Protein AF-A0A8U0HQK9-F1 (afdb_monomer)

InterPro domains:
  IPR028974 TSP type-3 repeat [G3DSA:4.10.1080.10] (62-176)
  IPR028974 TSP type-3 repeat [SSF103647] (106-241)
  IPR053180 Calcium-binding acidic-repeat protein [PTHR37467] (154-244)
  IPR059100 Bacterial TSP3 repeat [PF18884] (47-67)
  IPR059100 Bacterial TSP3 repeat [PF18884] (75-88)
  IPR059100 Bacterial TSP3 repeat [PF18884] (91-109)
  IPR059100 Bacterial TSP3 repeat [PF18884] (136-157)
  IPR059100 Bacterial TSP3 repeat [PF18884] (159-180)
  IPR059100 Bacterial TSP3 repeat [PF18884] (182-203)

Secondary structure (DSSP, 8-state):
---------SS-------TTSSSS---SSS--HHHHHHSSS-TT-SSSS-SSS-HHHHHHHT--TT-SSSS-SSS-HHHHHHHT--TT-SSSS-SSS-HHHHHHHT--TTSS-SSSSSS-HHHIIIII---TT-SSSS-SSS-HHHIIIII---TT-SSSS-SSS-HHHHHHHSSS-TT-SSSS-SSS-HHHIIIII---TT-SSSSSSSS-HHHIIIII---TT-SSTTSSSS-HHHHHT--SSSTT--TTS-EEEEEEEEBTT----HHHHHHHHHHHHT-S-B-TTS-BS-EEEEEE-SSPBPPPSS--HHHIIIIIHHHT-TTTTTT-EEEEEES--S---SS--SEEE-TTSSEEEEE--TTS--HHHHHHHHHHHHTT--TTT-TTTTBSSS-TTT---TTBTTTSSSSS------BS-SSTT--BHHHHHHHHHHH----TT-------

Organism: NCBI:txid2938695

pLDDT: mean 85.22, std 17.15, range [30.66, 98.31]

Sequence (456 aa):
MKYAVAVVAAVCVVAGVSTGALAYLGDGDDLSTVDELLGPTDITAADTDGDGLTDGTELDRATDPTVADADADDLNDGREVSAGTDPAVADTDTDGLDDGVELSSETNPVGADTDADGLDDGPEVNEYGT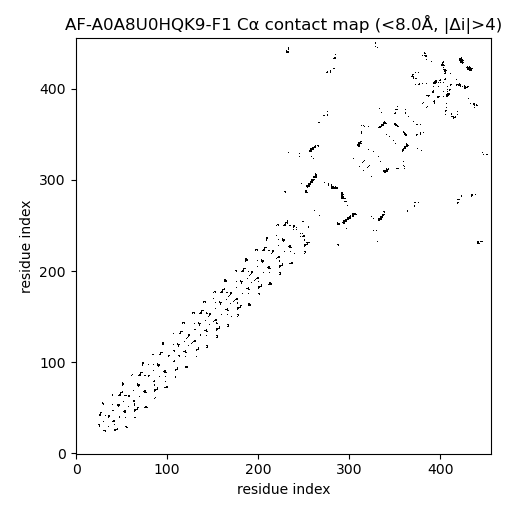APDDSDTDGDGLPDREEVTARSTDPAQADTDADGLGDAAEANQRPTNPTRSDTDGDGLADGAEVNDRATDPTVADTDGDNLDDGPEVSEYGTAPDDSDTDGDRFRDGIEARAGSVLSAADPLRKDVFLELDYMRGTTVPEEKLEKVERAFANAPVENPDGSRGISLHVDVSDSPVAPAKNTSLSEYARTYYQSEYDTRGYGYYHALLVREVPDRGAGNRVGLTSTGVDGMIVEHRPSRVRVAKTVMHELGHNLGLHPGEHRGIDSYAVKPERYPSVMNYHRLGRCDCHYDYSDGSNASGDFDDWAHIASALDERAPNASAAPSLVG

Mean predicted aligned error: 11.41 Å

Radius of gyration: 47.38 Å; Cα contacts (8 Å, |Δi|>4): 819; chains: 1; bounding box: 114×45×139 Å

Nearest PDB structures (foldseek):
  8wem-assembly2_A  TM=6.006E-01  e=5.421E-06  Bacteroides fragilis
  8wen-assembly2_A  TM=5.995E-01  e=7.764E-06  Bacteroides fragilis
  7poq-assembly1_B  TM=5.995E-01  e=8.243E-06  Bacteroides fragilis
  8weo-assembly2_A  TM=5.921E-01  e=9.865E-06  Bacteroides fragilis
  8h3y-assembly3_C  TM=5.481E-01  e=1.795E-05  Bacteroides fragilis

Solvent-accessible surface area (backbone atoms only — not comparable to full-atom values): 25483 Å² total; per-residue (Å²): 140,86,81,85,89,76,96,79,80,88,83,85,89,73,90,86,74,68,103,79,70,89,72,89,68,52,61,76,31,83,52,50,54,71,57,26,74,74,49,93,49,47,62,79,40,37,34,53,54,69,46,74,47,28,38,36,54,26,54,75,72,70,39,54,44,76,44,43,39,59,52,69,38,86,42,32,38,34,51,27,59,71,76,67,37,49,45,74,39,38,40,55,52,70,38,77,46,34,35,36,52,23,65,74,70,76,47,48,44,74,42,40,39,60,52,66,66,77,50,40,36,23,50,24,62,74,72,64,64,36,48,49,79,40,49,35,53,49,66,55,78,51,40,34,44,51,23,61,76,75,66,66,37,49,42,61,38,43,35,53,48,70,39,77,49,35,36,42,50,21,71,72,75,44,93,47,48,44,73,40,41,35,54,54,68,44,74,47,33,34,27,48,24,61,75,76,56,73,39,50,46,73,40,42,36,55,52,69,43,76,41,37,38,20,48,24,60,75,73,69,68,42,49,46,66,40,46,34,52,35,30,44,55,57,31,34,27,51,31,78,64,33,71,82,79,50,62,84,49,48,44,43,40,27,51,42,45,32,40,39,43,31,24,65,93,46,82,74,64,63,82,45,46,56,43,48,33,51,30,34,45,62,32,96,41,78,29,74,76,72,50,62,22,30,49,53,47,75,47,67,58,96,59,62,43,83,74,64,86,53,51,40,73,70,50,37,66,72,43,44,59,72,73,64,48,81,57,67,61,72,77,42,32,38,34,40,32,33,67,32,62,77,80,52,69,102,52,94,66,58,50,53,66,56,98,88,57,63,45,36,41,33,39,44,45,88,94,55,59,42,55,47,55,41,48,50,34,46,47,40,44,74,40,63,58,46,61,85,81,37,74,36,33,82,22,77,77,46,58,49,80,44,43,60,14,34,46,15,52,65,42,68,39,82,60,102,56,67,62,36,66,20,76,32,77,74,32,95,87,21,61,42,44,48,62,47,33,53,54,43,29,55,72,45,73,62,81,84,83,54,62,71,82,86,81,126

Foldseek 3Di:
DDDDDDVPPPPDPDPDDDPPPLPPQACPLPDHLVCCVVDPADSNDQQRCPLQHGCNRCVVLVAHSNAQQRCPLQRGCNVCVVLVARSNDQQRCPLQHGLNVCVVLVARSNHQQRCPLPRGVNCCVPPQVARSNDQQRCPLPDGCVCCVPPQVARSNDQQRCPLQDGSCCCVPPAVARSNDQQRCPLQRGCNCCVPPQVARSNAQQRCPLQRGCNCCVPPQVARSNDQQRFLQQRGSNCQVVPDDPNPVDRSFAHEAAEEEAEAPPFDDPPVLLVLLQVQQLQQQAATNVRHDGHGYHYHYDPDHDYADQEAEPVNCVVPVCVPVVPCPPVRHAYEYEHQYYDPQPPDPQQKDDDDDDSYIYGHRDPVQPDRSLSVSLNNLVSLPDDCVVDVQACECPDPCQQWVASSHVVVSDRDSDRNYGDCNPRDDVHDHSSVSSSVSSNPDNRPPPDDDPPPD

Structure (mmCIF, N/CA/C/O backbone):
data_AF-A0A8U0HQK9-F1
#
_entry.id   AF-A0A8U0HQK9-F1
#
loop_
_atom_site.group_PDB
_atom_site.id
_atom_site.type_symbol
_atom_site.label_atom_id
_atom_site.label_alt_id
_atom_site.label_comp_id
_atom_site.label_asym_id
_atom_site.label_entity_id
_atom_site.label_seq_id
_atom_site.pdbx_PDB_ins_code
_atom_site.Cartn_x
_atom_site.Cartn_y
_atom_site.Cartn_z
_atom_site.occupancy
_atom_site.B_iso_or_equiv
_atom_site.auth_seq_id
_atom_site.auth_comp_id
_atom_site.auth_asym_id
_atom_site.auth_atom_id
_atom_site.pdbx_PDB_model_num
ATOM 1 N N . MET A 1 1 ? 73.019 16.241 -53.278 1.00 39.09 1 MET A N 1
ATOM 2 C CA . MET A 1 1 ? 73.990 16.476 -54.379 1.00 39.09 1 MET A CA 1
ATOM 3 C C . MET A 1 1 ? 74.317 15.118 -54.983 1.00 39.09 1 MET A C 1
ATOM 5 O O . MET A 1 1 ? 74.810 14.296 -54.238 1.00 39.09 1 MET A O 1
ATOM 9 N N . LYS A 1 2 ? 74.081 14.778 -56.246 1.00 34.31 2 LYS A N 1
ATOM 10 C CA . LYS A 1 2 ? 73.684 15.501 -57.458 1.00 34.31 2 LYS A CA 1
ATOM 11 C C . LYS A 1 2 ? 73.158 14.445 -58.456 1.00 34.31 2 LYS A C 1
ATOM 13 O O . LYS A 1 2 ? 73.612 13.308 -58.401 1.00 34.31 2 LYS A O 1
ATOM 18 N N . TYR A 1 3 ? 72.356 14.928 -59.404 1.00 30.66 3 TYR A N 1
ATOM 19 C CA . TYR A 1 3 ? 72.032 14.364 -60.723 1.00 30.66 3 TYR A CA 1
ATOM 20 C C . TYR A 1 3 ? 70.716 13.591 -60.856 1.00 30.66 3 TYR A C 1
ATOM 22 O O . TYR A 1 3 ? 70.626 12.387 -60.663 1.00 30.66 3 TYR A O 1
ATOM 30 N N . ALA A 1 4 ? 69.719 14.373 -61.273 1.00 38.78 4 ALA A N 1
ATOM 31 C CA . ALA A 1 4 ? 68.631 13.982 -62.150 1.00 38.78 4 ALA A CA 1
ATOM 32 C C . ALA A 1 4 ? 69.118 13.228 -63.406 1.00 38.78 4 ALA A C 1
ATOM 34 O O . ALA A 1 4 ? 70.269 13.388 -63.821 1.00 38.78 4 ALA A O 1
ATOM 35 N N . VAL A 1 5 ? 68.154 12.554 -64.049 1.00 37.97 5 VAL A N 1
ATOM 36 C CA . VAL A 1 5 ? 68.178 11.849 -65.348 1.00 37.97 5 VAL A CA 1
ATOM 37 C C . VAL A 1 5 ? 68.432 10.340 -65.253 1.00 37.97 5 VAL A C 1
ATOM 39 O O . VAL A 1 5 ? 69.560 9.886 -65.399 1.00 37.97 5 VAL A O 1
ATOM 42 N N . ALA A 1 6 ? 67.343 9.579 -65.084 1.00 32.50 6 ALA A N 1
ATOM 43 C CA . ALA A 1 6 ? 67.066 8.342 -65.833 1.00 32.50 6 ALA A CA 1
ATOM 44 C C . ALA A 1 6 ? 65.617 7.844 -65.600 1.00 32.50 6 ALA A C 1
ATOM 46 O O . ALA A 1 6 ? 65.384 6.663 -65.379 1.00 32.50 6 ALA A O 1
ATOM 47 N N . VAL A 1 7 ? 64.626 8.741 -65.670 1.00 37.94 7 VAL A N 1
ATOM 48 C CA . VAL A 1 7 ? 63.232 8.351 -65.951 1.00 37.94 7 VAL A CA 1
ATOM 49 C C . VAL A 1 7 ? 63.119 8.258 -67.470 1.00 37.94 7 VAL A C 1
ATOM 51 O O . VAL A 1 7 ? 62.756 9.239 -68.094 1.00 37.94 7 VAL A O 1
ATOM 54 N N . VAL A 1 8 ? 63.608 7.158 -68.050 1.00 36.22 8 VAL A N 1
ATOM 55 C CA . VAL A 1 8 ? 63.215 6.538 -69.338 1.00 36.22 8 VAL A CA 1
ATOM 56 C C . VAL A 1 8 ? 63.949 5.189 -69.371 1.00 36.22 8 VAL A C 1
ATOM 58 O O . VAL A 1 8 ? 64.999 5.045 -69.996 1.00 36.22 8 VAL A O 1
ATOM 61 N N . ALA A 1 9 ? 63.449 4.204 -68.631 1.00 33.00 9 ALA A N 1
ATOM 62 C CA . ALA A 1 9 ? 63.937 2.827 -68.712 1.00 33.00 9 ALA A CA 1
ATOM 63 C C . ALA A 1 9 ? 62.803 1.822 -68.463 1.00 33.00 9 ALA A C 1
ATOM 65 O O . ALA A 1 9 ? 62.948 0.893 -67.684 1.00 33.00 9 ALA A O 1
ATOM 66 N N . ALA A 1 10 ? 61.686 2.023 -69.165 1.00 36.03 10 ALA A N 1
ATOM 67 C CA . ALA A 1 10 ? 60.720 0.976 -69.501 1.00 36.03 10 ALA A CA 1
ATOM 68 C C . ALA A 1 10 ? 60.061 1.261 -70.868 1.00 36.03 10 ALA A C 1
ATOM 70 O O . ALA A 1 10 ? 58.890 1.006 -71.085 1.00 36.03 10 ALA A O 1
ATOM 71 N N . VAL A 1 11 ? 60.825 1.798 -71.826 1.00 43.25 11 VAL A N 1
ATOM 72 C CA . VAL A 1 11 ? 60.491 1.722 -73.257 1.00 43.25 11 VAL A CA 1
ATOM 73 C C . VAL A 1 11 ? 61.787 1.409 -73.988 1.00 43.25 11 VAL A C 1
ATOM 75 O O . VAL A 1 11 ? 62.545 2.320 -74.304 1.00 43.25 11 VAL A O 1
ATOM 78 N N . CYS A 1 12 ? 62.085 0.116 -74.154 1.00 37.66 12 CYS A N 1
ATOM 79 C CA . CYS A 1 12 ? 62.888 -0.480 -75.240 1.00 37.66 12 CYS A CA 1
ATOM 80 C C . CYS A 1 12 ? 63.438 -1.864 -74.848 1.00 37.66 12 CYS A C 1
ATOM 82 O O . CYS A 1 12 ? 64.648 -2.050 -74.776 1.00 37.66 12 CYS A O 1
ATOM 84 N N . VAL A 1 13 ? 62.562 -2.861 -74.692 1.00 34.41 13 VAL A N 1
ATOM 85 C CA . VAL A 1 13 ? 62.847 -4.233 -75.152 1.00 34.41 13 VAL A CA 1
ATOM 86 C C . VAL A 1 13 ? 61.556 -4.837 -75.709 1.00 34.41 13 VAL A C 1
ATOM 88 O O . VAL A 1 13 ? 60.931 -5.640 -75.044 1.00 34.41 13 VAL A O 1
ATOM 91 N N . VAL A 1 14 ? 61.169 -4.456 -76.931 1.00 34.34 14 VAL A N 1
ATOM 92 C CA . VAL A 1 14 ? 60.824 -5.413 -78.001 1.00 34.34 14 VAL A CA 1
ATOM 93 C C . VAL A 1 14 ? 61.147 -4.729 -79.329 1.00 34.34 14 VAL A C 1
ATOM 95 O O . VAL A 1 14 ? 60.506 -3.766 -79.743 1.00 34.34 14 VAL A O 1
ATOM 98 N N . ALA A 1 15 ? 62.180 -5.219 -80.006 1.00 38.19 15 ALA A N 1
ATOM 99 C CA . ALA A 1 15 ? 62.406 -4.904 -81.403 1.00 38.19 15 ALA A CA 1
ATOM 100 C C . ALA A 1 15 ? 61.303 -5.573 -82.243 1.00 38.19 15 ALA A C 1
ATOM 102 O O . ALA A 1 15 ? 61.195 -6.796 -82.243 1.00 38.19 15 ALA A O 1
ATOM 103 N N . GLY A 1 16 ? 60.529 -4.783 -82.992 1.00 37.06 16 GLY A N 1
ATOM 104 C CA . GLY A 1 16 ? 59.787 -5.278 -84.156 1.00 37.06 16 GLY A CA 1
ATOM 105 C C . GLY A 1 16 ? 58.326 -5.687 -83.955 1.00 37.06 16 GLY A C 1
ATOM 106 O O . GLY A 1 16 ? 57.924 -6.706 -84.510 1.00 37.06 16 GLY A O 1
ATOM 107 N N . VAL A 1 17 ? 57.508 -4.877 -83.278 1.00 36.78 17 VAL A N 1
ATOM 108 C CA . VAL A 1 17 ? 56.043 -4.953 -83.429 1.00 36.78 17 VAL A CA 1
ATOM 109 C C . VAL A 1 17 ? 55.530 -3.615 -83.957 1.00 36.78 17 VAL A C 1
ATOM 111 O O . VAL A 1 17 ? 55.944 -2.547 -83.513 1.00 36.78 17 VAL A O 1
ATOM 114 N N . SER A 1 18 ? 54.704 -3.690 -84.999 1.00 36.28 18 SER A N 1
ATOM 115 C CA . SER A 1 18 ? 54.115 -2.558 -85.710 1.00 36.28 18 SER A CA 1
ATOM 116 C C . SER A 1 18 ? 53.389 -1.600 -84.770 1.00 36.28 18 SER A C 1
ATOM 118 O O . SER A 1 18 ? 52.744 -2.038 -83.821 1.00 36.28 18 SER A O 1
ATOM 120 N N . THR A 1 19 ? 53.389 -0.315 -85.123 1.00 43.38 19 THR A N 1
ATOM 121 C CA . THR A 1 19 ? 52.599 0.792 -84.550 1.00 43.38 19 THR A CA 1
ATOM 122 C C . THR A 1 19 ? 51.075 0.623 -84.729 1.00 43.38 19 THR A C 1
ATOM 124 O O . THR A 1 19 ? 50.370 1.570 -85.054 1.00 43.38 19 THR A O 1
ATOM 127 N N . GLY A 1 20 ? 50.569 -0.598 -84.562 1.00 40.50 20 GLY A N 1
ATOM 128 C CA . GLY A 1 20 ? 49.164 -0.991 -84.638 1.00 40.50 20 GLY A CA 1
ATOM 129 C C . GLY A 1 20 ? 48.791 -2.094 -83.636 1.00 40.50 20 GLY A C 1
ATOM 130 O O . GLY A 1 20 ? 47.801 -2.772 -83.866 1.00 40.50 20 GLY A O 1
ATOM 131 N N . ALA A 1 21 ? 49.583 -2.302 -82.573 1.00 43.25 21 ALA A N 1
ATOM 132 C CA . ALA A 1 21 ? 49.344 -3.323 -81.536 1.00 43.25 21 ALA A CA 1
ATOM 133 C C . ALA A 1 21 ? 49.465 -2.792 -80.086 1.00 43.25 21 ALA A C 1
ATOM 135 O O . ALA A 1 21 ? 49.607 -3.576 -79.160 1.00 43.25 21 ALA A O 1
ATOM 136 N N . LEU A 1 22 ? 49.441 -1.468 -79.895 1.00 43.62 22 LEU A N 1
ATOM 137 C CA . LEU A 1 22 ? 49.400 -0.804 -78.576 1.00 43.62 22 LEU A CA 1
ATOM 138 C C . LEU A 1 22 ? 48.028 -0.162 -78.296 1.00 43.62 22 LEU A C 1
ATOM 140 O O . LEU A 1 22 ? 47.900 0.703 -77.443 1.00 43.62 22 LEU A O 1
ATOM 144 N N . ALA A 1 23 ? 47.011 -0.558 -79.056 1.00 43.78 23 ALA A N 1
ATOM 145 C CA . ALA A 1 23 ? 45.619 -0.218 -78.809 1.00 43.78 23 ALA A CA 1
ATOM 146 C C . ALA A 1 23 ? 44.888 -1.551 -78.608 1.00 43.78 23 ALA A C 1
ATOM 148 O O . ALA A 1 23 ? 44.999 -2.401 -79.492 1.00 43.78 23 ALA A O 1
ATOM 149 N N . TYR A 1 24 ? 44.188 -1.715 -77.480 1.00 46.31 24 TYR A N 1
ATOM 150 C CA . TYR A 1 24 ? 43.503 -2.935 -77.004 1.00 46.31 24 TYR A CA 1
ATOM 151 C C . TYR A 1 24 ? 44.371 -4.015 -76.325 1.00 46.31 24 TYR A C 1
ATOM 153 O O . TYR A 1 24 ? 44.361 -5.173 -76.737 1.00 46.31 24 TYR A O 1
ATOM 161 N N . LEU A 1 25 ? 45.087 -3.651 -75.259 1.00 54.09 25 LEU A N 1
ATOM 162 C CA . LEU A 1 25 ? 45.496 -4.587 -74.196 1.00 54.09 25 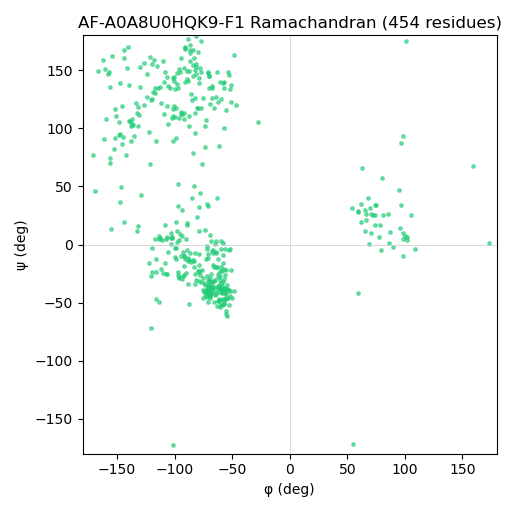LEU A CA 1
ATOM 163 C C . LEU A 1 25 ? 45.109 -4.004 -72.823 1.00 54.09 25 LEU A C 1
ATOM 165 O O . LEU A 1 25 ? 45.929 -4.004 -71.921 1.00 54.09 25 LEU A O 1
ATOM 169 N N . GLY A 1 26 ? 43.911 -3.426 -72.711 1.00 62.03 26 GLY A N 1
ATOM 170 C CA . GLY A 1 26 ? 43.290 -3.250 -71.396 1.00 62.03 26 GLY A CA 1
ATOM 171 C C . GLY A 1 26 ? 42.639 -4.574 -71.007 1.00 62.03 26 GLY A C 1
ATOM 172 O O . GLY A 1 26 ? 42.198 -5.321 -71.895 1.00 62.03 26 GLY A O 1
ATOM 173 N N . ASP A 1 27 ? 42.623 -4.887 -69.724 1.00 76.31 27 ASP A N 1
ATOM 174 C CA . ASP A 1 27 ? 41.927 -6.047 -69.153 1.00 76.31 27 ASP A CA 1
ATOM 175 C C . ASP A 1 27 ? 40.393 -5.907 -69.167 1.00 76.31 27 ASP A C 1
ATOM 177 O O . ASP A 1 27 ? 39.691 -6.917 -69.075 1.00 76.31 27 ASP A O 1
ATOM 181 N N . GLY A 1 28 ? 39.881 -4.707 -69.449 1.00 79.75 28 GLY A N 1
ATOM 182 C CA . GLY A 1 28 ? 38.470 -4.455 -69.743 1.00 79.75 28 GLY A CA 1
ATOM 183 C C . GLY A 1 28 ? 37.699 -3.789 -68.607 1.00 79.75 28 GLY A C 1
ATOM 184 O O . GLY A 1 28 ? 36.481 -3.952 -68.561 1.00 79.75 28 GLY A O 1
ATOM 185 N N . ASP A 1 29 ? 38.399 -3.055 -67.750 1.00 80.19 29 ASP A N 1
ATOM 186 C CA . ASP A 1 29 ? 37.937 -2.287 -66.586 1.00 80.19 29 ASP A CA 1
ATOM 187 C C . ASP A 1 29 ? 37.559 -0.817 -66.876 1.00 80.19 29 ASP A C 1
ATOM 189 O O . ASP A 1 29 ? 37.256 -0.061 -65.957 1.00 80.19 29 ASP A O 1
ATOM 193 N N . ASP A 1 30 ? 37.588 -0.412 -68.151 1.00 81.50 30 ASP A N 1
ATOM 194 C CA . ASP A 1 30 ? 37.402 0.965 -68.633 1.00 81.50 30 ASP A CA 1
ATOM 195 C C . ASP A 1 30 ? 38.497 1.979 -68.208 1.00 81.50 30 ASP A C 1
ATOM 197 O O . ASP A 1 30 ? 38.382 3.173 -68.517 1.00 81.50 30 ASP A O 1
ATOM 201 N N . LEU A 1 31 ? 39.622 1.515 -67.651 1.00 84.19 31 LEU A N 1
ATOM 202 C CA . LEU A 1 31 ? 40.852 2.287 -67.462 1.00 84.19 31 LEU A CA 1
ATOM 203 C C . LEU A 1 31 ? 41.786 2.100 -68.675 1.00 84.19 31 LEU A C 1
ATOM 205 O O . LEU A 1 31 ? 41.721 1.129 -69.435 1.00 84.19 31 LEU A O 1
ATOM 209 N N . SER A 1 32 ? 42.629 3.096 -68.970 1.00 84.06 32 SER A N 1
ATOM 210 C CA . SER A 1 32 ? 43.537 2.994 -70.117 1.00 84.06 32 SER A CA 1
ATOM 211 C C . SER A 1 32 ? 44.879 2.389 -69.711 1.00 84.06 32 SER A C 1
ATOM 213 O O . SER A 1 32 ? 45.487 2.823 -68.741 1.00 84.06 32 SER A O 1
ATOM 215 N N . THR A 1 33 ? 45.442 1.514 -70.551 1.00 79.38 33 THR A N 1
ATOM 216 C CA . THR A 1 33 ? 46.761 0.888 -70.308 1.00 79.38 33 THR A CA 1
ATOM 217 C C . THR A 1 33 ? 47.899 1.887 -70.084 1.00 79.38 33 THR A C 1
ATOM 219 O O . THR A 1 33 ? 48.941 1.533 -69.541 1.00 79.38 33 THR A O 1
ATOM 222 N N . VAL A 1 34 ? 47.763 3.138 -70.544 1.00 80.94 34 VAL A N 1
ATOM 223 C CA . VAL A 1 34 ? 48.751 4.188 -70.241 1.00 80.94 34 VAL A CA 1
ATOM 224 C C . VAL A 1 34 ? 48.543 4.810 -68.863 1.00 80.94 34 VAL A C 1
ATOM 226 O O . VAL A 1 34 ? 49.538 5.220 -68.270 1.00 80.94 34 VAL A O 1
ATOM 229 N N . ASP A 1 35 ? 47.305 4.877 -68.376 1.00 82.94 35 ASP A N 1
ATOM 230 C CA . ASP A 1 35 ? 46.973 5.343 -67.029 1.00 82.94 35 ASP A CA 1
ATOM 231 C C . ASP A 1 35 ? 47.358 4.278 -65.998 1.00 82.94 35 ASP A C 1
ATOM 233 O O . ASP A 1 35 ? 48.065 4.609 -65.052 1.00 82.94 35 ASP A O 1
ATOM 237 N N . GLU A 1 36 ? 47.059 3.003 -66.257 1.00 82.75 36 GLU A N 1
ATOM 238 C CA . GLU A 1 36 ? 47.476 1.866 -65.420 1.00 82.75 36 GLU A CA 1
ATOM 239 C C . GLU A 1 36 ? 49.007 1.731 -65.345 1.00 82.75 36 GLU A C 1
ATOM 241 O O . GLU A 1 36 ? 49.599 1.683 -64.272 1.00 82.75 36 GLU A O 1
ATOM 246 N N . LEU A 1 37 ? 49.710 1.787 -66.489 1.00 83.31 37 LEU A N 1
ATOM 247 C CA . LEU A 1 37 ? 51.179 1.684 -66.531 1.00 83.31 37 LEU A CA 1
ATOM 248 C C . LEU A 1 37 ? 51.897 2.822 -65.778 1.00 83.31 37 LEU A C 1
ATOM 250 O O . LEU A 1 37 ? 53.070 2.685 -65.409 1.00 83.31 37 LEU A O 1
ATOM 254 N N . LEU A 1 38 ? 51.244 3.977 -65.636 1.00 82.75 38 LEU A N 1
ATOM 255 C CA . LEU A 1 38 ? 51.758 5.130 -64.894 1.00 82.75 38 LEU A CA 1
ATOM 256 C C . LEU A 1 38 ? 51.187 5.221 -63.469 1.00 82.75 38 LEU A C 1
ATOM 258 O O . LEU A 1 38 ? 51.712 6.013 -62.678 1.00 82.75 38 LEU A O 1
ATOM 262 N N . GLY A 1 39 ? 50.149 4.442 -63.173 1.00 82.06 39 GLY A N 1
ATOM 263 C CA . GLY A 1 39 ? 49.411 4.377 -61.921 1.00 82.06 39 GLY A CA 1
ATOM 264 C C . GLY A 1 39 ? 49.808 3.175 -61.057 1.00 82.06 39 GLY A C 1
ATOM 265 O O . GLY A 1 39 ? 50.819 2.519 -61.325 1.00 82.06 39 GLY A O 1
ATOM 266 N N . PRO A 1 40 ? 49.076 2.947 -59.954 1.00 86.19 40 PRO A N 1
ATOM 267 C CA . PRO A 1 40 ? 49.346 1.862 -59.015 1.00 86.19 40 PRO A CA 1
ATOM 268 C C . PRO A 1 40 ? 48.675 0.524 -59.384 1.00 86.19 40 PRO A C 1
ATOM 270 O O . PRO A 1 40 ? 48.990 -0.474 -58.741 1.00 86.19 40 PRO A O 1
ATOM 273 N N . THR A 1 41 ? 47.813 0.502 -60.405 1.00 88.75 41 THR A N 1
ATOM 274 C CA . THR A 1 41 ? 46.990 -0.643 -60.824 1.00 88.75 41 THR A CA 1
ATOM 275 C C . THR A 1 41 ? 47.729 -1.671 -61.694 1.00 88.75 41 THR A C 1
ATOM 277 O O . THR A 1 41 ? 48.748 -1.361 -62.330 1.00 88.75 41 THR A O 1
ATOM 280 N N . ASP A 1 42 ? 47.266 -2.926 -61.703 1.00 85.12 42 ASP A N 1
ATOM 281 C CA . ASP A 1 42 ? 47.849 -4.014 -62.499 1.00 85.12 42 ASP A CA 1
ATOM 282 C C . ASP A 1 42 ? 47.246 -4.056 -63.907 1.00 85.12 42 ASP A C 1
ATOM 284 O O . ASP A 1 42 ? 46.151 -4.549 -64.102 1.00 85.12 42 ASP A O 1
ATOM 288 N N . ILE A 1 43 ? 48.058 -3.703 -64.912 1.00 83.69 43 ILE A N 1
ATOM 289 C CA . ILE A 1 43 ? 47.719 -3.723 -66.354 1.00 83.69 43 ILE A CA 1
ATOM 290 C C . ILE A 1 43 ? 47.154 -5.054 -66.915 1.00 83.69 43 ILE A C 1
ATOM 292 O O . ILE A 1 43 ? 46.957 -5.182 -68.131 1.00 83.69 43 ILE A O 1
ATOM 296 N N . THR A 1 44 ? 47.098 -6.121 -66.113 1.00 85.94 44 THR A N 1
ATOM 297 C CA . THR A 1 44 ? 46.576 -7.439 -66.493 1.00 85.94 44 THR A CA 1
ATOM 298 C C . THR A 1 44 ? 45.390 -7.919 -65.659 1.00 85.94 44 THR A C 1
ATOM 300 O O . THR A 1 44 ? 44.875 -9.006 -65.965 1.00 85.94 44 THR A O 1
ATOM 303 N N . ALA A 1 45 ? 44.973 -7.170 -64.641 1.00 89.31 45 ALA A N 1
ATOM 304 C CA . ALA A 1 45 ? 43.894 -7.528 -63.736 1.00 89.31 45 ALA A CA 1
ATOM 305 C C . ALA A 1 45 ? 42.920 -6.357 -63.605 1.00 89.31 45 ALA A C 1
ATOM 307 O O . ALA A 1 45 ? 43.233 -5.370 -62.966 1.00 89.31 45 ALA A O 1
ATOM 308 N N . ALA A 1 46 ? 41.710 -6.548 -64.139 1.00 91.94 46 ALA A N 1
ATOM 309 C CA . ALA A 1 46 ? 40.665 -5.524 -64.180 1.00 91.94 46 ALA A CA 1
ATOM 310 C C . ALA A 1 46 ? 40.152 -5.070 -62.801 1.00 91.94 46 ALA A C 1
ATOM 312 O O . ALA A 1 46 ? 39.278 -4.218 -62.748 1.00 91.94 46 ALA A O 1
ATOM 313 N N . ASP A 1 47 ? 40.608 -5.727 -61.741 1.00 93.25 47 ASP A N 1
ATOM 314 C CA . ASP A 1 47 ? 40.239 -5.598 -60.332 1.00 93.25 47 ASP A CA 1
ATOM 315 C C . ASP A 1 47 ? 41.538 -5.915 -59.570 1.00 93.25 47 ASP A C 1
ATOM 317 O O . ASP A 1 47 ? 41.956 -7.083 -59.475 1.00 93.25 47 ASP A O 1
ATOM 321 N N . THR A 1 48 ? 42.279 -4.865 -59.215 1.00 94.19 48 THR A N 1
ATOM 322 C CA . THR A 1 48 ? 43.668 -4.956 -58.754 1.00 94.19 48 THR A CA 1
ATOM 323 C C . THR A 1 48 ? 43.770 -5.522 -57.332 1.00 94.19 48 THR A C 1
ATOM 325 O O . THR A 1 48 ? 44.720 -6.268 -57.045 1.00 94.19 48 THR A O 1
ATOM 328 N N . ASP A 1 49 ? 42.825 -5.226 -56.442 1.00 93.19 49 ASP A N 1
ATOM 329 C CA . ASP A 1 49 ? 42.811 -5.725 -55.059 1.00 93.19 49 ASP A CA 1
ATOM 330 C C . ASP A 1 49 ? 41.869 -6.921 -54.824 1.00 93.19 49 ASP A C 1
ATOM 332 O O . ASP A 1 49 ? 42.027 -7.644 -53.830 1.00 93.19 49 ASP A O 1
ATOM 336 N N . GLY A 1 50 ? 41.022 -7.242 -55.801 1.00 94.69 50 GLY A N 1
ATOM 337 C CA . GLY A 1 50 ? 40.202 -8.446 -55.842 1.00 94.69 50 GLY A CA 1
ATOM 338 C C . GLY A 1 50 ? 38.933 -8.354 -55.002 1.00 94.69 50 GLY A C 1
ATOM 339 O O . GLY A 1 50 ? 38.464 -9.397 -54.520 1.00 94.69 50 GLY A O 1
ATOM 340 N N . ASP A 1 51 ? 38.421 -7.153 -54.769 1.00 92.69 51 ASP A N 1
ATOM 341 C CA . ASP A 1 51 ? 37.281 -6.893 -53.896 1.00 92.69 51 ASP A CA 1
ATOM 342 C C . ASP A 1 51 ? 35.915 -7.043 -54.613 1.00 92.69 51 ASP A C 1
ATOM 344 O O . ASP A 1 51 ? 34.878 -7.255 -53.966 1.00 92.69 51 ASP A O 1
ATOM 348 N N . GLY A 1 52 ? 35.934 -7.074 -55.951 1.00 93.25 52 GLY A N 1
ATOM 349 C CA . GLY A 1 52 ? 34.773 -7.230 -56.820 1.00 93.25 52 GLY A CA 1
ATOM 350 C C . GLY A 1 52 ? 34.360 -5.977 -57.600 1.00 93.25 52 GLY A C 1
ATOM 351 O O . GLY A 1 52 ? 33.431 -6.090 -58.416 1.00 93.25 52 GLY A O 1
ATOM 352 N N . LEU A 1 53 ? 35.010 -4.829 -57.399 1.00 93.75 53 LEU A N 1
ATOM 353 C CA . LEU A 1 53 ? 34.930 -3.662 -58.279 1.00 93.75 53 LEU A CA 1
ATOM 354 C C . LEU A 1 53 ? 36.074 -3.675 -59.296 1.00 93.75 53 LEU A C 1
ATOM 356 O O . LEU A 1 53 ? 37.033 -4.418 -59.178 1.00 93.75 53 LEU A O 1
ATOM 360 N N . THR A 1 54 ? 35.909 -2.932 -60.391 1.00 94.44 54 THR A N 1
ATOM 361 C CA . THR A 1 54 ? 36.995 -2.777 -61.363 1.00 94.44 54 THR A CA 1
ATOM 362 C C . THR A 1 54 ? 37.758 -1.494 -61.090 1.00 94.44 54 THR A C 1
ATOM 364 O O . THR A 1 54 ? 37.122 -0.507 -60.719 1.00 94.44 54 THR A O 1
ATOM 367 N N . ASP A 1 55 ? 39.046 -1.436 -61.427 1.00 91.69 55 ASP A N 1
ATOM 368 C CA . ASP A 1 55 ? 39.885 -0.267 -61.124 1.00 91.69 55 ASP A CA 1
ATOM 369 C C . ASP A 1 55 ? 39.302 1.046 -61.687 1.00 91.69 55 ASP A C 1
ATOM 371 O O . ASP A 1 55 ? 39.339 2.111 -61.061 1.00 91.69 55 ASP A O 1
ATOM 375 N N . GLY A 1 56 ? 38.711 0.991 -62.888 1.00 89.69 56 GLY A N 1
ATOM 376 C CA . GLY A 1 56 ? 37.993 2.129 -63.471 1.00 89.69 56 GLY A CA 1
ATOM 377 C C . GLY A 1 56 ? 36.702 2.510 -62.728 1.00 89.69 56 GLY A C 1
ATOM 378 O O . GLY A 1 56 ? 36.355 3.690 -62.672 1.00 89.69 56 GLY A O 1
ATOM 379 N N . THR A 1 57 ? 36.004 1.541 -62.131 1.00 91.94 57 THR A N 1
ATOM 380 C CA . THR A 1 57 ? 34.778 1.749 -61.340 1.00 91.94 57 THR A CA 1
ATOM 381 C C . THR A 1 57 ? 35.078 2.408 -59.997 1.00 91.94 57 THR A C 1
ATOM 383 O O . THR A 1 57 ? 34.334 3.298 -59.577 1.00 91.94 57 THR A O 1
ATOM 386 N N . GLU A 1 58 ? 36.155 1.991 -59.343 1.00 93.00 58 GLU A N 1
ATOM 387 C CA . GLU A 1 58 ? 36.639 2.563 -58.082 1.00 93.00 58 GLU A CA 1
ATOM 388 C C . GLU A 1 58 ? 37.094 4.008 -58.282 1.00 93.00 58 GLU A C 1
ATOM 390 O O . GLU A 1 58 ? 36.671 4.909 -57.558 1.00 93.00 58 GLU A O 1
ATOM 395 N N . LEU A 1 59 ? 37.824 4.290 -59.370 1.00 89.88 59 LEU A N 1
ATOM 396 C CA . LEU A 1 59 ? 38.208 5.661 -59.713 1.00 89.88 59 LEU A CA 1
ATOM 397 C C . LEU A 1 59 ? 36.992 6.577 -59.951 1.00 89.88 59 LEU A C 1
ATOM 399 O O . LEU A 1 59 ? 37.019 7.749 -59.562 1.00 89.88 59 LEU A O 1
ATOM 403 N N . ASP A 1 60 ? 35.930 6.059 -60.576 1.00 89.00 60 ASP A N 1
ATOM 404 C CA . ASP A 1 60 ? 34.669 6.786 -60.782 1.00 89.00 60 ASP A CA 1
ATOM 405 C C . ASP A 1 60 ? 33.900 7.022 -59.465 1.00 89.00 60 ASP A C 1
ATOM 407 O O . ASP A 1 60 ? 33.188 8.027 -59.350 1.00 89.00 60 ASP A O 1
ATOM 411 N N . ARG A 1 61 ? 34.058 6.133 -58.473 1.00 88.00 61 ARG A N 1
ATOM 412 C CA . ARG A 1 61 ? 33.513 6.256 -57.106 1.00 88.00 61 ARG A CA 1
ATOM 413 C C . ARG A 1 61 ? 34.437 6.979 -56.124 1.00 88.00 61 ARG A C 1
ATOM 415 O O . ARG A 1 61 ? 34.005 7.308 -55.030 1.00 88.00 61 ARG A O 1
ATOM 422 N N . ALA A 1 62 ? 35.642 7.331 -56.564 1.00 91.12 62 ALA A N 1
ATOM 423 C CA . ALA A 1 62 ? 36.682 7.983 -55.777 1.00 91.12 62 ALA A CA 1
ATOM 424 C C . ALA A 1 62 ? 37.279 7.134 -54.634 1.00 91.12 62 ALA A C 1
ATOM 426 O O . ALA A 1 62 ? 37.837 7.718 -53.701 1.00 91.12 62 ALA A O 1
ATOM 427 N N . THR A 1 63 ? 37.246 5.804 -54.753 1.00 93.19 63 THR A N 1
ATOM 428 C CA . THR A 1 63 ? 38.021 4.879 -53.907 1.00 93.19 63 THR A CA 1
ATOM 429 C C . THR A 1 63 ? 39.393 4.557 -54.524 1.00 93.19 63 THR A C 1
ATOM 431 O O . THR A 1 63 ? 39.705 5.015 -55.633 1.00 93.19 63 THR A O 1
ATOM 434 N N . ASP A 1 64 ? 40.289 3.910 -53.764 1.00 93.56 64 ASP A N 1
ATOM 435 C CA . ASP A 1 64 ? 41.651 3.554 -54.204 1.00 93.56 64 ASP A CA 1
ATOM 436 C C . ASP A 1 64 ? 41.657 2.118 -54.752 1.00 93.56 64 ASP A C 1
ATOM 438 O O . ASP A 1 64 ? 41.572 1.215 -53.930 1.00 93.56 64 ASP A O 1
ATOM 442 N N . PRO A 1 65 ? 41.903 1.897 -56.065 1.00 93.69 65 PRO A N 1
ATOM 443 C CA . PRO A 1 65 ? 41.899 0.571 -56.708 1.00 93.69 65 PRO A CA 1
ATOM 444 C C . PRO A 1 65 ? 42.859 -0.493 -56.160 1.00 93.69 65 PRO A C 1
ATOM 446 O O . PRO A 1 65 ? 43.081 -1.542 -56.759 1.00 93.69 65 PRO A O 1
ATOM 449 N N . THR A 1 66 ? 43.617 -0.161 -55.121 1.00 94.62 66 THR A N 1
ATOM 450 C CA . THR A 1 66 ? 44.591 -1.055 -54.491 1.00 94.62 66 THR A CA 1
ATOM 451 C C . THR A 1 66 ? 44.247 -1.380 -53.041 1.00 94.62 66 THR A C 1
ATOM 453 O O . THR A 1 66 ? 45.055 -2.021 -52.350 1.00 94.62 66 THR A O 1
ATOM 456 N N . VAL A 1 67 ? 43.093 -0.912 -52.571 1.00 96.06 67 VAL A N 1
ATOM 457 C CA . VAL A 1 67 ? 42.611 -1.013 -51.200 1.00 96.06 67 VAL A CA 1
ATOM 458 C C . VAL A 1 67 ? 41.171 -1.513 -51.228 1.00 96.06 67 VAL A C 1
ATOM 460 O O . VAL A 1 67 ? 40.256 -0.728 -51.392 1.00 96.06 67 VAL A O 1
ATOM 463 N N . ALA A 1 68 ? 41.005 -2.802 -50.936 1.00 96.50 68 ALA A N 1
ATOM 464 C CA . ALA A 1 68 ? 39.714 -3.482 -51.031 1.00 96.50 68 ALA A CA 1
ATOM 465 C C . ALA A 1 68 ? 38.610 -2.948 -50.095 1.00 96.50 68 ALA A C 1
ATOM 467 O O . ALA A 1 68 ? 37.489 -3.416 -50.188 1.00 96.50 68 ALA A O 1
ATOM 468 N N . ASP A 1 69 ? 38.955 -2.111 -49.123 1.00 96.31 69 ASP A N 1
ATOM 469 C CA . ASP A 1 69 ? 38.072 -1.565 -48.085 1.00 96.31 69 ASP A CA 1
ATOM 470 C C . ASP A 1 69 ? 38.569 -0.138 -47.818 1.00 96.31 69 ASP A C 1
ATOM 472 O O . ASP A 1 69 ? 39.587 0.077 -47.133 1.00 96.31 69 ASP A O 1
ATOM 476 N N . ALA A 1 70 ? 37.975 0.819 -48.528 1.00 95.56 70 ALA A N 1
ATOM 477 C CA . ALA A 1 70 ? 38.526 2.158 -48.667 1.00 95.56 70 ALA A CA 1
ATOM 478 C C . ALA A 1 70 ? 38.302 3.057 -47.438 1.00 95.56 70 ALA A C 1
ATOM 480 O O . ALA A 1 70 ? 39.128 3.956 -47.197 1.00 95.56 70 ALA A O 1
ATOM 481 N N . ASP A 1 71 ? 37.265 2.820 -46.636 1.00 94.44 71 ASP A N 1
ATOM 482 C CA . ASP A 1 71 ? 36.977 3.560 -45.399 1.00 94.44 71 ASP A CA 1
ATOM 483 C C . ASP A 1 71 ? 37.282 2.790 -44.101 1.00 94.44 71 ASP A C 1
ATOM 485 O O . ASP A 1 71 ? 37.376 3.421 -43.038 1.00 94.44 71 ASP A O 1
ATOM 489 N N . ALA A 1 72 ? 37.644 1.511 -44.215 1.00 95.69 72 ALA A N 1
ATOM 490 C CA . ALA A 1 72 ? 38.095 0.626 -43.146 1.00 95.69 72 ALA A CA 1
ATOM 491 C C . ALA A 1 72 ? 37.009 0.270 -42.119 1.00 95.69 72 ALA A C 1
ATOM 493 O O . ALA A 1 72 ? 37.314 0.202 -40.918 1.00 95.69 72 ALA A O 1
ATOM 494 N N . ASP A 1 73 ? 35.787 0.034 -42.590 1.00 94.06 73 ASP A N 1
ATOM 495 C CA . ASP A 1 73 ? 34.607 -0.339 -41.800 1.00 94.06 73 ASP A CA 1
ATOM 496 C C . ASP A 1 73 ? 34.385 -1.874 -41.694 1.00 94.06 73 ASP A C 1
ATOM 498 O O . ASP A 1 73 ? 33.397 -2.351 -41.130 1.00 94.06 73 ASP A O 1
ATOM 502 N N . ASP A 1 74 ? 35.352 -2.665 -42.185 1.00 94.38 74 ASP A N 1
ATOM 503 C CA . ASP A 1 74 ? 35.325 -4.131 -42.309 1.00 94.38 74 ASP A CA 1
ATOM 504 C C . ASP A 1 74 ? 34.352 -4.676 -43.393 1.00 94.38 74 ASP A C 1
ATOM 506 O O . ASP A 1 74 ? 34.166 -5.904 -43.509 1.00 94.38 74 ASP A O 1
ATOM 510 N N . LEU A 1 75 ? 33.794 -3.810 -44.242 1.00 94.88 75 LEU A N 1
ATOM 511 C CA . LEU A 1 75 ? 33.087 -4.124 -45.482 1.00 94.88 75 LEU A CA 1
ATOM 512 C C . LEU A 1 75 ? 33.971 -3.739 -46.680 1.00 94.88 75 LEU A C 1
ATOM 514 O O . LEU A 1 75 ? 34.786 -2.840 -46.623 1.00 94.88 75 LEU A O 1
ATOM 518 N N . ASN A 1 76 ? 33.918 -4.519 -47.760 1.00 95.69 76 ASN A N 1
ATOM 519 C CA . ASN A 1 76 ? 34.768 -4.257 -48.925 1.00 95.69 76 ASN A CA 1
ATOM 520 C C . ASN A 1 76 ? 33.976 -3.485 -49.992 1.00 95.69 76 ASN A C 1
ATOM 522 O O . ASN A 1 76 ? 32.780 -3.771 -50.140 1.00 95.69 76 ASN A O 1
ATOM 526 N N . ASP A 1 77 ? 34.615 -2.612 -50.779 1.00 95.94 77 ASP A N 1
ATOM 527 C CA . ASP A 1 77 ? 33.926 -1.665 -51.676 1.00 95.94 77 ASP A CA 1
ATOM 528 C C . ASP A 1 77 ? 32.917 -2.377 -52.607 1.00 95.94 77 ASP A C 1
ATOM 530 O O . ASP A 1 77 ? 31.789 -1.927 -52.861 1.00 95.94 77 ASP A O 1
ATOM 534 N N . GLY A 1 78 ? 33.273 -3.564 -53.104 1.00 95.25 78 GLY A N 1
ATOM 535 C CA . GLY A 1 78 ? 32.398 -4.408 -53.921 1.00 95.25 78 GLY A CA 1
ATOM 536 C C . GLY A 1 78 ? 31.130 -4.903 -53.212 1.00 95.25 78 GLY A C 1
ATOM 537 O O . GLY A 1 78 ? 30.064 -5.016 -53.845 1.00 95.25 78 GLY A O 1
ATOM 538 N N . ARG A 1 79 ? 31.201 -5.215 -51.912 1.00 95.38 79 ARG A N 1
ATOM 539 C CA . ARG A 1 79 ? 30.019 -5.558 -51.101 1.00 95.38 79 ARG A CA 1
ATOM 540 C C . ARG A 1 79 ? 29.204 -4.334 -50.760 1.00 95.38 79 ARG A C 1
ATOM 542 O O . ARG A 1 79 ? 27.985 -4.447 -50.844 1.00 95.38 79 ARG A O 1
ATOM 549 N N . GLU A 1 80 ? 29.838 -3.217 -50.456 1.00 96.12 80 GLU A N 1
ATOM 550 C CA . GLU A 1 80 ? 29.161 -1.954 -50.169 1.00 96.12 80 GLU A CA 1
ATOM 551 C C . GLU A 1 80 ? 28.270 -1.527 -51.335 1.00 96.12 80 GLU A C 1
ATOM 553 O O . GLU A 1 80 ? 27.048 -1.409 -51.212 1.00 96.12 80 GLU A O 1
ATOM 558 N N . VAL A 1 81 ? 28.827 -1.511 -52.551 1.00 94.69 81 VAL A N 1
ATOM 559 C CA . VAL A 1 81 ? 28.053 -1.238 -53.775 1.00 94.69 81 VAL A CA 1
ATOM 560 C C . VAL A 1 81 ? 26.902 -2.233 -53.973 1.00 94.69 81 VAL A C 1
ATOM 562 O O . VAL A 1 81 ? 25.862 -1.882 -54.542 1.00 94.69 81 VAL A O 1
ATOM 565 N N . SER A 1 82 ? 27.073 -3.483 -53.537 1.00 93.94 82 SER A N 1
ATOM 566 C CA . SER A 1 82 ? 26.030 -4.512 -53.617 1.00 93.94 82 SER A CA 1
ATOM 567 C C . SER A 1 82 ? 24.947 -4.353 -52.541 1.00 93.94 82 SER A C 1
ATOM 569 O O . SER A 1 82 ? 23.794 -4.706 -52.808 1.00 93.94 82 SER A O 1
ATOM 571 N N . ALA A 1 83 ? 25.308 -3.845 -51.361 1.00 93.00 83 ALA A N 1
ATOM 572 C CA . ALA A 1 83 ? 24.419 -3.519 -50.247 1.00 93.00 83 ALA A CA 1
ATOM 573 C C . ALA A 1 83 ? 23.690 -2.181 -50.462 1.00 93.00 83 ALA A C 1
ATOM 575 O O . ALA A 1 83 ? 22.578 -2.003 -49.972 1.00 93.00 83 ALA A O 1
ATOM 576 N N . GLY A 1 84 ? 24.248 -1.305 -51.302 1.00 94.81 84 GLY A N 1
ATOM 577 C CA . GLY A 1 84 ? 23.701 0.014 -51.612 1.00 94.81 84 GLY A CA 1
ATOM 578 C C . GLY A 1 84 ? 24.336 1.153 -50.817 1.00 94.81 84 GLY A C 1
ATOM 579 O O . GLY A 1 84 ? 23.813 2.264 -50.904 1.00 94.81 84 GLY A O 1
ATOM 580 N N . THR A 1 85 ? 25.428 0.877 -50.105 1.00 96.19 85 THR A N 1
ATOM 581 C CA . THR A 1 85 ? 26.187 1.827 -49.290 1.00 96.19 85 THR A CA 1
ATOM 582 C C . THR A 1 85 ? 27.248 2.576 -50.109 1.00 96.19 85 THR A C 1
ATOM 584 O O . THR A 1 85 ? 27.404 2.308 -51.314 1.00 96.19 85 THR A O 1
ATOM 587 N N . ASP A 1 86 ? 27.894 3.588 -49.521 1.00 95.19 86 ASP A N 1
ATOM 588 C CA . ASP A 1 86 ? 28.938 4.400 -50.163 1.00 95.19 86 ASP A CA 1
ATOM 589 C C . ASP A 1 86 ? 30.346 3.943 -49.734 1.00 95.19 86 ASP A C 1
ATOM 591 O O . ASP A 1 86 ? 30.741 4.294 -48.631 1.00 95.19 86 ASP A O 1
ATOM 595 N N . PRO A 1 87 ? 31.149 3.322 -50.630 1.00 95.56 87 PRO A N 1
ATOM 596 C CA . PRO A 1 87 ? 32.477 2.772 -50.317 1.00 95.56 87 PRO A CA 1
ATOM 597 C C . PRO A 1 87 ? 33.542 3.695 -49.722 1.00 95.56 87 PRO A C 1
ATOM 599 O O . PRO A 1 87 ? 34.688 3.312 -49.526 1.00 95.56 87 PRO A O 1
ATOM 602 N N . ALA A 1 88 ? 33.242 4.980 -49.582 1.00 95.06 88 ALA A N 1
ATOM 603 C CA . ALA A 1 88 ? 34.150 5.963 -49.007 1.00 95.06 88 ALA A CA 1
ATOM 604 C C . ALA A 1 88 ? 33.648 6.510 -47.660 1.00 95.06 88 ALA A C 1
ATOM 606 O O . ALA A 1 88 ? 34.218 7.494 -47.158 1.00 95.06 88 ALA A O 1
ATOM 607 N N . VAL A 1 89 ? 32.556 5.961 -47.128 1.00 96.19 89 VAL A N 1
ATOM 608 C CA . VAL A 1 89 ? 31.846 6.437 -45.946 1.00 96.19 89 VAL A CA 1
ATOM 609 C C . VAL A 1 89 ? 31.439 5.250 -45.077 1.00 96.19 89 VAL A C 1
ATOM 611 O O . VAL A 1 89 ? 30.393 4.666 -45.301 1.00 96.19 89 VAL A O 1
ATOM 614 N N . ALA A 1 90 ? 32.198 5.040 -43.998 1.00 96.81 90 ALA A N 1
ATOM 615 C CA . ALA A 1 90 ? 32.012 3.901 -43.100 1.00 96.81 90 ALA A CA 1
ATOM 616 C C . ALA A 1 90 ? 30.608 3.774 -42.481 1.00 96.81 90 ALA A C 1
ATOM 618 O O . ALA A 1 90 ? 30.271 2.706 -42.012 1.00 96.81 90 ALA A O 1
ATOM 619 N N . ASP A 1 91 ? 29.830 4.859 -42.434 1.00 97.06 91 ASP A N 1
ATOM 620 C CA . ASP A 1 91 ? 28.472 4.943 -41.876 1.00 97.06 91 ASP A CA 1
ATOM 621 C C . ASP A 1 91 ? 27.616 5.732 -42.885 1.00 97.06 91 ASP A C 1
ATOM 623 O O . ASP A 1 91 ? 27.657 6.977 -42.939 1.00 97.06 91 ASP A O 1
ATOM 627 N N . THR A 1 92 ? 26.938 5.010 -43.780 1.00 96.62 92 THR A N 1
ATOM 628 C CA . THR A 1 92 ? 26.281 5.594 -44.956 1.00 96.62 92 THR A CA 1
ATOM 629 C C . THR A 1 92 ? 25.051 6.423 -44.586 1.00 96.62 92 THR A C 1
ATOM 631 O O . THR A 1 92 ? 24.785 7.458 -45.224 1.00 96.62 92 THR A O 1
ATOM 634 N N . ASP A 1 93 ? 24.269 5.997 -43.596 1.00 95.81 93 ASP A N 1
ATOM 635 C CA . ASP A 1 93 ? 23.018 6.657 -43.208 1.00 95.81 93 ASP A CA 1
ATOM 636 C C . ASP A 1 93 ? 23.134 7.579 -41.986 1.00 95.81 93 ASP A C 1
ATOM 638 O O . ASP A 1 93 ? 22.225 8.383 -41.731 1.00 95.81 93 ASP A O 1
ATOM 642 N N . THR A 1 94 ? 24.319 7.621 -41.383 1.00 97.00 94 THR A N 1
ATOM 643 C CA . THR A 1 94 ? 24.767 8.552 -40.346 1.00 97.00 94 THR A CA 1
ATOM 644 C C . THR A 1 94 ? 24.098 8.368 -38.990 1.00 97.00 94 THR A C 1
ATOM 646 O O . THR A 1 94 ? 23.907 9.354 -38.261 1.00 97.00 94 THR A O 1
ATOM 649 N N . ASP A 1 95 ? 23.740 7.134 -38.660 1.00 95.3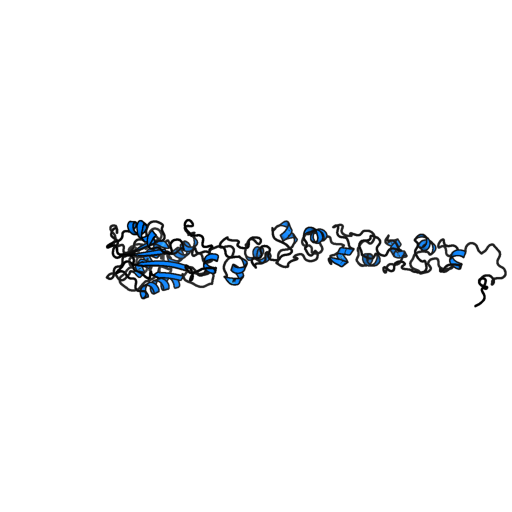8 95 ASP A N 1
ATOM 650 C CA . ASP A 1 95 ? 23.086 6.759 -37.408 1.00 95.38 95 ASP A CA 1
ATOM 651 C C . ASP A 1 95 ? 24.085 6.432 -36.274 1.00 95.38 95 ASP A C 1
ATOM 653 O O . ASP A 1 95 ? 23.745 6.484 -35.086 1.00 95.38 95 ASP A O 1
ATOM 657 N N . GLY A 1 96 ? 25.361 6.233 -36.624 1.00 95.31 96 GLY A N 1
ATOM 658 C CA . GLY A 1 96 ? 26.450 5.917 -35.707 1.00 95.31 96 GLY A CA 1
ATOM 659 C C . GLY A 1 96 ? 26.848 4.439 -35.640 1.00 95.31 96 GLY A C 1
ATOM 660 O O . GLY A 1 96 ? 27.669 4.104 -34.771 1.00 95.31 96 GLY A O 1
ATOM 661 N N . LEU A 1 97 ? 26.307 3.577 -36.502 1.00 95.62 97 LEU A N 1
ATOM 662 C CA . LEU A 1 97 ? 26.833 2.250 -36.815 1.00 95.62 97 LEU A CA 1
ATOM 663 C C . LEU A 1 97 ? 27.581 2.282 -38.143 1.00 95.62 97 LEU A C 1
ATOM 665 O O . LEU A 1 97 ? 27.223 2.988 -39.071 1.00 95.62 97 LEU A O 1
ATOM 669 N N . ASP A 1 98 ? 28.662 1.511 -38.201 1.00 96.88 98 ASP A N 1
ATOM 670 C CA . ASP A 1 98 ? 29.390 1.337 -39.447 1.00 96.88 98 ASP A CA 1
ATOM 671 C C . ASP A 1 98 ? 28.637 0.318 -40.341 1.00 96.88 98 ASP A C 1
ATOM 673 O O . ASP A 1 98 ? 28.141 -0.692 -39.823 1.00 96.88 98 ASP A O 1
ATOM 677 N N . ASP A 1 99 ? 28.609 0.503 -41.664 1.00 96.50 99 ASP A N 1
ATOM 678 C CA . ASP A 1 99 ? 27.835 -0.312 -42.618 1.00 96.50 99 ASP A CA 1
ATOM 679 C C . ASP A 1 99 ? 28.180 -1.815 -42.498 1.00 96.50 99 ASP A C 1
ATOM 681 O O . ASP A 1 99 ? 27.321 -2.714 -42.564 1.00 96.50 99 ASP A O 1
ATOM 685 N N . GLY A 1 100 ? 29.463 -2.120 -42.272 1.00 94.19 100 GLY A N 1
ATOM 686 C CA . GLY A 1 100 ? 29.957 -3.463 -41.975 1.00 94.19 100 GLY A CA 1
ATOM 687 C C . GLY A 1 100 ? 29.386 -4.068 -40.683 1.00 94.19 100 GLY A C 1
ATOM 688 O O . GLY A 1 100 ? 29.081 -5.272 -40.643 1.00 94.19 100 GLY A O 1
ATOM 689 N N . VAL A 1 101 ? 29.202 -3.259 -39.634 1.00 94.38 101 VAL A N 1
ATOM 690 C CA . VAL A 1 101 ? 28.583 -3.671 -38.360 1.00 94.38 101 VAL A CA 1
ATOM 691 C C . VAL A 1 101 ? 27.100 -3.941 -38.556 1.00 94.38 101 VAL A C 1
ATOM 693 O O . VAL A 1 101 ? 26.613 -4.974 -38.082 1.00 94.38 101 VAL A O 1
ATOM 696 N N . GLU A 1 102 ? 26.408 -3.085 -39.291 1.00 95.19 102 GLU A N 1
ATOM 697 C CA . GLU A 1 102 ? 24.975 -3.194 -39.550 1.00 95.19 102 GLU A CA 1
ATOM 698 C C . GLU A 1 102 ? 24.609 -4.466 -40.315 1.00 95.19 102 GLU A C 1
ATOM 700 O O . GLU A 1 102 ? 23.800 -5.281 -39.858 1.00 95.19 102 GLU A O 1
ATOM 705 N N . LEU A 1 103 ? 25.324 -4.756 -41.409 1.00 91.94 103 LEU A N 1
ATOM 706 C CA . LEU A 1 103 ? 25.138 -6.010 -42.149 1.00 91.94 103 LEU A CA 1
ATOM 707 C C . LEU A 1 103 ? 25.425 -7.256 -41.302 1.00 91.94 103 LEU A C 1
ATOM 709 O O . LEU A 1 103 ? 24.902 -8.338 -41.593 1.00 91.94 103 LEU A O 1
ATOM 713 N N . SER A 1 104 ? 26.284 -7.137 -40.286 1.00 88.69 104 SER A N 1
ATOM 714 C CA . SER A 1 104 ? 26.584 -8.229 -39.357 1.00 88.69 104 SER A CA 1
ATOM 715 C C . SER A 1 104 ? 25.551 -8.373 -38.233 1.00 88.69 104 SER A C 1
ATOM 717 O O . SER A 1 104 ? 25.392 -9.482 -37.710 1.00 88.69 104 SER A O 1
ATOM 719 N N . SER A 1 105 ? 24.854 -7.283 -37.906 1.00 85.31 105 SER A N 1
ATOM 720 C CA . SER A 1 105 ? 23.835 -7.182 -36.852 1.00 85.31 105 SER A CA 1
ATOM 721 C C . SER A 1 105 ? 22.404 -7.306 -37.391 1.00 85.31 105 SER A C 1
ATOM 723 O O . SER A 1 105 ? 21.466 -7.281 -36.609 1.00 85.31 105 SER A O 1
ATOM 725 N N . GLU A 1 106 ? 22.254 -7.531 -38.702 1.00 86.38 106 GLU A N 1
ATOM 726 C CA . GLU A 1 106 ? 20.974 -7.651 -39.420 1.00 86.38 106 GLU A CA 1
ATOM 727 C C . GLU A 1 106 ? 20.137 -6.352 -39.457 1.00 86.38 106 GLU A C 1
ATOM 729 O O . GLU A 1 106 ? 18.944 -6.416 -39.755 1.00 86.38 106 GLU A O 1
ATOM 734 N N . THR A 1 107 ? 20.773 -5.189 -39.261 1.00 93.38 107 THR A N 1
ATOM 735 C CA . THR A 1 107 ? 20.172 -3.856 -39.449 1.00 93.38 107 THR A CA 1
ATOM 736 C C . THR A 1 107 ? 20.338 -3.357 -40.893 1.00 93.38 107 THR A C 1
ATOM 738 O O . THR A 1 107 ? 20.879 -4.066 -41.759 1.00 93.38 107 THR A O 1
ATOM 741 N N . ASN A 1 108 ? 19.782 -2.187 -41.208 1.00 93.62 108 ASN A N 1
ATOM 742 C CA . ASN A 1 108 ? 19.710 -1.654 -42.564 1.00 93.62 108 ASN A CA 1
ATOM 743 C C . ASN A 1 108 ? 20.707 -0.499 -42.807 1.00 93.62 108 ASN A C 1
ATOM 745 O O . ASN A 1 108 ? 20.322 0.643 -42.586 1.00 93.62 108 ASN A O 1
ATOM 749 N N . PRO A 1 109 ? 21.838 -0.733 -43.509 1.00 95.31 109 PRO A N 1
ATOM 750 C CA . PRO A 1 109 ? 22.934 0.242 -43.632 1.00 95.31 109 PRO A CA 1
ATOM 751 C C . PRO A 1 109 ? 22.682 1.442 -44.550 1.00 95.31 109 PRO A C 1
ATOM 753 O O . PRO A 1 109 ? 23.574 2.132 -45.028 1.00 95.31 109 PRO A O 1
ATOM 756 N N . VAL A 1 110 ? 21.432 1.647 -44.943 1.00 95.81 110 VAL A N 1
ATOM 757 C CA . VAL A 1 110 ? 21.014 2.788 -45.767 1.00 95.81 110 VAL A CA 1
ATOM 758 C C . VAL A 1 110 ? 19.771 3.463 -45.194 1.00 95.81 110 VAL A C 1
ATOM 760 O O . VAL A 1 110 ? 19.107 4.249 -45.887 1.00 95.81 110 VAL A O 1
ATOM 763 N N . GLY A 1 111 ? 19.388 3.114 -43.971 1.00 96.00 111 GLY A N 1
ATOM 764 C CA . GLY A 1 111 ? 18.284 3.721 -43.259 1.00 96.00 111 GLY A CA 1
ATOM 765 C C . GLY A 1 111 ? 18.405 3.486 -41.762 1.00 96.00 111 GLY A C 1
ATOM 766 O O . GLY A 1 111 ? 18.032 2.413 -41.312 1.00 96.00 111 GLY A O 1
ATOM 767 N N . ALA A 1 112 ? 18.741 4.578 -41.081 1.00 96.94 112 ALA A N 1
ATOM 768 C CA . ALA A 1 112 ? 19.091 4.732 -39.672 1.00 96.94 112 ALA A CA 1
ATOM 769 C C . ALA A 1 112 ? 18.145 4.153 -38.605 1.00 96.94 112 ALA A C 1
ATOM 771 O O . ALA A 1 112 ? 18.421 4.336 -37.434 1.00 96.94 112 ALA A O 1
ATOM 772 N N . ASP A 1 113 ? 16.992 3.597 -38.972 1.00 96.75 113 ASP A N 1
ATOM 773 C CA . ASP A 1 113 ? 15.925 3.174 -38.051 1.00 96.75 113 ASP A CA 1
ATOM 774 C C . ASP A 1 113 ? 15.227 1.962 -38.689 1.00 96.75 113 ASP A C 1
ATOM 776 O O . ASP A 1 113 ? 14.393 2.095 -39.607 1.00 96.75 113 ASP A O 1
ATOM 780 N N . THR A 1 114 ? 15.678 0.771 -38.298 1.00 95.62 114 THR A N 1
ATOM 781 C CA . THR A 1 114 ? 15.348 -0.506 -38.936 1.00 95.62 114 THR A CA 1
ATOM 782 C C . THR A 1 114 ? 13.911 -0.939 -38.637 1.00 95.62 114 THR A C 1
ATOM 784 O O . THR A 1 114 ? 13.218 -1.436 -39.543 1.00 95.62 114 THR A O 1
ATOM 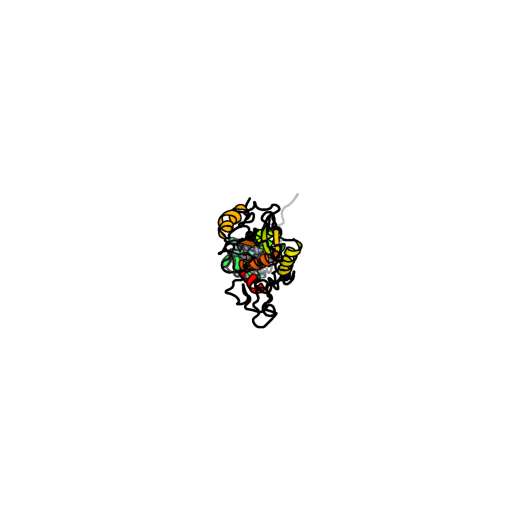787 N N . ASP A 1 115 ? 13.421 -0.728 -37.418 1.00 94.94 115 ASP A N 1
ATOM 788 C CA . ASP A 1 115 ? 12.074 -1.124 -36.992 1.00 94.94 115 ASP A CA 1
ATOM 789 C C . ASP A 1 115 ? 11.008 -0.014 -37.121 1.00 94.94 115 ASP A C 1
ATOM 791 O O . ASP A 1 115 ? 9.797 -0.295 -37.098 1.00 94.94 115 ASP A O 1
ATOM 795 N N . ALA A 1 116 ? 11.441 1.216 -37.403 1.00 95.75 116 ALA A N 1
ATOM 796 C CA . ALA A 1 116 ? 10.629 2.411 -37.575 1.00 95.75 116 ALA A CA 1
ATOM 797 C C . ALA A 1 116 ? 9.882 2.880 -36.311 1.00 95.75 116 ALA A C 1
ATOM 799 O O . ALA A 1 116 ? 8.793 3.478 -36.433 1.00 95.75 116 ALA A O 1
ATOM 800 N N . ASP A 1 117 ? 10.423 2.636 -35.116 1.00 94.19 117 ASP A N 1
ATOM 801 C CA . ASP A 1 117 ? 9.910 3.181 -33.855 1.00 94.19 117 ASP A CA 1
ATOM 802 C C . ASP A 1 117 ? 10.288 4.674 -33.667 1.00 94.19 117 ASP A C 1
ATOM 804 O O . ASP A 1 117 ? 9.554 5.449 -33.020 1.00 94.19 117 ASP A O 1
ATOM 808 N N . GLY A 1 118 ? 11.339 5.124 -34.370 1.00 94.88 118 GLY A N 1
ATOM 809 C CA . GLY A 1 118 ? 11.888 6.480 -34.391 1.00 94.88 118 GLY A CA 1
ATOM 810 C C . GLY A 1 118 ? 13.078 6.729 -33.452 1.00 94.88 118 GLY A C 1
ATOM 811 O O . GLY A 1 118 ? 13.322 7.909 -33.130 1.00 94.88 118 GLY A O 1
ATOM 812 N N . LEU A 1 119 ? 13.693 5.673 -32.928 1.00 96.25 119 LEU A N 1
ATOM 813 C CA . LEU A 1 119 ? 15.024 5.608 -32.340 1.00 96.25 119 LEU A CA 1
ATOM 814 C C . LEU A 1 119 ? 15.973 5.071 -33.420 1.00 96.25 119 LEU A C 1
ATOM 816 O O . LEU A 1 119 ? 15.590 4.222 -34.207 1.00 96.25 119 LEU A O 1
ATOM 820 N N . ASP A 1 120 ? 17.163 5.659 -33.524 1.00 97.25 120 ASP A N 1
ATOM 821 C CA . ASP A 1 120 ? 18.102 5.261 -34.572 1.00 97.25 120 ASP A CA 1
ATOM 822 C C . ASP A 1 120 ? 18.902 4.013 -34.107 1.00 97.25 120 ASP A C 1
ATOM 824 O O . ASP A 1 120 ? 19.259 3.953 -32.920 1.00 97.25 120 ASP A O 1
ATOM 828 N N . ASP A 1 121 ? 19.249 3.079 -35.007 1.00 96.88 121 ASP A N 1
ATOM 829 C CA . ASP A 1 121 ? 19.861 1.773 -34.669 1.00 96.88 121 ASP A CA 1
ATOM 830 C C . ASP A 1 121 ? 21.190 1.951 -33.897 1.00 96.88 121 ASP A C 1
ATOM 832 O O . ASP A 1 121 ? 21.519 1.218 -32.954 1.00 96.88 121 ASP A O 1
ATOM 836 N N . GLY A 1 122 ? 21.966 2.982 -34.241 1.00 95.94 122 GLY A N 1
ATOM 837 C CA . GLY A 1 122 ? 23.180 3.370 -33.518 1.00 95.94 122 GLY A CA 1
ATOM 838 C C . GLY A 1 122 ? 22.989 3.616 -32.020 1.00 95.94 122 GLY A C 1
ATOM 839 O O . GLY A 1 122 ? 23.659 2.949 -31.217 1.00 95.94 122 GLY A O 1
ATOM 840 N N . PRO A 1 123 ? 22.159 4.581 -31.590 1.00 96.25 123 PRO A N 1
ATOM 841 C CA . PRO A 1 123 ? 21.770 4.760 -30.192 1.00 96.25 123 PRO A CA 1
ATOM 842 C C . PRO A 1 123 ? 21.238 3.497 -29.507 1.00 96.25 123 PRO A C 1
ATOM 844 O O . PRO A 1 123 ? 21.591 3.251 -28.349 1.00 96.25 123 PRO A O 1
ATOM 847 N N . GLU A 1 124 ? 20.443 2.687 -30.197 1.00 96.31 124 GLU A N 1
ATOM 848 C CA . GLU A 1 124 ? 19.910 1.433 -29.654 1.00 96.31 124 GLU A CA 1
ATOM 849 C C . GLU A 1 124 ? 21.019 0.475 -29.236 1.00 96.31 124 GLU A C 1
ATOM 851 O O . GLU A 1 124 ? 21.105 0.074 -28.072 1.00 96.31 124 GLU A O 1
ATOM 856 N N . VAL A 1 125 ? 21.961 0.201 -30.139 1.00 94.19 125 VAL A N 1
ATOM 857 C CA . VAL A 1 125 ? 23.078 -0.714 -29.871 1.00 94.19 125 VAL A CA 1
ATOM 858 C C . VAL A 1 125 ? 24.084 -0.117 -28.881 1.00 94.19 125 VAL A C 1
ATOM 860 O O . VAL A 1 125 ? 24.609 -0.824 -28.012 1.00 94.19 125 VAL A O 1
ATOM 863 N N . ASN A 1 126 ? 24.406 1.173 -29.015 1.00 93.88 126 ASN A N 1
ATOM 864 C CA . ASN A 1 126 ? 25.543 1.779 -28.314 1.00 93.88 126 ASN A CA 1
ATOM 865 C C . ASN A 1 126 ? 25.195 2.429 -26.966 1.00 93.88 126 ASN A C 1
ATOM 867 O O . ASN A 1 126 ? 26.085 2.544 -26.113 1.00 93.88 126 ASN A O 1
ATOM 871 N N . GLU A 1 127 ? 23.957 2.892 -26.772 1.00 95.62 127 GLU A N 1
ATOM 872 C CA . GLU A 1 127 ? 23.533 3.638 -25.578 1.00 95.62 127 GLU A CA 1
ATOM 873 C C . GLU A 1 127 ? 22.512 2.871 -24.738 1.00 95.62 127 GLU A C 1
ATOM 875 O O . GLU A 1 127 ? 22.716 2.749 -23.526 1.00 95.62 127 GLU A O 1
ATOM 880 N N . TYR A 1 128 ? 21.453 2.353 -25.364 1.00 95.25 128 TYR A N 1
ATOM 881 C CA . TYR A 1 128 ? 20.299 1.793 -24.653 1.00 95.25 128 TYR A CA 1
ATOM 882 C C . TYR A 1 128 ? 20.357 0.270 -24.497 1.00 95.25 128 TYR A C 1
ATOM 884 O O . TYR A 1 128 ? 19.824 -0.268 -23.532 1.00 95.25 128 TYR A O 1
ATOM 892 N N . GLY A 1 129 ? 21.097 -0.425 -25.363 1.00 94.50 129 GLY A N 1
ATOM 893 C CA . GLY A 1 129 ? 21.172 -1.885 -25.355 1.00 94.50 129 GLY A CA 1
ATOM 894 C C . GLY A 1 129 ? 19.880 -2.555 -25.826 1.00 94.50 129 GLY A C 1
ATOM 895 O O . GLY A 1 129 ? 19.625 -3.690 -25.415 1.00 94.50 129 GLY A O 1
ATOM 896 N N . THR A 1 130 ? 19.098 -1.855 -26.649 1.00 96.31 130 THR A N 1
ATOM 897 C CA . THR A 1 130 ? 17.869 -2.348 -27.275 1.00 96.31 130 THR A CA 1
ATOM 898 C C . THR A 1 130 ? 18.164 -3.128 -28.555 1.00 96.31 130 THR A C 1
ATOM 900 O O . THR A 1 130 ? 19.312 -3.185 -29.014 1.00 96.31 130 THR A O 1
ATOM 903 N N . ALA A 1 131 ? 17.161 -3.834 -29.073 1.00 95.50 131 ALA A N 1
ATOM 904 C CA . ALA A 1 131 ? 17.242 -4.596 -30.309 1.00 95.50 131 ALA A CA 1
ATOM 905 C C . ALA A 1 131 ? 16.723 -3.740 -31.482 1.00 95.50 131 ALA A C 1
ATOM 907 O O . ALA A 1 131 ? 15.517 -3.553 -31.557 1.00 95.50 131 ALA A O 1
ATOM 908 N N . PRO A 1 132 ? 17.573 -3.321 -32.445 1.00 95.50 132 PRO A N 1
ATOM 909 C CA . PRO A 1 132 ? 17.148 -2.390 -33.504 1.00 95.50 132 PRO A CA 1
ATOM 910 C C . PRO A 1 132 ? 16.105 -2.921 -34.498 1.00 95.50 132 PRO A C 1
ATOM 912 O O . PRO A 1 132 ? 15.646 -2.228 -35.403 1.00 95.50 132 PRO A O 1
ATOM 915 N N . ASP A 1 133 ? 15.778 -4.211 -34.410 1.00 94.00 133 ASP A N 1
ATOM 916 C CA . ASP A 1 133 ? 14.736 -4.851 -35.205 1.00 94.00 133 ASP A CA 1
ATOM 917 C C . ASP A 1 133 ? 13.427 -5.082 -34.425 1.00 94.00 133 ASP A C 1
ATOM 919 O O . ASP A 1 133 ? 12.505 -5.715 -34.965 1.00 94.00 133 ASP A O 1
ATOM 923 N N . ASP A 1 134 ? 13.328 -4.581 -33.189 1.00 96.62 134 ASP A N 1
ATOM 924 C CA . ASP A 1 134 ? 12.181 -4.748 -32.297 1.00 96.62 134 ASP A CA 1
ATOM 925 C C . ASP A 1 134 ? 11.819 -3.463 -31.538 1.00 96.62 134 ASP A C 1
ATOM 927 O O . ASP A 1 134 ? 12.415 -3.132 -30.523 1.00 96.62 134 ASP A O 1
ATOM 931 N N . SER A 1 135 ? 10.720 -2.831 -31.958 1.00 97.25 135 SER A N 1
ATOM 932 C CA . SER A 1 135 ? 10.270 -1.517 -31.466 1.00 97.25 135 SER A CA 1
ATOM 933 C C . SER A 1 135 ? 9.862 -1.446 -29.987 1.00 97.25 135 SER A C 1
ATOM 935 O O . SER A 1 135 ? 9.323 -0.427 -29.571 1.00 97.25 135 SER A O 1
ATOM 937 N N . ASP A 1 136 ? 9.948 -2.560 -29.263 1.00 97.62 136 ASP A N 1
ATOM 938 C CA . ASP A 1 136 ? 9.533 -2.790 -27.870 1.00 97.62 136 ASP A CA 1
ATOM 939 C C . ASP A 1 136 ? 10.375 -3.970 -27.347 1.00 97.62 136 ASP A C 1
ATOM 941 O O . ASP A 1 136 ? 9.919 -5.121 -27.299 1.00 97.62 136 ASP A O 1
ATOM 945 N N . THR A 1 137 ? 11.652 -3.696 -27.068 1.00 97.56 137 THR A N 1
ATOM 946 C CA . THR A 1 137 ? 12.700 -4.701 -26.832 1.00 97.56 137 THR A CA 1
ATOM 947 C C . THR A 1 137 ? 12.369 -5.631 -25.665 1.00 97.56 137 THR A C 1
ATOM 949 O O . THR A 1 137 ? 12.661 -6.838 -25.706 1.00 97.56 137 THR A O 1
ATOM 952 N N . ASP A 1 138 ? 11.801 -5.097 -24.587 1.00 97.19 138 ASP A N 1
ATOM 953 C CA . ASP A 1 138 ? 11.464 -5.874 -23.395 1.00 97.19 138 ASP A CA 1
ATOM 954 C C . ASP A 1 138 ? 10.038 -6.458 -23.417 1.00 97.19 138 ASP A C 1
ATOM 956 O O . ASP A 1 138 ? 9.729 -7.391 -22.653 1.00 97.19 138 ASP A O 1
ATOM 960 N N . GLY A 1 139 ? 9.206 -6.003 -24.356 1.00 97.06 139 GLY A N 1
ATOM 961 C CA . GLY A 1 139 ? 7.864 -6.498 -24.608 1.00 97.06 139 GLY A CA 1
ATOM 962 C C . GLY A 1 139 ? 6.848 -6.110 -23.535 1.00 97.06 139 GLY A C 1
ATOM 963 O O . GLY A 1 139 ? 5.874 -6.860 -23.334 1.00 97.06 139 GLY A O 1
ATOM 964 N N . ASP A 1 140 ? 7.062 -5.013 -22.808 1.00 95.56 140 ASP A N 1
ATOM 965 C CA . ASP A 1 140 ? 6.146 -4.521 -21.776 1.00 95.56 140 ASP A CA 1
ATOM 966 C C . ASP A 1 140 ? 4.937 -3.756 -22.359 1.00 95.56 140 ASP A C 1
ATOM 968 O O . ASP A 1 140 ? 3.873 -3.658 -21.720 1.00 95.56 140 ASP A O 1
ATOM 972 N N . GLY A 1 141 ? 5.043 -3.329 -23.622 1.00 94.94 141 GLY A N 1
ATOM 973 C CA . GLY A 1 141 ? 4.025 -2.589 -24.361 1.00 94.94 141 GLY A CA 1
ATOM 974 C C . GLY A 1 141 ? 4.274 -1.083 -24.487 1.00 94.94 141 GLY A C 1
ATOM 975 O O . GLY A 1 141 ? 3.369 -0.382 -24.975 1.00 94.94 141 GLY A O 1
ATOM 976 N N . LEU A 1 142 ? 5.426 -0.573 -24.051 1.00 95.56 142 LEU A N 1
ATOM 977 C CA . LEU A 1 142 ? 5.963 0.744 -24.382 1.00 95.56 142 LEU A CA 1
ATOM 978 C C . LEU A 1 142 ? 7.022 0.608 -25.485 1.00 95.56 142 LEU A C 1
ATOM 980 O O . LEU A 1 142 ? 7.874 -0.255 -25.400 1.00 95.56 142 LEU A O 1
ATOM 984 N N . PRO A 1 143 ? 6.982 1.450 -26.532 1.00 96.88 143 PRO A N 1
ATOM 985 C CA . PRO A 1 143 ? 8.060 1.446 -27.509 1.00 96.88 143 PRO A CA 1
ATOM 986 C C . PRO A 1 143 ? 9.360 2.020 -26.944 1.00 96.88 143 PRO A C 1
ATOM 988 O O . PRO A 1 143 ? 9.298 3.044 -26.248 1.00 96.88 143 PRO A O 1
ATOM 991 N N . ASP A 1 144 ? 10.505 1.480 -27.354 1.00 97.81 144 ASP A N 1
ATOM 992 C CA . ASP A 1 144 ? 11.838 1.836 -26.841 1.00 97.81 144 ASP A CA 1
ATOM 993 C C . ASP A 1 144 ? 12.087 3.351 -26.894 1.00 97.81 144 ASP A C 1
ATOM 995 O O . ASP A 1 144 ? 12.482 4.010 -25.920 1.00 97.81 144 ASP A O 1
ATOM 999 N N . ARG A 1 145 ? 11.730 3.979 -28.017 1.00 96.81 145 ARG A N 1
ATOM 1000 C CA . ARG A 1 145 ? 11.786 5.437 -28.160 1.00 96.81 145 ARG A CA 1
ATOM 1001 C C . ARG A 1 145 ? 10.934 6.194 -27.138 1.00 96.81 145 ARG A C 1
ATOM 1003 O O . ARG A 1 145 ? 11.302 7.295 -26.698 1.00 96.81 145 ARG A O 1
ATOM 1010 N N . GLU A 1 146 ? 9.728 5.714 -26.846 1.00 96.12 146 GLU A N 1
ATOM 1011 C CA . GLU A 1 146 ? 8.819 6.366 -25.895 1.00 96.12 146 GLU A CA 1
ATOM 1012 C C . GLU A 1 146 ? 9.405 6.339 -24.483 1.00 96.12 146 GLU A C 1
ATOM 1014 O O . GLU A 1 146 ? 9.350 7.351 -23.770 1.00 96.12 146 GLU A O 1
ATOM 1019 N N . GLU A 1 147 ? 10.020 5.226 -24.117 1.00 97.38 147 GLU A N 1
ATOM 1020 C CA . GLU A 1 147 ? 10.670 5.028 -22.832 1.00 97.38 147 GLU A CA 1
ATOM 1021 C C . GLU A 1 147 ? 11.807 6.018 -22.614 1.00 97.38 147 GLU A C 1
ATOM 1023 O O . GLU A 1 147 ? 11.752 6.836 -21.684 1.00 97.38 147 GLU A O 1
ATOM 1028 N N . VAL A 1 148 ? 12.753 6.086 -23.552 1.00 96.62 148 VAL A N 1
ATOM 1029 C CA . VAL A 1 148 ? 13.921 6.971 -23.424 1.00 96.62 148 VAL A CA 1
ATOM 1030 C C . VAL A 1 148 ? 13.549 8.457 -23.512 1.00 96.62 148 VAL A C 1
ATOM 1032 O O . VAL A 1 148 ? 14.121 9.294 -22.807 1.00 96.62 148 VAL A O 1
ATOM 1035 N N . THR A 1 149 ? 12.569 8.831 -24.348 1.00 94.56 149 THR A N 1
ATOM 1036 C CA . THR A 1 149 ? 12.270 10.255 -24.613 1.00 94.56 149 THR A CA 1
ATOM 1037 C C . THR A 1 149 ? 11.184 10.863 -23.730 1.00 94.56 149 THR A C 1
ATOM 1039 O O . THR A 1 149 ? 11.204 12.079 -23.497 1.00 94.56 149 THR A O 1
ATOM 1042 N N . ALA A 1 150 ? 10.219 10.069 -23.262 1.00 93.12 150 ALA A N 1
ATOM 1043 C CA . ALA A 1 150 ? 9.036 10.577 -22.569 1.00 93.12 150 ALA A CA 1
ATOM 1044 C C . ALA A 1 150 ? 8.881 10.048 -21.142 1.00 93.12 150 ALA A C 1
ATOM 1046 O O . ALA A 1 150 ? 8.278 10.750 -20.323 1.00 93.12 150 ALA A O 1
ATOM 1047 N N . ARG A 1 151 ? 9.402 8.853 -20.840 1.00 92.12 151 ARG A N 1
ATOM 1048 C CA . ARG A 1 151 ? 9.183 8.179 -19.549 1.00 92.12 151 ARG A CA 1
ATOM 1049 C C . ARG A 1 151 ? 10.425 8.119 -18.674 1.00 92.12 151 ARG A C 1
ATOM 1051 O O . ARG A 1 151 ? 10.283 8.145 -17.458 1.00 92.12 151 ARG A O 1
ATOM 1058 N N . SER A 1 152 ? 11.612 8.191 -19.279 1.00 95.50 152 SER A N 1
ATOM 1059 C CA . SER A 1 152 ? 12.893 7.986 -18.592 1.00 95.50 152 SER A CA 1
ATOM 1060 C C . SER A 1 152 ? 13.006 6.600 -17.942 1.00 95.50 152 SER A C 1
ATOM 1062 O O . SER A 1 152 ? 13.693 6.475 -16.929 1.00 95.50 152 SER A O 1
ATOM 1064 N N . THR A 1 153 ? 12.326 5.609 -18.523 1.00 97.31 153 THR A N 1
ATOM 1065 C CA . THR A 1 153 ? 12.454 4.185 -18.199 1.00 97.31 153 THR A CA 1
ATOM 1066 C C . THR A 1 153 ? 13.587 3.553 -19.009 1.00 97.31 153 THR A C 1
ATOM 1068 O O . THR A 1 153 ? 14.138 4.196 -19.911 1.00 97.31 153 THR A O 1
ATOM 1071 N N . ASP A 1 154 ? 14.019 2.363 -18.606 1.00 97.19 154 ASP A N 1
ATOM 1072 C CA . ASP A 1 154 ? 15.039 1.571 -19.285 1.00 97.19 154 ASP A CA 1
ATOM 1073 C C . ASP A 1 154 ? 14.360 0.626 -20.290 1.00 97.19 154 ASP A C 1
ATOM 1075 O O . ASP A 1 154 ? 13.783 -0.363 -19.851 1.00 97.19 154 ASP A O 1
ATOM 1079 N N . PRO A 1 155 ? 14.482 0.871 -21.609 1.00 97.56 155 PRO A N 1
ATOM 1080 C CA . PRO A 1 155 ? 13.762 0.105 -22.634 1.00 97.56 155 PRO A CA 1
ATOM 1081 C C . PRO A 1 155 ? 14.184 -1.365 -22.769 1.00 97.56 155 PRO A C 1
ATOM 1083 O O . PRO A 1 155 ? 13.624 -2.137 -23.542 1.00 97.56 155 PRO A O 1
ATOM 1086 N N . ALA A 1 156 ? 15.220 -1.784 -22.039 1.00 96.75 156 ALA A N 1
ATOM 1087 C CA . ALA A 1 156 ? 15.609 -3.186 -21.948 1.00 96.75 156 ALA A CA 1
ATOM 1088 C C . ALA A 1 156 ? 15.034 -3.886 -20.696 1.00 96.75 156 ALA A C 1
ATOM 1090 O O . ALA A 1 156 ? 15.393 -5.043 -20.422 1.00 96.75 156 ALA A O 1
ATOM 1091 N N . GLN A 1 157 ? 14.205 -3.205 -19.895 1.00 97.75 157 GLN A N 1
ATOM 1092 C CA . GLN A 1 157 ? 13.679 -3.689 -18.621 1.00 97.75 157 GLN A CA 1
ATOM 1093 C C . GLN A 1 157 ? 12.203 -3.328 -18.415 1.00 97.75 157 GLN A C 1
ATOM 1095 O O . GLN A 1 157 ? 11.892 -2.251 -17.930 1.00 97.75 157 GLN A O 1
ATOM 1100 N N . ALA A 1 158 ? 11.334 -4.337 -18.547 1.00 97.62 158 ALA A N 1
ATOM 1101 C CA . ALA A 1 158 ? 9.876 -4.185 -18.437 1.00 97.62 158 ALA A CA 1
ATOM 1102 C C . ALA A 1 158 ? 9.335 -3.650 -17.088 1.00 97.62 158 ALA A C 1
ATOM 1104 O O . ALA A 1 158 ? 8.123 -3.542 -16.910 1.00 97.62 158 ALA A O 1
ATOM 1105 N N . ASP A 1 159 ? 10.209 -3.450 -16.102 1.00 97.75 159 ASP A N 1
ATOM 1106 C CA . ASP A 1 159 ? 9.968 -2.919 -14.756 1.00 97.75 159 ASP A CA 1
ATOM 1107 C C . ASP A 1 159 ? 11.280 -2.236 -14.326 1.00 97.75 159 ASP A C 1
ATOM 1109 O O . ASP A 1 159 ? 12.220 -2.893 -13.848 1.00 97.75 159 ASP A O 1
ATOM 1113 N N . THR A 1 160 ? 11.386 -0.934 -14.601 1.00 97.81 160 THR A N 1
ATOM 1114 C CA . THR A 1 160 ? 12.633 -0.164 -14.492 1.00 97.81 160 THR A CA 1
ATOM 1115 C C . THR A 1 160 ? 13.119 -0.029 -13.048 1.00 97.81 160 THR A C 1
ATOM 1117 O O . THR A 1 160 ? 14.332 -0.041 -12.788 1.00 97.81 160 THR A O 1
ATOM 1120 N N . ASP A 1 161 ? 12.208 0.130 -12.088 1.00 97.31 161 ASP A N 1
ATOM 1121 C CA . ASP A 1 161 ? 12.551 0.320 -10.675 1.00 97.31 161 ASP A CA 1
ATOM 1122 C C . ASP A 1 161 ? 12.453 -0.955 -9.819 1.00 97.31 161 ASP A C 1
ATOM 1124 O O . ASP A 1 161 ? 12.916 -0.965 -8.668 1.00 97.31 161 ASP A O 1
ATOM 1128 N N . ALA A 1 162 ? 12.009 -2.052 -10.434 1.00 97.69 162 ALA A N 1
ATOM 1129 C CA . ALA A 1 162 ? 11.951 -3.404 -9.900 1.00 97.69 162 ALA A CA 1
ATOM 1130 C C . ALA A 1 162 ? 11.048 -3.549 -8.665 1.00 97.69 162 ALA A C 1
ATOM 1132 O O . ALA A 1 162 ? 11.361 -4.335 -7.752 1.00 97.69 162 ALA A O 1
ATOM 1133 N N . ASP A 1 163 ? 9.947 -2.804 -8.617 1.00 96.75 163 ASP A N 1
ATOM 1134 C CA . ASP A 1 163 ? 8.983 -2.850 -7.518 1.00 96.75 163 ASP A CA 1
ATOM 1135 C C . ASP A 1 163 ? 7.882 -3.915 -7.698 1.00 96.75 163 ASP A C 1
ATOM 1137 O O . ASP A 1 163 ? 7.198 -4.290 -6.733 1.00 96.75 163 ASP A O 1
ATOM 1141 N N . GLY A 1 164 ? 7.781 -4.490 -8.901 1.00 95.69 164 GLY A N 1
ATOM 1142 C CA . GLY A 1 164 ? 6.800 -5.502 -9.277 1.00 95.69 164 GLY A CA 1
ATOM 1143 C C . GLY A 1 164 ? 5.615 -4.983 -10.099 1.00 95.69 164 GLY A C 1
ATOM 1144 O O . GLY A 1 164 ? 4.704 -5.779 -10.382 1.00 95.69 164 GLY A O 1
ATOM 1145 N N . LEU A 1 165 ? 5.593 -3.706 -10.480 1.00 95.94 165 LEU A N 1
ATOM 1146 C CA . LEU A 1 165 ? 4.731 -3.133 -11.513 1.00 95.94 165 LEU A CA 1
ATOM 1147 C C . LEU A 1 165 ? 5.564 -2.859 -12.767 1.00 95.94 165 LEU A C 1
ATOM 1149 O O . LEU A 1 165 ? 6.678 -2.386 -12.689 1.00 95.94 165 LEU A O 1
ATOM 1153 N N . GLY A 1 166 ? 5.026 -3.202 -13.939 1.00 96.81 166 GLY A N 1
ATOM 1154 C CA . GLY A 1 166 ? 5.727 -2.908 -15.190 1.00 96.81 166 GLY A CA 1
ATOM 1155 C C . GLY A 1 166 ? 5.515 -1.468 -15.647 1.00 96.81 166 GLY A C 1
ATOM 1156 O O . GLY A 1 166 ? 4.434 -0.905 -15.414 1.00 96.81 166 GLY A O 1
ATOM 1157 N N . ASP A 1 167 ? 6.473 -0.922 -16.386 1.00 97.25 167 ASP A N 1
ATOM 1158 C CA . ASP A 1 167 ? 6.523 0.495 -16.759 1.00 97.25 167 ASP A CA 1
ATOM 1159 C C . ASP A 1 167 ? 5.278 0.921 -17.554 1.00 97.25 167 ASP A C 1
ATOM 1161 O O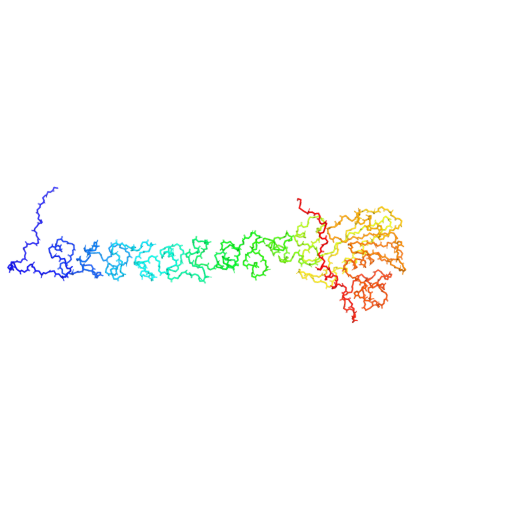 . ASP A 1 167 ? 4.643 1.952 -17.278 1.00 97.25 167 ASP A O 1
ATOM 1165 N N . ALA A 1 168 ? 4.824 0.080 -18.487 1.00 95.19 168 ALA A N 1
ATOM 1166 C CA . ALA A 1 168 ? 3.579 0.273 -19.224 1.00 95.19 168 ALA A CA 1
ATOM 1167 C C . ALA A 1 168 ? 2.341 0.319 -18.315 1.00 95.19 168 ALA A C 1
ATOM 1169 O O . ALA A 1 168 ? 1.378 1.050 -18.598 1.00 95.19 168 ALA A O 1
ATOM 1170 N N . ALA A 1 169 ? 2.311 -0.496 -17.257 1.00 94.38 169 ALA A N 1
ATOM 1171 C CA . ALA A 1 169 ? 1.191 -0.563 -16.323 1.00 94.38 169 ALA A CA 1
ATOM 1172 C C . ALA A 1 169 ? 1.140 0.695 -15.456 1.00 94.38 169 ALA A C 1
ATOM 1174 O O . ALA A 1 169 ? 0.063 1.281 -15.286 1.00 94.38 169 ALA A O 1
ATOM 1175 N N . GLU A 1 170 ? 2.292 1.138 -14.978 1.00 95.62 170 GLU A N 1
ATOM 1176 C CA . GLU A 1 170 ? 2.426 2.362 -14.206 1.00 95.62 170 GLU A CA 1
ATOM 1177 C C . GLU A 1 170 ? 2.095 3.587 -15.037 1.00 95.62 170 GLU A C 1
ATOM 1179 O O . GLU A 1 170 ? 1.219 4.359 -14.669 1.00 95.62 170 GLU A O 1
ATOM 1184 N N . ALA A 1 171 ? 2.668 3.719 -16.230 1.00 91.75 171 ALA A N 1
ATOM 1185 C CA . ALA A 1 171 ? 2.472 4.914 -17.035 1.00 91.75 171 ALA A CA 1
ATOM 1186 C C . ALA A 1 171 ? 1.053 5.052 -17.622 1.00 91.75 171 ALA A C 1
ATOM 1188 O O . ALA A 1 171 ? 0.575 6.172 -17.838 1.00 91.75 171 ALA A O 1
ATOM 1189 N N . ASN A 1 172 ? 0.369 3.938 -17.916 1.00 88.50 172 ASN A N 1
ATOM 1190 C CA . ASN A 1 172 ? -0.923 3.971 -18.617 1.00 88.50 172 ASN A CA 1
ATOM 1191 C C . ASN A 1 172 ? -2.135 3.651 -17.735 1.00 88.50 172 ASN A C 1
ATOM 1193 O O . ASN A 1 172 ? -3.258 4.037 -18.082 1.00 88.50 172 ASN A O 1
ATOM 1197 N N . GLN A 1 173 ? -1.954 2.898 -16.649 1.00 86.69 173 GLN A N 1
ATOM 1198 C CA . GLN A 1 173 ? -3.069 2.351 -15.865 1.00 86.69 173 GLN A CA 1
ATOM 1199 C C . GLN A 1 173 ? -3.073 2.833 -14.420 1.00 86.69 173 GLN A C 1
ATOM 1201 O O . GLN A 1 173 ? -4.140 2.830 -13.796 1.00 86.69 173 GLN A O 1
ATOM 1206 N N . ARG A 1 174 ? -1.921 3.249 -13.894 1.00 83.38 174 ARG A N 1
ATOM 1207 C CA . ARG A 1 174 ? -1.772 3.728 -12.523 1.00 83.38 174 ARG A CA 1
ATOM 1208 C C . ARG A 1 174 ? -1.239 5.167 -12.516 1.00 83.38 174 ARG A C 1
ATOM 1210 O O . ARG A 1 174 ? -0.813 5.682 -13.538 1.00 83.38 174 ARG A O 1
ATOM 1217 N N . PRO A 1 175 ? -1.399 5.899 -11.412 1.00 86.38 175 PRO A N 1
ATOM 1218 C CA . PRO A 1 175 ? -0.766 7.199 -11.232 1.00 86.38 175 PRO A CA 1
ATOM 1219 C C . PRO A 1 175 ? 0.585 7.103 -10.491 1.00 86.38 175 PRO A C 1
ATOM 1221 O O . PRO A 1 175 ? 0.937 8.051 -9.793 1.00 86.38 175 PRO A O 1
ATOM 1224 N N . THR A 1 176 ? 1.314 5.990 -10.627 1.00 95.12 176 THR A N 1
ATOM 1225 C CA . THR A 1 176 ? 2.642 5.760 -10.027 1.00 95.12 176 THR A CA 1
ATOM 1226 C C . THR A 1 176 ? 3.768 6.196 -10.969 1.00 95.12 176 THR A C 1
ATOM 1228 O O . THR A 1 176 ? 3.511 6.595 -12.113 1.00 95.12 176 THR A O 1
ATOM 1231 N N . ASN A 1 177 ? 5.004 6.240 -10.473 1.00 94.75 177 ASN A N 1
ATOM 1232 C CA . ASN A 1 177 ? 6.171 6.662 -11.238 1.00 94.75 177 ASN A CA 1
ATOM 1233 C C . ASN A 1 177 ? 7.086 5.463 -11.541 1.00 94.75 177 ASN A C 1
ATOM 1235 O O . ASN A 1 177 ? 7.814 5.083 -10.632 1.00 94.75 177 ASN A O 1
ATOM 1239 N N . PRO A 1 178 ? 7.226 5.042 -12.815 1.00 96.56 178 PRO A N 1
ATOM 1240 C CA . PRO A 1 178 ? 7.974 3.835 -13.199 1.00 96.56 178 PRO A CA 1
ATOM 1241 C C . PRO A 1 178 ? 9.492 3.899 -12.989 1.00 96.56 178 PRO A C 1
ATOM 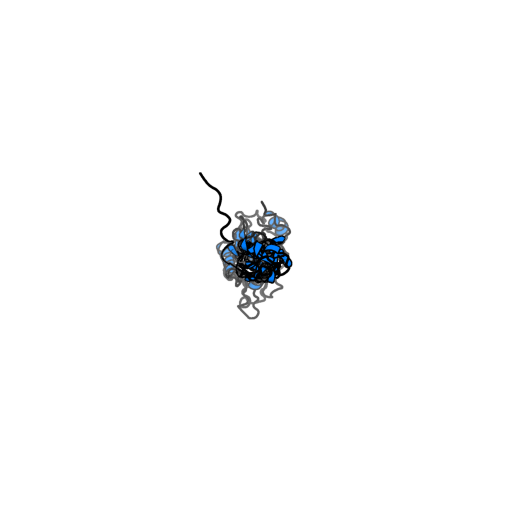1243 O O . PRO A 1 178 ? 10.252 3.028 -13.381 1.00 96.56 178 PRO A O 1
ATOM 1246 N N . THR A 1 179 ? 9.988 4.997 -12.424 1.00 96.44 179 THR A N 1
ATOM 1247 C CA . THR A 1 179 ? 11.414 5.180 -12.113 1.00 96.44 179 THR A CA 1
ATOM 1248 C C . THR A 1 179 ? 11.664 5.256 -10.609 1.00 96.44 179 THR A C 1
ATOM 1250 O O . THR A 1 179 ? 12.761 5.627 -10.166 1.00 96.44 179 THR A O 1
ATOM 1253 N N . ARG A 1 180 ? 10.632 5.009 -9.802 1.00 97.19 180 ARG A N 1
ATOM 1254 C CA . ARG A 1 180 ? 10.654 5.154 -8.356 1.00 97.19 180 ARG A CA 1
ATOM 1255 C C . ARG A 1 180 ? 9.711 4.132 -7.723 1.00 97.19 180 ARG A C 1
ATOM 1257 O O . ARG A 1 180 ? 8.533 4.414 -7.566 1.00 97.19 180 ARG A O 1
ATOM 1264 N N . SER A 1 181 ? 10.330 3.110 -7.140 1.00 97.88 181 SER A N 1
ATOM 1265 C CA . SER A 1 181 ? 9.687 1.953 -6.509 1.00 97.88 181 SER A CA 1
ATOM 1266 C C . SER A 1 181 ? 8.740 2.225 -5.327 1.00 97.88 181 SER A C 1
ATOM 1268 O O . SER A 1 181 ? 8.411 1.293 -4.612 1.00 97.88 181 SER A O 1
ATOM 1270 N N . ASP A 1 182 ? 8.494 3.482 -4.972 1.00 97.81 182 ASP A N 1
ATOM 1271 C CA . ASP A 1 182 ? 7.716 3.955 -3.815 1.00 97.81 182 ASP A CA 1
ATOM 1272 C C . ASP A 1 182 ? 7.357 5.413 -4.133 1.00 97.81 182 ASP A C 1
ATOM 1274 O O . ASP A 1 182 ? 8.169 6.326 -3.911 1.00 97.81 182 ASP A O 1
ATOM 1278 N N . THR A 1 183 ? 6.209 5.637 -4.764 1.00 97.12 183 THR A N 1
ATOM 1279 C CA . THR A 1 183 ? 5.812 6.905 -5.382 1.00 97.12 183 THR A CA 1
ATOM 1280 C C . THR A 1 183 ? 5.528 7.995 -4.351 1.00 97.12 183 THR A C 1
ATOM 1282 O O . THR A 1 183 ? 5.932 9.155 -4.557 1.00 97.12 183 THR A O 1
ATOM 1285 N N . ASP A 1 184 ? 4.893 7.684 -3.227 1.00 97.06 184 ASP A N 1
ATOM 1286 C CA . ASP A 1 184 ? 4.540 8.677 -2.205 1.00 97.06 184 ASP A CA 1
ATOM 1287 C C . ASP A 1 184 ? 5.606 8.853 -1.108 1.00 97.06 184 ASP A C 1
ATOM 1289 O O . ASP A 1 184 ? 5.738 9.953 -0.556 1.00 97.06 184 ASP A O 1
ATOM 1293 N N . GLY A 1 185 ? 6.511 7.890 -0.952 1.00 97.75 185 GLY A N 1
ATOM 1294 C CA . GLY A 1 185 ? 7.680 7.954 -0.079 1.00 97.75 185 GLY 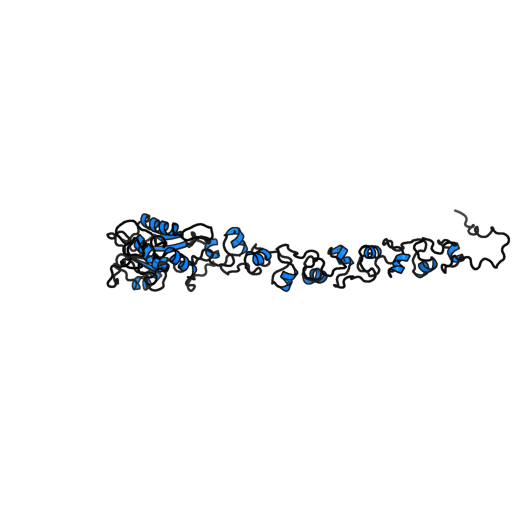A CA 1
ATOM 1295 C C . GLY A 1 185 ? 7.418 7.548 1.358 1.00 97.75 185 GLY A C 1
ATOM 1296 O O . GLY A 1 185 ? 8.128 8.051 2.241 1.00 97.75 185 GLY A O 1
ATOM 1297 N N . ASP A 1 186 ? 6.414 6.717 1.599 1.00 97.25 186 ASP A N 1
ATOM 1298 C CA . ASP A 1 186 ? 6.047 6.243 2.929 1.00 97.25 186 ASP A CA 1
ATOM 1299 C C . ASP A 1 186 ? 6.887 5.029 3.395 1.00 97.25 186 ASP A C 1
ATOM 1301 O O . ASP A 1 186 ? 6.969 4.731 4.593 1.00 97.25 186 ASP A O 1
ATOM 1305 N N . GLY A 1 187 ? 7.626 4.402 2.472 1.00 96.88 187 GLY A N 1
ATOM 1306 C CA . GLY A 1 187 ? 8.481 3.243 2.715 1.00 96.88 187 GLY A CA 1
ATOM 1307 C C . GLY A 1 187 ? 7.860 1.887 2.358 1.00 96.88 187 GLY A C 1
ATOM 1308 O O . GLY A 1 187 ? 8.504 0.861 2.627 1.00 96.88 187 GLY A O 1
ATOM 1309 N N . LEU A 1 188 ? 6.664 1.858 1.773 1.00 97.12 188 LEU A N 1
ATOM 1310 C CA . LEU A 1 188 ? 6.051 0.718 1.101 1.00 97.12 188 LEU A CA 1
ATOM 1311 C C . LEU A 1 188 ? 6.227 0.880 -0.419 1.00 97.12 188 LEU A C 1
ATOM 1313 O O . LEU A 1 188 ? 6.284 1.984 -0.932 1.00 97.12 188 LEU A O 1
ATOM 1317 N N . ALA A 1 189 ? 6.440 -0.226 -1.133 1.00 97.88 189 ALA A N 1
ATOM 1318 C CA . ALA A 1 189 ? 6.678 -0.169 -2.575 1.00 97.88 189 ALA A CA 1
ATOM 1319 C C . ALA A 1 189 ? 5.362 -0.240 -3.355 1.00 97.88 189 ALA A C 1
ATOM 1321 O O . ALA A 1 189 ? 4.520 -1.063 -2.976 1.00 97.88 189 ALA A O 1
ATOM 1322 N N . ASP A 1 190 ? 5.218 0.490 -4.467 1.00 97.56 190 ASP A N 1
ATOM 1323 C CA . ASP A 1 190 ? 3.933 0.604 -5.180 1.00 97.56 190 ASP A CA 1
ATOM 1324 C C . ASP A 1 190 ? 3.418 -0.779 -5.615 1.00 97.56 190 ASP A C 1
ATOM 1326 O O . ASP A 1 190 ? 2.239 -1.127 -5.460 1.00 97.56 190 ASP A O 1
ATOM 1330 N N . GLY A 1 191 ? 4.318 -1.643 -6.085 1.00 96.38 191 GLY A N 1
ATOM 1331 C CA . GLY A 1 191 ? 3.995 -3.035 -6.388 1.00 96.38 191 GLY A CA 1
ATOM 1332 C C . GLY A 1 191 ? 3.515 -3.856 -5.189 1.00 96.38 191 GLY A C 1
ATOM 1333 O O . GLY A 1 191 ? 2.612 -4.685 -5.348 1.00 96.38 191 GLY A O 1
ATOM 1334 N N . ALA A 1 192 ? 4.041 -3.633 -3.982 1.00 96.50 192 ALA A N 1
ATOM 1335 C CA . ALA A 1 192 ? 3.574 -4.315 -2.770 1.00 96.50 192 ALA A CA 1
ATOM 1336 C C . ALA A 1 192 ? 2.182 -3.824 -2.344 1.00 96.50 192 ALA A C 1
ATOM 1338 O O . ALA A 1 192 ? 1.323 -4.627 -1.965 1.00 96.50 192 ALA A O 1
ATOM 1339 N N . GLU A 1 193 ? 1.940 -2.525 -2.454 1.00 96.69 193 GLU A N 1
ATOM 1340 C CA . GLU A 1 193 ? 0.652 -1.895 -2.173 1.00 96.69 193 GLU A CA 1
ATOM 1341 C C . GLU A 1 193 ? -0.453 -2.448 -3.066 1.00 96.69 193 GLU A C 1
ATOM 1343 O O . GLU A 1 193 ? -1.475 -2.970 -2.603 1.00 96.69 193 GLU A O 1
ATOM 1348 N N . VAL A 1 194 ? -0.192 -2.442 -4.372 1.00 94.31 194 VAL A N 1
ATOM 1349 C CA . VAL A 1 194 ? -1.153 -2.866 -5.383 1.00 94.31 194 VAL A CA 1
ATOM 1350 C C . VAL A 1 194 ? -1.421 -4.368 -5.341 1.00 94.31 194 VAL A C 1
ATOM 1352 O O . VAL A 1 194 ? -2.576 -4.784 -5.501 1.00 94.31 194 VAL A O 1
ATOM 1355 N N . ASN A 1 195 ? -0.381 -5.190 -5.185 1.00 93.12 195 ASN A N 1
ATOM 1356 C CA . ASN A 1 195 ? -0.510 -6.641 -5.329 1.00 93.12 195 ASN A CA 1
ATOM 1357 C C . ASN A 1 195 ? -0.888 -7.349 -4.022 1.00 93.12 195 ASN A C 1
ATOM 1359 O O . ASN A 1 195 ? -1.624 -8.340 -4.075 1.00 93.12 195 ASN A O 1
ATOM 1363 N N . ASP A 1 196 ? -0.423 -6.850 -2.871 1.00 92.62 196 ASP A N 1
ATOM 1364 C CA . ASP A 1 196 ? -0.520 -7.574 -1.598 1.00 92.62 196 ASP A CA 1
ATOM 1365 C C . ASP A 1 196 ? -1.392 -6.884 -0.541 1.00 92.62 196 ASP A C 1
ATOM 1367 O O . ASP A 1 196 ? -1.863 -7.578 0.367 1.00 92.62 196 ASP A O 1
ATOM 1371 N N . ARG A 1 197 ? -1.598 -5.560 -0.615 1.00 88.81 197 ARG A N 1
ATOM 1372 C CA . ARG A 1 197 ? -2.198 -4.777 0.489 1.00 88.81 197 ARG A CA 1
ATOM 1373 C C . ARG A 1 197 ? -3.463 -4.016 0.149 1.00 88.81 197 ARG A C 1
ATOM 1375 O O . ARG A 1 197 ? -4.199 -3.686 1.062 1.00 88.81 197 ARG A O 1
ATOM 1382 N N . ALA A 1 198 ? -3.755 -3.833 -1.136 1.00 89.38 198 ALA A N 1
ATOM 1383 C CA . ALA A 1 198 ? -4.911 -3.068 -1.594 1.00 89.38 198 ALA A CA 1
ATOM 1384 C C . ALA A 1 198 ? -4.920 -1.601 -1.112 1.00 89.38 198 ALA A C 1
ATOM 1386 O O . ALA A 1 198 ? -5.996 -1.005 -1.025 1.00 89.38 198 ALA A O 1
ATOM 1387 N N . THR A 1 199 ? -3.736 -1.029 -0.874 1.00 95.06 199 THR A N 1
ATOM 1388 C CA . THR A 1 199 ? -3.524 0.392 -0.569 1.00 95.06 199 THR A CA 1
ATOM 1389 C C . THR A 1 199 ? -3.377 1.233 -1.844 1.00 95.06 199 THR A C 1
ATOM 1391 O O . THR A 1 199 ? -3.320 0.687 -2.959 1.00 95.06 199 THR A O 1
ATOM 1394 N N . ASP A 1 200 ? -3.435 2.563 -1.714 1.00 95.00 200 ASP A N 1
ATOM 1395 C CA . ASP A 1 200 ? -3.242 3.503 -2.826 1.00 95.00 200 ASP A CA 1
ATOM 1396 C C . ASP A 1 200 ? -1.783 3.994 -2.857 1.00 95.00 200 ASP A C 1
ATOM 1398 O O . ASP A 1 200 ? -1.453 4.868 -2.063 1.00 95.00 200 ASP A O 1
ATOM 1402 N N . PRO A 1 201 ? -0.962 3.574 -3.844 1.00 96.44 201 PRO A N 1
ATOM 1403 C CA . PRO A 1 201 ? 0.478 3.875 -3.896 1.00 96.44 201 PRO A CA 1
ATOM 1404 C C . PRO A 1 201 ? 0.840 5.341 -4.161 1.00 96.44 201 PRO A C 1
ATOM 1406 O O . PRO A 1 201 ? 1.970 5.710 -4.475 1.00 96.44 201 PRO A O 1
ATOM 1409 N N . THR A 1 202 ? -0.159 6.219 -4.156 1.00 96.06 202 THR A N 1
ATOM 1410 C CA . THR A 1 202 ? 0.031 7.664 -4.282 1.00 96.06 202 THR A CA 1
ATOM 1411 C C . THR A 1 202 ? -0.351 8.422 -3.018 1.00 96.06 202 THR A C 1
ATOM 1413 O O . THR A 1 202 ? -0.346 9.665 -3.017 1.00 96.06 202 THR A O 1
ATOM 1416 N N . VAL A 1 203 ? -0.709 7.699 -1.959 1.00 97.06 203 VAL A N 1
ATOM 1417 C CA . VAL A 1 203 ? -1.211 8.224 -0.700 1.00 97.06 203 VAL A CA 1
ATOM 1418 C C . VAL A 1 203 ? -0.546 7.487 0.458 1.00 97.06 203 VAL A C 1
ATOM 1420 O O . VAL A 1 203 ? -1.014 6.441 0.870 1.00 97.06 203 VAL A O 1
ATOM 1423 N N . ALA A 1 204 ? 0.426 8.155 1.081 1.00 97.81 204 ALA A N 1
ATOM 1424 C CA . ALA A 1 204 ? 1.225 7.604 2.177 1.00 97.81 204 ALA A CA 1
ATOM 1425 C C . ALA A 1 204 ? 0.444 7.119 3.419 1.00 97.81 204 ALA A C 1
ATOM 1427 O O . ALA A 1 204 ? 1.065 6.615 4.335 1.00 97.81 204 ALA A O 1
ATOM 1428 N N . ASP A 1 205 ? -0.859 7.393 3.511 1.00 97.38 205 ASP A N 1
ATOM 1429 C CA . ASP A 1 205 ? -1.774 7.050 4.615 1.00 97.38 205 ASP A CA 1
ATOM 1430 C C . ASP A 1 205 ? -3.140 6.774 3.963 1.00 97.38 205 ASP A C 1
ATOM 1432 O O . ASP A 1 205 ? -3.944 7.696 3.735 1.00 97.38 205 ASP A O 1
ATOM 1436 N N . THR A 1 206 ? -3.337 5.528 3.528 1.00 96.25 206 THR A N 1
ATOM 1437 C CA . THR A 1 206 ? -4.453 5.108 2.669 1.00 96.25 206 THR A CA 1
ATOM 1438 C C . THR A 1 206 ? -5.802 5.275 3.365 1.00 96.25 206 THR A C 1
ATOM 1440 O O . THR A 1 206 ? -6.781 5.734 2.752 1.00 96.25 206 THR A O 1
ATOM 1443 N N . ASP A 1 207 ? -5.891 4.907 4.641 1.00 94.88 207 ASP A N 1
ATOM 1444 C CA . ASP A 1 207 ? -7.143 4.903 5.399 1.00 94.88 207 ASP A CA 1
ATOM 1445 C C . ASP A 1 207 ? -7.420 6.223 6.158 1.00 94.88 207 ASP A C 1
ATOM 1447 O O . ASP A 1 207 ? -8.556 6.491 6.594 1.00 94.88 207 ASP A O 1
ATOM 1451 N N . GLY A 1 208 ? -6.431 7.118 6.222 1.00 95.44 208 GLY A N 1
ATOM 1452 C CA . GLY A 1 208 ? -6.538 8.455 6.792 1.00 95.44 208 GLY A CA 1
ATOM 1453 C C . GLY A 1 208 ? -6.587 8.460 8.320 1.00 95.44 208 GLY A C 1
ATOM 1454 O O . GLY A 1 208 ? -7.314 9.284 8.926 1.00 95.44 208 GLY A O 1
ATOM 1455 N N . ASP A 1 209 ? -5.885 7.537 8.962 1.00 92.31 209 ASP A N 1
ATOM 1456 C CA . ASP A 1 209 ? -5.817 7.407 10.411 1.00 92.31 209 ASP A CA 1
ATOM 1457 C C . ASP A 1 209 ? -4.624 8.158 11.049 1.00 92.31 209 ASP A C 1
ATOM 1459 O O . ASP A 1 209 ? -4.637 8.442 12.259 1.00 92.31 209 ASP A O 1
ATOM 1463 N N . ASN A 1 210 ? -3.737 8.706 10.207 1.00 92.69 210 ASN A N 1
ATOM 1464 C CA . ASN A 1 210 ? -2.458 9.350 10.518 1.00 92.69 210 ASN A CA 1
ATOM 1465 C C . ASN A 1 210 ? -1.334 8.384 10.917 1.00 92.69 210 ASN A C 1
ATOM 1467 O O . ASN A 1 210 ? -0.423 8.810 11.643 1.00 92.69 210 ASN A O 1
ATOM 1471 N N . LEU A 1 211 ? -1.373 7.136 10.485 1.00 93.69 211 LEU A N 1
ATOM 1472 C CA . LEU A 1 211 ? -0.239 6.232 10.382 1.00 93.69 211 LEU A CA 1
ATOM 1473 C C . LEU A 1 211 ? 0.057 6.038 8.897 1.00 93.69 211 LEU A C 1
ATOM 1475 O O . LEU A 1 211 ? -0.853 6.041 8.088 1.00 93.69 211 LEU A O 1
ATOM 1479 N N . ASP A 1 212 ? 1.338 5.998 8.545 1.00 97.56 212 ASP A N 1
ATOM 1480 C CA . ASP A 1 212 ? 1.714 5.873 7.142 1.00 97.56 212 ASP A CA 1
ATOM 1481 C C . ASP A 1 212 ? 1.794 4.363 6.803 1.00 97.56 212 ASP A C 1
ATOM 1483 O O . ASP A 1 212 ? 2.308 3.608 7.647 1.00 97.56 212 ASP A O 1
ATOM 1487 N N . ASP A 1 213 ? 1.352 3.920 5.618 1.00 97.81 213 ASP A N 1
ATOM 1488 C CA . ASP A 1 213 ? 1.146 2.493 5.282 1.00 97.81 213 ASP A CA 1
ATOM 1489 C C . ASP A 1 213 ? 2.448 1.670 5.434 1.00 97.81 213 ASP A C 1
ATOM 1491 O O . ASP A 1 213 ? 2.473 0.536 5.939 1.00 97.81 213 ASP A O 1
ATOM 1495 N N . GLY A 1 214 ? 3.590 2.248 5.057 1.00 97.44 214 GLY A N 1
ATOM 1496 C CA . GLY A 1 214 ? 4.921 1.668 5.250 1.00 97.44 214 GLY A CA 1
ATOM 1497 C C . GLY A 1 214 ? 5.224 1.301 6.714 1.00 97.44 214 GLY A C 1
ATOM 1498 O O . GLY A 1 214 ? 5.528 0.133 7.016 1.00 97.44 214 GLY A O 1
ATOM 1499 N N . PRO A 1 215 ? 5.195 2.256 7.663 1.00 96.88 215 PRO A N 1
ATOM 1500 C CA . PRO A 1 215 ? 5.276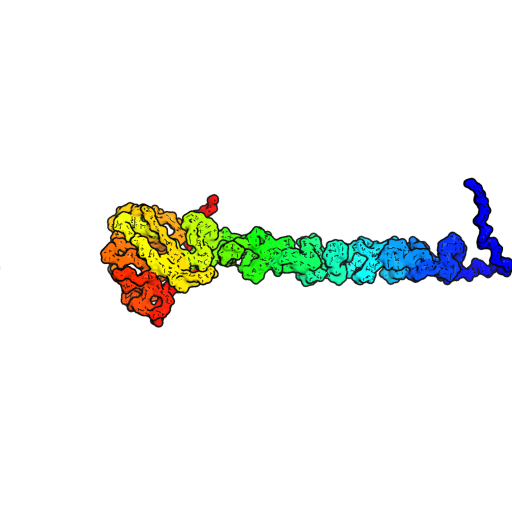 1.989 9.099 1.00 96.88 215 PRO A CA 1
ATOM 1501 C C . PRO A 1 215 ? 4.240 1.000 9.638 1.00 96.88 215 PRO A C 1
ATOM 1503 O O . PRO A 1 215 ? 4.601 0.171 10.481 1.00 96.88 215 PRO A O 1
ATOM 1506 N N . GLU A 1 216 ? 2.996 1.035 9.166 1.00 96.62 216 GLU A N 1
ATOM 1507 C CA . GLU A 1 216 ? 1.968 0.067 9.577 1.00 96.62 216 GLU A CA 1
ATOM 1508 C C . GLU A 1 216 ? 2.419 -1.362 9.338 1.00 96.62 216 GLU A C 1
ATOM 1510 O O . GLU A 1 216 ? 2.417 -2.200 10.237 1.00 96.62 216 GLU A O 1
ATOM 1515 N N . VAL A 1 217 ? 2.952 -1.614 8.151 1.00 96.31 217 VAL A N 1
ATOM 1516 C CA . VAL A 1 217 ? 3.434 -2.933 7.752 1.00 96.31 217 VAL A CA 1
ATOM 1517 C C . VAL A 1 217 ? 4.730 -3.311 8.469 1.00 96.31 217 VAL A C 1
ATOM 1519 O O . VAL A 1 217 ? 4.916 -4.461 8.880 1.00 96.31 217 VAL A O 1
ATOM 1522 N N . SER A 1 218 ? 5.681 -2.381 8.531 1.00 95.50 218 SER A N 1
ATOM 1523 C CA . SER A 1 218 ? 7.071 -2.687 8.888 1.00 95.50 218 SER A CA 1
ATOM 1524 C C . SER A 1 218 ? 7.378 -2.563 10.382 1.00 95.50 218 SER A C 1
ATOM 1526 O O . SER A 1 218 ? 8.292 -3.240 10.870 1.00 95.50 218 SER A O 1
ATOM 1528 N N . GLU A 1 219 ? 6.627 -1.736 11.109 1.00 95.12 219 GLU A N 1
ATOM 1529 C CA . GLU A 1 219 ? 6.852 -1.431 12.524 1.00 95.12 219 GLU A CA 1
ATOM 1530 C C . GLU A 1 219 ? 5.694 -1.892 13.416 1.00 95.12 219 GLU A C 1
ATOM 1532 O O . GLU A 1 219 ? 5.955 -2.535 14.439 1.00 95.12 219 GLU A O 1
ATOM 1537 N N . TYR A 1 220 ? 4.446 -1.601 13.036 1.00 94.00 220 TYR A N 1
ATOM 1538 C CA . TYR A 1 220 ? 3.285 -1.795 13.914 1.00 94.00 220 TYR A CA 1
ATOM 1539 C C . TYR A 1 220 ? 2.550 -3.120 13.694 1.00 94.00 220 TYR A C 1
ATOM 1541 O O . TYR A 1 220 ? 2.023 -3.683 14.649 1.00 94.00 220 TYR A O 1
ATOM 1549 N N . GLY A 1 221 ? 2.596 -3.675 12.485 1.00 95.19 221 GLY A N 1
ATOM 1550 C CA . GLY A 1 221 ? 1.860 -4.875 12.090 1.00 95.19 221 GLY A CA 1
ATOM 1551 C C . GLY A 1 221 ? 0.359 -4.651 11.880 1.00 95.19 221 GLY A C 1
ATOM 1552 O O . GLY A 1 221 ? -0.375 -5.642 11.890 1.00 95.19 221 GLY A O 1
ATOM 1553 N N . THR A 1 222 ? -0.074 -3.395 11.736 1.00 96.00 222 THR A N 1
ATOM 1554 C CA . THR A 1 222 ? -1.466 -3.002 11.479 1.00 96.00 222 THR A CA 1
ATOM 1555 C C . THR A 1 222 ? -1.825 -3.187 10.004 1.00 96.00 222 THR A C 1
ATOM 1557 O O . THR A 1 222 ? -0.956 -3.476 9.170 1.00 96.00 222 THR A O 1
ATOM 1560 N N . ALA A 1 223 ? -3.118 -3.156 9.694 1.00 95.75 223 ALA A N 1
ATOM 1561 C CA . ALA A 1 223 ? -3.639 -3.277 8.343 1.00 95.75 223 ALA A CA 1
ATOM 1562 C C . ALA A 1 223 ? -3.790 -1.875 7.726 1.00 95.75 223 ALA A C 1
ATOM 1564 O O . ALA A 1 223 ? -4.680 -1.152 8.148 1.00 95.75 223 ALA A O 1
ATOM 1565 N N . PRO A 1 224 ? -3.003 -1.520 6.693 1.00 96.50 224 PRO A N 1
ATOM 1566 C CA . PRO A 1 224 ? -2.963 -0.146 6.177 1.00 96.50 224 PRO A CA 1
ATOM 1567 C C . PRO A 1 224 ? -4.210 0.312 5.405 1.00 96.50 224 PRO A C 1
ATOM 1569 O O . PRO A 1 224 ? -4.315 1.443 4.940 1.00 96.50 224 PRO A O 1
ATOM 1572 N N . ASP A 1 225 ? -5.172 -0.589 5.205 1.00 94.69 225 ASP A N 1
ATOM 1573 C CA . ASP A 1 225 ? -6.480 -0.283 4.635 1.00 94.69 225 ASP A CA 1
ATOM 1574 C C . ASP A 1 225 ? -7.601 -0.229 5.693 1.00 94.69 225 ASP A C 1
ATOM 1576 O O . ASP A 1 225 ? -8.779 -0.087 5.331 1.00 94.69 225 ASP A O 1
ATOM 1580 N N . ASP A 1 226 ? -7.262 -0.339 6.983 1.00 94.44 226 ASP A N 1
ATOM 1581 C CA . ASP A 1 226 ? -8.199 -0.384 8.104 1.00 94.44 226 ASP A CA 1
ATOM 1582 C C . ASP A 1 226 ? -7.752 0.479 9.292 1.00 94.44 226 ASP A C 1
ATOM 1584 O O . ASP A 1 226 ? -6.974 0.052 10.134 1.00 94.44 226 ASP A O 1
ATOM 1588 N N . SER A 1 227 ? -8.392 1.644 9.433 1.00 94.38 227 SER A N 1
ATOM 1589 C CA . SER A 1 227 ? -8.022 2.684 10.408 1.00 94.38 227 SER A CA 1
ATOM 1590 C C . SER A 1 227 ? -8.145 2.312 11.893 1.00 94.38 227 SER A C 1
ATOM 1592 O O . SER A 1 227 ? -8.058 3.207 12.730 1.00 94.38 227 SER A O 1
ATOM 1594 N N . ASP A 1 228 ? -8.520 1.076 12.215 1.00 94.00 228 ASP A N 1
ATOM 1595 C CA . ASP A 1 228 ? -8.786 0.515 13.549 1.00 94.00 228 ASP A CA 1
ATOM 1596 C C . ASP A 1 228 ? -8.598 -1.013 13.456 1.00 94.00 228 ASP A C 1
ATOM 1598 O O . ASP A 1 228 ? -9.570 -1.780 13.453 1.00 94.00 228 ASP A O 1
ATOM 1602 N N . THR A 1 229 ? -7.343 -1.457 13.298 1.00 95.50 229 THR A N 1
ATOM 1603 C CA . THR A 1 229 ? -6.994 -2.852 12.971 1.00 95.50 229 THR A CA 1
ATOM 1604 C C . THR A 1 229 ? -7.544 -3.854 13.981 1.00 95.50 229 THR A C 1
ATOM 1606 O O . THR A 1 229 ? -7.935 -4.979 13.632 1.00 95.50 229 THR A O 1
ATOM 1609 N N . ASP A 1 230 ? -7.543 -3.497 15.263 1.00 94.44 230 ASP A N 1
ATOM 1610 C CA . ASP A 1 230 ? -8.024 -4.384 16.307 1.00 94.44 230 ASP A CA 1
ATOM 1611 C C . ASP A 1 230 ? -9.526 -4.270 16.570 1.00 94.44 230 ASP A C 1
ATOM 1613 O O . ASP A 1 230 ? -10.069 -5.193 17.186 1.00 94.44 230 ASP A O 1
ATOM 1617 N N . GLY A 1 231 ? -10.205 -3.233 16.069 1.00 92.88 231 GLY A N 1
ATOM 1618 C CA . GLY A 1 231 ? -11.645 -2.991 16.131 1.00 92.88 231 GLY A CA 1
ATOM 1619 C C . GLY A 1 231 ? -12.145 -2.531 17.502 1.00 92.88 231 GLY A C 1
ATOM 1620 O O . GLY A 1 231 ? -13.217 -2.968 17.954 1.00 92.88 231 GLY A O 1
ATOM 1621 N N . ASP A 1 232 ? -11.364 -1.769 18.250 1.00 91.38 232 ASP A N 1
ATOM 1622 C CA . ASP A 1 232 ? -11.700 -1.334 19.606 1.00 91.38 232 ASP A CA 1
ATOM 1623 C C . ASP A 1 232 ? -12.165 0.129 19.712 1.00 91.38 232 ASP A C 1
ATOM 1625 O O . ASP A 1 232 ? -12.635 0.562 20.784 1.00 91.38 232 ASP A O 1
ATOM 1629 N N . ARG A 1 233 ? -12.212 0.806 18.551 1.00 86.38 233 ARG A N 1
ATOM 1630 C CA . ARG A 1 233 ? -12.618 2.198 18.281 1.00 86.38 233 ARG A CA 1
ATOM 1631 C C . ARG A 1 233 ? -11.517 3.229 18.452 1.00 86.38 233 ARG A C 1
ATOM 1633 O O . ARG A 1 233 ? -11.818 4.434 18.332 1.00 86.38 233 ARG A O 1
ATOM 1640 N N . PHE A 1 234 ? -10.308 2.813 18.786 1.00 87.88 234 PHE A N 1
ATOM 1641 C CA . PHE A 1 234 ? -9.135 3.650 18.633 1.00 87.88 234 PHE A CA 1
ATOM 1642 C C . PHE A 1 234 ? -8.595 3.495 17.214 1.00 87.88 234 PHE A C 1
ATOM 1644 O O . PHE A 1 234 ? -9.027 2.642 16.460 1.00 87.88 234 PHE A O 1
ATOM 1651 N N . ARG A 1 235 ? -7.837 4.499 16.779 1.00 91.31 235 ARG A N 1
ATOM 1652 C CA . ARG A 1 235 ? -7.226 4.455 15.455 1.00 91.31 235 ARG A CA 1
ATOM 1653 C C . ARG A 1 235 ? -5.787 4.045 15.629 1.00 91.31 235 ARG A C 1
ATOM 1655 O O . ARG A 1 235 ? -5.146 4.617 16.524 1.00 91.31 235 ARG A O 1
ATOM 1662 N N . ASP A 1 236 ? -5.275 3.211 14.744 1.00 92.88 236 ASP A N 1
ATOM 1663 C CA . ASP A 1 236 ? -3.924 2.670 14.832 1.00 92.88 236 ASP A CA 1
ATOM 1664 C C . ASP A 1 236 ? -2.887 3.791 14.971 1.00 92.88 236 ASP A C 1
ATOM 1666 O O . ASP A 1 236 ? -2.071 3.792 15.898 1.00 92.88 236 ASP A O 1
ATOM 1670 N N . GLY A 1 237 ? -2.991 4.850 14.166 1.00 91.12 237 GLY A N 1
ATOM 1671 C CA . GLY A 1 237 ? -2.128 6.029 14.234 1.00 91.12 237 GLY A CA 1
ATOM 1672 C C . GLY A 1 237 ? -2.177 6.779 15.568 1.00 91.12 237 GLY A C 1
ATOM 1673 O O . GLY A 1 237 ? -1.169 7.356 16.000 1.00 91.12 237 GLY A O 1
ATOM 1674 N N . ILE A 1 238 ? -3.315 6.767 16.271 1.00 88.06 238 ILE A N 1
ATOM 1675 C CA . ILE A 1 238 ? -3.436 7.350 17.618 1.00 88.06 238 ILE A CA 1
ATOM 1676 C C . ILE A 1 238 ? -2.744 6.463 18.651 1.00 88.06 238 ILE A C 1
ATOM 1678 O O . ILE A 1 238 ? -2.098 6.998 19.556 1.00 88.06 238 ILE A O 1
ATOM 1682 N N . GLU A 1 239 ? -2.869 5.148 18.530 1.00 90.56 239 GLU A N 1
ATOM 1683 C CA . GLU A 1 239 ? -2.332 4.168 19.477 1.00 90.56 239 GLU A CA 1
ATOM 1684 C C . GLU A 1 239 ? -0.819 4.012 19.320 1.00 90.56 239 GLU A C 1
ATOM 1686 O O . GLU A 1 239 ? -0.066 4.152 20.289 1.00 90.56 239 GLU A O 1
ATOM 1691 N N . ALA A 1 240 ? -0.354 3.893 18.077 1.00 88.75 240 ALA A N 1
ATOM 1692 C CA . ALA A 1 240 ? 1.047 3.880 17.674 1.00 88.75 240 ALA A CA 1
ATOM 1693 C C . ALA A 1 240 ? 1.822 5.113 18.167 1.00 88.75 240 ALA A C 1
ATOM 1695 O O . ALA A 1 240 ? 2.989 5.021 18.569 1.00 88.75 240 ALA A O 1
ATOM 1696 N N . ARG A 1 241 ? 1.175 6.287 18.154 1.00 78.62 241 ARG A N 1
ATOM 1697 C CA . ARG A 1 241 ? 1.769 7.578 18.549 1.00 78.62 241 ARG A CA 1
ATOM 1698 C C . ARG A 1 241 ? 1.319 8.040 19.941 1.00 78.62 241 ARG A C 1
ATOM 1700 O O . ARG A 1 241 ? 1.605 9.185 20.312 1.00 78.62 241 ARG A O 1
ATOM 1707 N N . ALA A 1 242 ? 0.638 7.195 20.724 1.00 63.50 242 ALA A N 1
ATOM 1708 C CA . ALA A 1 242 ? -0.102 7.603 21.918 1.00 63.50 242 ALA A CA 1
ATOM 1709 C C . ALA A 1 242 ? 0.763 8.328 22.967 1.00 63.50 242 ALA A C 1
ATOM 1711 O O . ALA A 1 242 ? 1.450 7.747 23.812 1.00 63.50 242 ALA A O 1
ATOM 1712 N N . GLY A 1 243 ? 0.656 9.657 22.972 1.00 56.00 243 GLY A N 1
ATOM 1713 C CA . GLY A 1 243 ? 1.142 10.520 24.038 1.00 56.00 243 GLY A CA 1
ATOM 1714 C C . GLY A 1 243 ? 0.183 10.549 25.237 1.00 56.00 243 GLY A C 1
ATOM 1715 O O . GLY A 1 243 ? -0.919 11.081 25.166 1.00 56.00 243 GLY A O 1
ATOM 1716 N N . SER A 1 244 ? 0.656 10.081 26.393 1.00 62.97 244 SER A N 1
ATOM 1717 C CA . SER A 1 244 ? 0.137 10.259 27.770 1.00 62.97 244 SER A CA 1
ATOM 1718 C C . SER A 1 244 ? -1.281 9.789 28.151 1.00 62.97 244 SER A C 1
ATOM 1720 O O . SER A 1 244 ? -1.394 9.249 29.246 1.00 62.97 244 SER A O 1
ATOM 1722 N N . VAL A 1 245 ? -2.338 9.975 27.346 1.00 70.12 245 VAL A N 1
ATOM 1723 C CA . VAL A 1 245 ? -3.719 9.611 27.755 1.00 70.12 245 VAL A CA 1
ATOM 1724 C C . VAL A 1 245 ? -4.030 8.152 27.416 1.00 70.12 245 VAL A C 1
ATOM 1726 O O . VAL A 1 245 ? -4.360 7.396 28.312 1.00 70.12 245 VAL A O 1
ATOM 1729 N N . LEU A 1 246 ? -3.804 7.717 26.174 1.00 80.75 246 LEU A N 1
ATOM 1730 C CA . LEU A 1 246 ? -3.991 6.323 25.734 1.00 80.75 246 LEU A CA 1
ATOM 1731 C C . LEU A 1 246 ? -2.673 5.531 25.737 1.00 80.75 246 LEU A C 1
ATOM 1733 O O . LEU A 1 246 ? -2.448 4.665 24.912 1.00 80.75 246 LEU A O 1
ATOM 1737 N N . SER A 1 247 ? -1.759 5.831 26.665 1.00 78.12 247 SER A N 1
ATOM 1738 C CA . SER A 1 247 ? -0.391 5.266 26.650 1.00 78.12 247 SER A CA 1
ATOM 1739 C C . SER A 1 247 ? -0.294 3.742 26.825 1.00 78.12 247 SER A C 1
ATOM 1741 O O . SER A 1 247 ? 0.806 3.196 26.773 1.00 78.12 247 SER A O 1
ATOM 1743 N N . ALA A 1 248 ? -1.415 3.086 27.121 1.00 86.62 248 ALA A N 1
ATOM 1744 C CA . ALA A 1 248 ? -1.513 1.642 27.276 1.00 86.62 248 ALA A CA 1
ATOM 1745 C C . ALA A 1 248 ? -2.314 0.978 26.146 1.00 86.62 248 ALA A C 1
ATOM 1747 O O . ALA A 1 248 ? -2.550 -0.222 26.258 1.00 86.62 248 ALA A O 1
ATOM 1748 N N . ALA A 1 249 ? -2.737 1.757 25.143 1.00 90.75 249 ALA A N 1
ATOM 1749 C CA . ALA A 1 249 ? -3.430 1.250 23.972 1.00 90.75 249 ALA A CA 1
ATOM 1750 C C . ALA A 1 249 ? -2.466 0.457 23.077 1.00 90.75 249 ALA A C 1
ATOM 1752 O O . ALA A 1 249 ? -1.261 0.750 23.057 1.00 90.75 249 ALA A O 1
ATOM 1753 N N . ASP A 1 250 ? -2.984 -0.559 22.408 1.00 92.81 250 ASP A N 1
ATOM 1754 C CA . ASP A 1 250 ? -2.251 -1.505 21.579 1.00 92.81 250 ASP A CA 1
ATOM 1755 C C . ASP A 1 250 ? -3.049 -1.731 20.287 1.00 92.81 250 ASP A C 1
ATOM 1757 O O . ASP A 1 250 ? -4.036 -2.456 20.339 1.00 92.81 250 ASP A O 1
ATOM 1761 N N . PRO A 1 251 ? -2.590 -1.218 19.127 1.00 94.44 251 PRO A N 1
ATOM 1762 C CA . PRO A 1 251 ? -3.369 -1.234 17.880 1.00 94.44 251 PRO A CA 1
ATOM 1763 C C . PRO A 1 251 ? -3.608 -2.645 17.322 1.00 94.44 251 PRO A C 1
ATOM 1765 O O . PRO A 1 251 ? -4.264 -2.846 16.305 1.00 94.44 251 PRO A O 1
ATOM 1768 N N . LEU A 1 252 ? -3.024 -3.667 17.953 1.00 96.12 252 LEU A N 1
ATOM 1769 C CA . LEU A 1 252 ?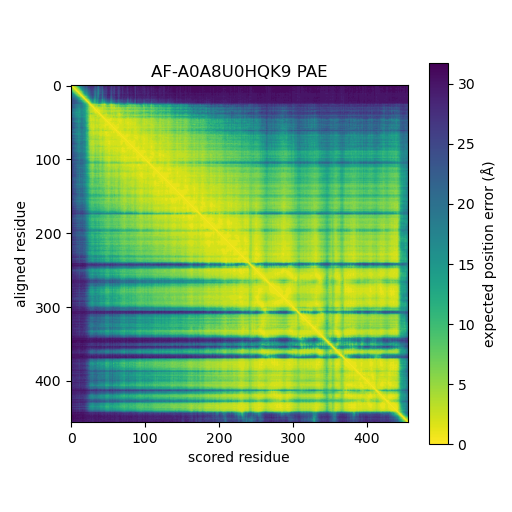 -3.249 -5.058 17.600 1.00 96.12 252 LEU A CA 1
ATOM 1770 C C . LEU A 1 252 ? -4.094 -5.803 18.627 1.00 96.12 252 LEU A C 1
ATOM 1772 O O . LEU A 1 252 ? -4.214 -7.024 18.477 1.00 96.12 252 LEU A O 1
ATOM 1776 N N . ARG A 1 253 ? -4.623 -5.155 19.677 1.00 95.38 253 ARG A N 1
ATOM 1777 C CA . ARG A 1 253 ? -5.343 -5.820 20.770 1.00 95.38 253 ARG A CA 1
ATOM 1778 C C . ARG A 1 253 ? -6.388 -4.956 21.458 1.00 95.38 253 ARG A C 1
ATOM 1780 O O . ARG A 1 253 ? -6.060 -4.156 22.326 1.00 95.38 253 ARG A O 1
ATOM 1787 N N . LYS A 1 254 ? -7.642 -5.399 21.327 1.00 95.31 254 LYS A N 1
ATOM 1788 C CA . LYS A 1 254 ? -8.791 -4.662 21.849 1.00 95.31 254 LYS A CA 1
ATOM 1789 C C . LYS A 1 254 ? -8.616 -4.160 23.277 1.00 95.31 254 LYS A C 1
ATOM 1791 O O . LYS A 1 254 ? -8.554 -4.960 24.228 1.00 95.31 254 LYS A O 1
ATOM 1796 N N . ASP A 1 255 ? -8.695 -2.852 23.437 1.00 94.12 255 ASP A N 1
ATOM 1797 C CA . ASP A 1 255 ? -8.654 -2.130 24.688 1.00 94.12 255 ASP A CA 1
ATOM 1798 C C . ASP A 1 255 ? -10.025 -1.545 25.070 1.00 94.12 255 ASP A C 1
ATOM 1800 O O . ASP A 1 255 ? -10.898 -1.177 24.284 1.00 94.12 255 ASP A O 1
ATOM 1804 N N . VAL A 1 256 ? -10.262 -1.474 26.375 1.00 94.56 256 VAL A N 1
ATOM 1805 C CA . VAL A 1 256 ? -11.395 -0.760 26.958 1.00 94.56 256 VAL A CA 1
ATOM 1806 C C . VAL A 1 256 ? -10.856 0.108 28.071 1.00 94.56 256 VAL A C 1
ATOM 1808 O O . VAL A 1 256 ? -10.355 -0.387 29.079 1.00 94.56 256 VAL A O 1
ATOM 1811 N N . PHE A 1 257 ? -11.024 1.415 27.931 1.00 93.12 257 PHE A N 1
ATOM 1812 C CA . PHE A 1 257 ? -10.619 2.371 28.948 1.00 93.12 257 PHE A CA 1
ATOM 1813 C C . PHE A 1 257 ? -11.809 2.761 29.825 1.00 93.12 257 PHE A C 1
ATOM 1815 O O . PHE A 1 257 ? -12.908 3.027 29.337 1.00 93.12 257 PHE A O 1
ATOM 1822 N N . LEU A 1 258 ? -11.613 2.783 31.141 1.00 93.38 258 LEU A N 1
ATOM 1823 C CA . LEU A 1 258 ? -12.630 3.145 32.123 1.00 93.38 258 LEU A CA 1
ATOM 1824 C C . LEU A 1 258 ? -12.057 4.130 33.140 1.00 93.38 258 LEU A C 1
ATOM 1826 O O . LEU A 1 258 ? -11.262 3.754 33.995 1.00 93.38 258 LEU A O 1
ATOM 1830 N N . GLU A 1 259 ? -12.556 5.358 33.123 1.00 92.75 259 GLU A N 1
ATOM 1831 C CA . GLU A 1 259 ? -12.351 6.327 34.192 1.00 92.75 259 GLU A CA 1
ATOM 1832 C C . GLU A 1 259 ? -13.352 6.068 35.326 1.00 92.75 259 GLU A C 1
ATOM 1834 O O . GLU A 1 259 ? -14.570 5.991 35.116 1.00 92.75 259 GLU A O 1
ATOM 1839 N N . LEU A 1 260 ? -12.846 5.915 36.547 1.00 93.31 260 LEU A N 1
ATOM 1840 C CA . LEU A 1 260 ? -13.611 5.565 37.733 1.00 93.31 260 LEU A CA 1
ATOM 1841 C C . LEU A 1 260 ? -13.448 6.618 38.830 1.00 93.31 260 LEU A C 1
ATOM 1843 O O . LEU A 1 260 ? -12.558 6.554 39.683 1.00 93.31 260 LEU A O 1
ATOM 1847 N N . ASP A 1 261 ? -14.410 7.525 38.887 1.00 92.00 261 ASP A N 1
ATOM 1848 C CA . ASP A 1 261 ? -14.548 8.476 39.974 1.00 92.00 261 ASP A CA 1
ATOM 1849 C C . ASP A 1 261 ? -15.297 7.899 41.166 1.00 92.00 261 ASP A C 1
ATOM 1851 O O . ASP A 1 261 ? -16.181 7.040 41.061 1.00 92.00 261 ASP A O 1
ATOM 1855 N N . TYR A 1 262 ? -15.025 8.451 42.346 1.00 90.00 262 TYR A N 1
ATOM 1856 C CA . TYR A 1 262 ? -15.744 8.062 43.550 1.00 90.00 262 TYR A CA 1
ATOM 1857 C C . TYR A 1 262 ? -16.090 9.235 44.456 1.00 90.00 262 TYR A C 1
ATOM 1859 O O . TYR A 1 262 ? -15.288 10.107 44.780 1.00 90.00 262 TYR A O 1
ATOM 1867 N N . MET A 1 263 ? -17.316 9.225 44.974 1.00 89.31 263 MET A N 1
ATOM 1868 C CA . MET A 1 263 ? -17.727 10.181 45.991 1.00 89.31 263 MET A CA 1
ATOM 1869 C C . MET A 1 263 ? -17.049 9.893 47.327 1.00 89.31 263 MET A C 1
ATOM 1871 O O . MET A 1 263 ? -16.863 8.742 47.736 1.00 89.31 263 MET A O 1
ATOM 1875 N N . ARG A 1 264 ? -16.789 10.950 48.100 1.00 86.50 264 ARG A N 1
ATOM 1876 C CA . ARG A 1 264 ? -16.223 10.824 49.451 1.00 86.50 264 ARG A CA 1
ATOM 1877 C C . ARG A 1 264 ? -16.998 9.821 50.326 1.00 86.50 264 ARG A C 1
ATOM 1879 O O . ARG A 1 264 ? -18.185 9.989 50.627 1.00 86.50 264 ARG A O 1
ATOM 1886 N N . GLY A 1 265 ? -16.285 8.808 50.822 1.00 82.44 265 GLY A N 1
ATOM 1887 C CA . GLY A 1 265 ? -16.851 7.722 51.633 1.00 82.44 265 GLY A CA 1
ATOM 1888 C C . GLY A 1 265 ? -17.400 6.549 50.815 1.00 82.44 265 GLY A C 1
ATOM 1889 O O . GLY A 1 265 ? -18.082 5.686 51.376 1.00 82.44 265 GLY A O 1
ATOM 1890 N N . THR A 1 266 ? -17.118 6.528 49.516 1.00 86.44 266 THR A N 1
ATOM 1891 C CA . THR A 1 266 ? -17.241 5.367 48.639 1.00 86.44 266 THR A CA 1
ATOM 1892 C C . THR A 1 266 ? -15.859 4.874 48.223 1.00 86.44 266 THR A C 1
ATOM 1894 O O . THR A 1 266 ? -14.883 5.603 48.375 1.00 86.44 266 THR A O 1
ATOM 1897 N N . THR A 1 267 ? -15.760 3.609 47.826 1.00 82.12 267 THR A N 1
ATOM 1898 C CA . THR A 1 267 ? -14.508 2.997 47.372 1.00 82.12 267 THR A CA 1
ATOM 1899 C C . THR A 1 267 ? -14.816 1.742 46.565 1.00 82.12 267 THR A C 1
ATOM 1901 O O . THR A 1 267 ? -15.819 1.062 46.823 1.00 82.12 267 THR A O 1
ATOM 1904 N N . VAL A 1 268 ? -13.937 1.418 45.624 1.00 82.75 268 VAL A N 1
ATOM 1905 C CA . VAL A 1 268 ? -13.830 0.082 45.045 1.00 82.75 268 VAL A CA 1
ATOM 1906 C C . VAL A 1 268 ? -12.499 -0.500 45.490 1.00 82.75 268 VAL A C 1
ATOM 1908 O O . VAL A 1 268 ? -11.473 0.121 45.238 1.00 82.75 268 VAL A O 1
ATOM 1911 N N . PRO A 1 269 ? -12.481 -1.655 46.173 1.00 86.25 269 PRO A N 1
ATOM 1912 C CA . PRO A 1 269 ? -11.219 -2.307 46.479 1.00 86.25 269 PRO A CA 1
ATOM 1913 C C . PRO A 1 269 ? -10.531 -2.744 45.178 1.00 86.25 269 PRO A C 1
ATOM 1915 O O . PRO A 1 269 ? -11.145 -3.461 44.386 1.00 86.25 269 PRO A O 1
ATOM 1918 N N . GLU A 1 270 ? -9.275 -2.343 45.000 1.00 87.06 270 GLU A N 1
ATOM 1919 C CA . GLU A 1 270 ? -8.417 -2.633 43.838 1.00 87.06 270 GLU A CA 1
ATOM 1920 C C . GLU A 1 270 ? -8.400 -4.131 43.489 1.00 87.06 270 GLU A C 1
ATOM 1922 O O . GLU A 1 270 ? -8.736 -4.524 42.379 1.00 87.06 270 GLU A O 1
ATOM 1927 N N . GLU A 1 271 ? -8.240 -4.993 44.498 1.00 89.25 271 GLU A N 1
ATOM 1928 C CA . GLU A 1 271 ? -8.326 -6.464 44.406 1.00 89.25 271 GLU A CA 1
ATOM 1929 C C . GLU A 1 271 ? -9.602 -7.009 43.712 1.00 89.25 271 GLU A C 1
ATOM 1931 O O . GLU A 1 271 ? -9.677 -8.184 43.331 1.00 89.25 271 GLU A O 1
ATOM 1936 N N . LYS A 1 272 ? -10.678 -6.210 43.662 1.00 89.75 272 LYS A N 1
ATOM 1937 C CA . LYS A 1 272 ? -11.943 -6.558 43.002 1.00 89.75 272 LYS A CA 1
ATOM 1938 C C . LYS A 1 272 ? -12.012 -6.004 41.586 1.00 89.75 272 LYS A C 1
ATOM 1940 O O . LYS A 1 272 ? -12.703 -6.632 40.790 1.00 89.75 272 LYS A O 1
ATOM 1945 N N . LEU A 1 273 ? -11.344 -4.888 41.292 1.00 91.06 273 LEU A N 1
ATOM 1946 C CA . LEU A 1 273 ? -11.171 -4.384 39.926 1.00 91.06 273 LEU A CA 1
ATOM 1947 C C . LEU A 1 273 ? -10.271 -5.326 39.132 1.00 91.06 273 LEU A C 1
ATOM 1949 O O . LEU A 1 273 ? -10.697 -5.781 38.080 1.00 91.06 273 LEU A O 1
ATOM 1953 N N . GLU A 1 274 ? -9.188 -5.827 39.731 1.00 93.50 274 GLU A N 1
ATOM 1954 C CA . GLU A 1 274 ? -8.337 -6.855 39.110 1.00 93.50 274 GLU A CA 1
ATOM 1955 C C . GLU A 1 274 ? -9.113 -8.127 38.706 1.00 93.50 274 GLU A C 1
ATOM 1957 O O . GLU A 1 274 ? -8.698 -8.896 37.843 1.00 93.50 274 GLU A O 1
ATOM 1962 N N . LYS A 1 275 ? -10.233 -8.440 39.377 1.00 93.56 275 LYS A N 1
ATOM 1963 C CA . LYS A 1 275 ? -11.102 -9.562 38.975 1.00 93.56 275 LYS A CA 1
ATOM 1964 C C . LYS A 1 275 ? -11.926 -9.245 37.735 1.00 93.56 275 LYS A C 1
ATOM 1966 O O . LYS A 1 275 ? -12.235 -10.178 37.004 1.00 93.56 275 LYS A O 1
ATOM 1971 N N . VAL A 1 276 ? -12.320 -7.987 37.564 1.00 95.25 276 VAL A N 1
ATOM 1972 C CA . VAL A 1 276 ? -13.006 -7.506 36.364 1.00 95.25 276 VAL A CA 1
ATOM 1973 C C . VAL A 1 276 ? -12.009 -7.476 35.212 1.00 95.25 276 VAL A C 1
ATOM 1975 O O . VAL A 1 276 ? -12.273 -8.106 34.199 1.00 95.25 276 VAL A O 1
ATOM 1978 N N . GLU A 1 277 ? -10.834 -6.881 35.407 1.00 96.75 277 GLU A N 1
ATOM 1979 C CA . GLU A 1 277 ? -9.750 -6.861 34.413 1.00 96.75 277 GLU A CA 1
ATOM 1980 C C . GLU A 1 277 ? -9.370 -8.275 33.971 1.00 96.75 277 GLU A C 1
ATOM 1982 O O . GLU A 1 277 ? -9.342 -8.570 32.783 1.00 96.75 277 GLU A O 1
ATOM 1987 N N . ARG A 1 278 ? -9.205 -9.213 34.916 1.00 97.00 278 ARG A N 1
ATOM 1988 C CA . ARG A 1 278 ? -8.982 -10.625 34.566 1.00 97.00 278 ARG A CA 1
ATOM 1989 C C . ARG A 1 278 ? -10.141 -11.265 33.809 1.00 97.00 278 ARG A C 1
ATOM 1991 O O . ARG A 1 278 ? -9.896 -12.243 33.117 1.00 97.00 278 ARG A O 1
ATOM 1998 N N . ALA A 1 279 ? -11.382 -10.818 33.981 1.00 97.06 279 ALA A N 1
ATOM 1999 C CA . ALA A 1 279 ? -12.493 -11.358 33.201 1.00 97.06 279 ALA A CA 1
ATOM 2000 C C . ALA A 1 279 ? -12.370 -10.926 31.733 1.00 97.06 279 ALA A C 1
ATOM 2002 O O . ALA A 1 279 ? -12.443 -11.777 30.858 1.00 97.06 279 ALA A O 1
ATOM 2003 N N . PHE A 1 280 ? -12.081 -9.643 31.490 1.00 98.31 280 PHE A N 1
ATOM 2004 C CA . PHE A 1 280 ? -11.807 -9.102 30.154 1.00 98.31 280 PHE A CA 1
ATOM 2005 C C . PHE A 1 280 ? -10.575 -9.755 29.515 1.00 98.31 280 PHE A C 1
ATOM 2007 O O . PHE A 1 280 ? -10.668 -10.279 28.409 1.00 98.31 280 PHE A O 1
ATOM 2014 N N . ALA A 1 281 ? -9.469 -9.880 30.251 1.00 98.00 281 ALA A N 1
ATOM 2015 C CA . ALA A 1 281 ? -8.253 -10.522 29.747 1.00 98.00 281 ALA A CA 1
ATOM 2016 C C . ALA A 1 281 ? -8.426 -12.022 29.426 1.00 98.00 281 ALA A C 1
ATOM 2018 O O . ALA A 1 281 ? -7.613 -12.598 28.715 1.00 98.00 281 ALA A O 1
ATOM 2019 N N . ASN A 1 282 ? -9.460 -12.680 29.967 1.00 97.31 282 ASN A N 1
ATOM 2020 C CA . ASN A 1 282 ? -9.801 -14.071 29.644 1.00 97.31 282 ASN A CA 1
ATOM 2021 C C . ASN A 1 282 ? -10.985 -14.181 28.670 1.00 97.31 282 ASN A C 1
ATOM 2023 O O . ASN A 1 282 ? -11.453 -15.298 28.426 1.00 97.31 282 ASN A O 1
ATOM 2027 N N . ALA A 1 283 ? -11.488 -13.060 28.144 1.00 97.38 283 ALA A N 1
ATOM 2028 C CA . ALA A 1 283 ? -12.577 -13.071 27.184 1.00 97.38 283 ALA A CA 1
ATOM 2029 C C . ALA A 1 283 ? -12.185 -13.932 25.968 1.00 97.38 283 ALA A C 1
ATOM 2031 O O . ALA A 1 283 ? -11.038 -13.897 25.516 1.00 97.38 283 ALA A O 1
ATOM 2032 N N . PRO A 1 284 ? -13.108 -14.732 25.415 1.00 96.62 284 PRO A N 1
ATOM 2033 C CA . PRO A 1 284 ? -12.843 -15.595 24.274 1.00 96.62 284 PRO A CA 1
ATOM 2034 C C . PRO A 1 284 ? -12.834 -14.818 22.943 1.00 96.62 284 PRO A C 1
ATOM 2036 O O . PRO A 1 284 ? -13.404 -15.286 21.964 1.00 96.62 284 PRO A O 1
ATOM 2039 N N . VAL A 1 285 ? -12.184 -13.659 22.922 1.00 96.00 285 VAL A N 1
ATOM 2040 C CA . VAL A 1 285 ? -12.040 -12.766 21.767 1.00 96.00 285 VAL A CA 1
ATOM 2041 C C . VAL A 1 285 ? -10.625 -12.929 21.223 1.00 96.00 285 VAL A C 1
ATOM 2043 O O . VAL A 1 285 ? -9.697 -13.041 22.020 1.00 96.00 285 VAL A O 1
ATOM 2046 N N . GLU A 1 286 ? -10.481 -13.048 19.907 1.00 96.06 286 GLU A N 1
ATOM 2047 C CA . GLU A 1 286 ? -9.184 -13.137 19.220 1.00 96.06 286 GLU A CA 1
ATOM 2048 C C . GLU A 1 286 ? -8.774 -11.741 18.751 1.00 96.06 286 GLU A C 1
ATOM 2050 O O . GLU A 1 286 ? -9.647 -10.950 18.397 1.00 96.06 286 GLU A O 1
ATOM 2055 N N . ASN A 1 287 ? -7.471 -11.483 18.724 1.00 96.69 287 ASN A N 1
ATOM 2056 C CA . ASN A 1 287 ? -6.890 -10.218 18.286 1.00 96.69 287 ASN A CA 1
ATOM 2057 C C . ASN A 1 287 ? -5.981 -10.417 17.055 1.00 96.69 287 ASN A C 1
ATOM 2059 O O . ASN A 1 287 ? -5.505 -11.541 16.838 1.00 96.69 287 ASN A O 1
ATOM 2063 N N . PRO A 1 288 ? -5.712 -9.356 16.271 1.00 95.94 288 PRO A N 1
ATOM 2064 C CA . PRO A 1 288 ? -4.791 -9.375 15.129 1.00 95.94 288 PRO A CA 1
ATOM 2065 C C . PRO A 1 288 ? -3.420 -10.017 15.405 1.00 95.94 288 PRO A C 1
ATOM 2067 O O . PRO A 1 288 ? -2.939 -10.819 14.601 1.00 95.94 288 PRO A O 1
ATOM 2070 N N . ASP A 1 289 ? -2.824 -9.775 16.579 1.00 95.38 289 ASP A N 1
ATOM 2071 C CA . ASP A 1 289 ? -1.532 -10.364 16.985 1.00 95.38 289 ASP A CA 1
ATOM 2072 C C . ASP A 1 289 ? -1.594 -11.874 17.330 1.00 95.38 289 ASP A C 1
ATOM 2074 O O . ASP A 1 289 ? -0.586 -12.496 17.691 1.00 95.38 289 ASP A O 1
ATOM 2078 N N . GLY A 1 290 ? -2.780 -12.487 17.250 1.00 96.31 290 GLY A N 1
ATOM 2079 C CA . GLY A 1 290 ? -3.045 -13.880 17.615 1.00 96.31 290 GLY A CA 1
ATOM 2080 C C . GLY A 1 290 ? -3.166 -14.127 19.122 1.00 96.31 290 GLY A C 1
ATOM 2081 O O . GLY A 1 290 ? -3.245 -15.284 19.560 1.00 96.31 290 GLY A O 1
ATOM 2082 N N . SER A 1 291 ? -3.153 -13.075 19.940 1.00 96.50 291 SER A N 1
ATOM 2083 C CA . SER A 1 291 ? -3.500 -13.161 21.353 1.00 96.50 291 SER A CA 1
ATOM 2084 C C . SER A 1 291 ? -5.018 -13.238 21.553 1.00 96.50 291 SER A C 1
ATOM 2086 O O . SER A 1 291 ? -5.814 -13.160 20.618 1.00 96.50 291 SER A O 1
ATOM 2088 N N . ARG A 1 292 ? -5.426 -13.430 22.813 1.00 96.81 292 ARG A N 1
ATOM 2089 C CA . ARG A 1 292 ? -6.834 -13.510 23.200 1.00 96.81 292 ARG A CA 1
ATOM 2090 C C . ARG A 1 292 ? -7.143 -12.600 24.375 1.00 96.81 292 ARG A C 1
ATOM 2092 O O . ARG A 1 292 ? -6.294 -12.417 25.249 1.00 96.81 292 ARG A O 1
ATOM 2099 N N . GLY A 1 293 ? -8.397 -12.174 24.446 1.00 97.56 293 GLY A N 1
ATOM 2100 C CA . GLY A 1 293 ? -8.930 -11.334 25.510 1.00 97.56 293 GLY A CA 1
ATOM 2101 C C . GLY A 1 293 ? -9.049 -9.873 25.097 1.00 97.56 293 GLY A C 1
ATOM 2102 O O . GLY A 1 293 ? -8.641 -9.486 24.011 1.00 97.56 293 GLY A O 1
ATOM 2103 N N . ILE A 1 294 ? -9.626 -9.087 25.998 1.00 97.69 294 ILE A N 1
ATOM 2104 C CA . ILE A 1 294 ? -9.732 -7.632 25.901 1.00 97.69 294 ILE A CA 1
ATOM 2105 C C . ILE A 1 294 ? -8.936 -7.049 27.071 1.00 97.69 294 ILE A C 1
ATOM 2107 O O . ILE A 1 294 ? -9.054 -7.516 28.212 1.00 97.69 294 ILE A O 1
ATOM 2111 N N . SER A 1 295 ? -8.130 -6.035 26.814 1.00 96.38 295 SER A N 1
ATOM 2112 C CA . SER A 1 295 ? -7.393 -5.297 27.833 1.00 96.38 295 SER A CA 1
ATOM 2113 C C . SER A 1 295 ? -8.312 -4.243 28.456 1.00 96.38 295 SER A C 1
ATOM 2115 O O . SER A 1 295 ? -8.760 -3.315 27.802 1.00 96.38 295 SER A O 1
ATOM 2117 N N . LEU A 1 296 ? -8.652 -4.388 29.738 1.00 96.56 296 LEU A N 1
ATOM 2118 C CA . LEU A 1 296 ? -9.422 -3.367 30.457 1.00 96.56 296 LEU A CA 1
ATOM 2119 C C . LEU A 1 296 ? -8.470 -2.494 31.276 1.00 96.56 296 LEU A C 1
ATOM 2121 O O . LEU A 1 296 ? -7.871 -2.980 32.236 1.00 96.56 296 LEU A O 1
ATOM 2125 N N . HIS A 1 297 ? -8.412 -1.205 30.957 1.00 94.00 297 HIS A N 1
ATOM 2126 C CA . HIS A 1 297 ? -7.626 -0.203 31.675 1.00 94.00 297 HIS A CA 1
ATOM 2127 C C . HIS A 1 297 ? -8.539 0.621 32.575 1.00 94.00 297 HIS A C 1
ATOM 2129 O O . HIS A 1 297 ? -9.350 1.414 32.097 1.00 94.00 297 HIS A O 1
ATOM 2135 N N . VAL A 1 298 ? -8.435 0.429 33.891 1.00 93.56 298 VAL A N 1
ATOM 2136 C CA . VAL A 1 298 ? -9.237 1.184 34.863 1.00 93.56 298 VAL A CA 1
ATOM 2137 C C . VAL A 1 298 ? -8.393 2.288 35.493 1.00 93.56 298 VAL A C 1
ATOM 2139 O O . VAL A 1 298 ? -7.516 2.008 36.308 1.00 93.56 298 VAL A O 1
ATOM 2142 N N . ASP A 1 299 ? -8.700 3.541 35.168 1.00 91.75 299 ASP A N 1
ATOM 2143 C CA . ASP A 1 299 ? -8.102 4.714 35.803 1.00 91.75 299 ASP A CA 1
ATOM 2144 C C . ASP A 1 299 ? -8.990 5.191 36.957 1.00 91.75 299 ASP A C 1
ATOM 2146 O O . ASP A 1 299 ? -10.127 5.618 36.758 1.00 91.75 299 ASP A O 1
ATOM 2150 N N . VAL A 1 300 ? -8.507 5.066 38.192 1.00 91.31 300 VAL A N 1
ATOM 2151 C CA . VAL A 1 300 ? -9.264 5.456 39.386 1.00 91.31 300 VAL A CA 1
ATOM 2152 C C . VAL A 1 300 ? -8.771 6.812 39.866 1.00 91.31 300 VAL A C 1
ATOM 2154 O O . VAL A 1 300 ? -7.631 6.931 40.304 1.00 91.31 300 VAL A O 1
ATOM 2157 N N . SER A 1 301 ? -9.665 7.800 39.893 1.00 88.19 301 SER A N 1
ATOM 2158 C CA . SER A 1 301 ? -9.334 9.175 40.280 1.00 88.19 301 SER A CA 1
ATOM 2159 C C . SER A 1 301 ? -8.606 9.271 41.628 1.00 88.19 301 SER A C 1
ATOM 2161 O O . SER A 1 301 ? -9.022 8.707 42.642 1.00 88.19 301 SER A O 1
ATOM 2163 N N . ASP A 1 302 ? -7.534 10.061 41.694 1.00 85.00 302 ASP A N 1
ATOM 2164 C CA . ASP A 1 302 ? -6.743 10.239 42.920 1.00 85.00 302 ASP A CA 1
ATOM 2165 C C . ASP A 1 302 ? -7.513 10.946 44.048 1.00 85.00 302 ASP A C 1
ATOM 2167 O O . ASP A 1 302 ? -7.125 10.900 45.225 1.00 85.00 302 ASP A O 1
ATOM 2171 N N . SER A 1 303 ? -8.599 11.649 43.715 1.00 85.94 303 SER A N 1
ATOM 2172 C CA . SER A 1 303 ? -9.326 12.502 44.650 1.00 85.94 303 SER A CA 1
ATOM 2173 C C . SER A 1 303 ? -10.828 12.236 44.639 1.00 85.94 303 SER A C 1
ATOM 2175 O O . SER A 1 303 ? -11.453 12.195 43.591 1.00 85.94 303 SER A O 1
ATOM 2177 N N . PRO A 1 304 ? -11.472 12.146 45.818 1.00 87.50 304 PRO A N 1
ATOM 2178 C CA . PRO A 1 304 ? -12.906 11.941 45.861 1.00 87.50 304 PRO A CA 1
ATOM 2179 C C . PRO A 1 304 ? -13.668 13.178 45.385 1.00 87.50 304 PRO A C 1
ATOM 2181 O O . PRO A 1 304 ? -13.480 14.275 45.932 1.00 87.50 304 PRO A O 1
ATOM 2184 N N . VAL A 1 305 ? -14.662 12.949 44.531 1.00 87.56 305 VAL A N 1
ATOM 2185 C CA . VAL A 1 305 ? -15.642 13.950 44.104 1.00 87.56 305 VAL A CA 1
ATOM 2186 C C . VAL A 1 305 ? -16.388 14.517 45.318 1.00 87.56 305 VAL A C 1
ATOM 2188 O O . VAL A 1 305 ? -16.741 13.809 46.284 1.00 87.56 305 VAL A O 1
ATOM 2191 N N . ALA A 1 306 ? -16.614 15.835 45.297 1.00 79.00 306 ALA A N 1
ATOM 2192 C CA . ALA A 1 306 ? -17.294 16.552 46.370 1.00 79.00 306 ALA A CA 1
ATOM 2193 C C . ALA A 1 306 ? -18.696 15.956 46.629 1.00 79.00 306 ALA A C 1
ATOM 2195 O O . ALA A 1 306 ? -19.456 15.686 45.698 1.00 79.00 306 ALA A O 1
ATOM 2196 N N . PRO A 1 307 ? -19.075 15.730 47.899 1.00 64.19 307 PRO A N 1
ATOM 2197 C CA . PRO A 1 307 ? -20.190 14.847 48.204 1.00 64.19 307 PRO A CA 1
ATOM 2198 C C . PRO A 1 307 ? -21.554 15.482 47.903 1.00 64.19 307 PRO A C 1
ATOM 2200 O O . PRO A 1 307 ? -21.918 16.491 48.510 1.00 64.19 307 PRO A O 1
ATOM 2203 N N . ALA A 1 308 ? -22.374 14.789 47.112 1.00 62.50 308 ALA A N 1
ATOM 2204 C CA . ALA A 1 308 ? -23.827 14.814 47.264 1.00 62.50 308 ALA A CA 1
ATOM 2205 C C . ALA A 1 308 ? -24.257 13.700 48.242 1.00 62.50 308 ALA A C 1
ATOM 2207 O O . ALA A 1 308 ? -23.606 12.660 48.362 1.00 62.50 308 ALA A O 1
ATOM 2208 N N . LYS A 1 309 ? -25.348 13.896 48.999 1.00 66.25 309 LYS A N 1
ATOM 2209 C CA . LYS A 1 309 ? -25.884 12.831 49.878 1.00 66.25 309 LYS A CA 1
ATOM 2210 C C . LYS A 1 309 ? -26.424 11.640 49.068 1.00 66.25 309 LYS A C 1
ATOM 2212 O O . LYS A 1 309 ? -26.356 10.511 49.549 1.00 66.25 309 LYS A O 1
ATOM 2217 N N . ASN A 1 310 ? -26.942 11.919 47.876 1.00 76.25 310 ASN A N 1
ATOM 2218 C CA . ASN A 1 310 ? -27.575 11.020 46.923 1.00 76.25 310 ASN A CA 1
ATOM 2219 C C . ASN A 1 310 ? -27.485 11.686 45.541 1.00 76.25 310 ASN A C 1
ATOM 2221 O O . ASN A 1 310 ? -27.571 12.910 45.475 1.00 76.25 310 ASN A O 1
ATOM 2225 N N . THR A 1 311 ? -27.339 10.897 44.476 1.00 81.19 311 THR A N 1
ATOM 2226 C CA . THR A 1 311 ? -27.103 11.403 43.113 1.00 81.19 311 THR A CA 1
ATOM 2227 C C . THR A 1 311 ? -28.012 10.687 42.132 1.00 81.19 311 THR A C 1
ATOM 2229 O O . THR A 1 311 ? -28.006 9.458 42.051 1.00 81.19 311 THR A O 1
ATOM 2232 N N . SER A 1 312 ? -28.834 11.454 41.419 1.00 82.19 312 SER A N 1
ATOM 2233 C CA . SER A 1 312 ? -29.681 10.923 40.344 1.00 82.19 312 SER A CA 1
ATOM 2234 C C . SER A 1 312 ? -28.905 10.813 39.031 1.00 82.19 312 SER A C 1
ATOM 2236 O O . SER A 1 312 ? -27.915 11.512 38.819 1.00 82.19 312 SER A O 1
ATOM 2238 N N . LEU A 1 313 ? -29.403 9.990 38.111 1.00 79.69 313 LEU A N 1
ATOM 2239 C CA . LEU A 1 313 ? -28.843 9.858 36.765 1.00 79.69 313 LEU A CA 1
ATOM 2240 C C . LEU A 1 313 ? -28.861 11.190 35.995 1.00 79.69 313 LEU A C 1
ATOM 2242 O O . LEU A 1 313 ? -27.901 11.543 35.318 1.00 79.69 313 LEU A O 1
ATOM 2246 N N . SER A 1 314 ? -29.925 11.981 36.167 1.00 80.81 314 SER A N 1
ATOM 2247 C CA . SER A 1 314 ? -30.042 13.318 35.572 1.00 80.81 314 SER A CA 1
ATOM 2248 C C . SER A 1 314 ? -29.063 14.331 36.171 1.00 80.81 314 SER A C 1
ATOM 2250 O O . SER A 1 314 ? -28.623 15.249 35.484 1.00 80.81 314 SER A O 1
ATOM 2252 N N . GLU A 1 315 ? -28.737 14.202 37.457 1.00 85.25 315 GLU A N 1
ATOM 2253 C CA . GLU A 1 315 ? -27.734 15.042 38.115 1.00 85.25 315 GLU A CA 1
ATOM 2254 C C . GLU A 1 315 ? -26.318 14.676 37.674 1.00 85.25 315 GLU A C 1
ATOM 2256 O O . GLU A 1 315 ? -25.533 15.577 37.391 1.00 85.25 315 GLU A O 1
ATOM 2261 N N . TYR A 1 316 ? -26.023 13.380 37.543 1.00 85.31 316 TYR A N 1
ATOM 2262 C CA . TYR A 1 316 ? -24.787 12.901 36.932 1.00 85.31 316 TYR A CA 1
ATOM 2263 C C . TYR A 1 316 ? -24.606 13.467 35.523 1.00 85.31 316 TYR A C 1
ATOM 2265 O O . TYR A 1 316 ? -23.658 14.211 35.294 1.00 85.31 316 TYR A O 1
ATOM 2273 N N . ALA A 1 317 ? -25.564 13.237 34.621 1.00 82.50 317 ALA A N 1
ATOM 2274 C CA . ALA A 1 317 ? -25.458 13.675 33.228 1.00 82.50 317 ALA A CA 1
ATOM 2275 C C . ALA A 1 317 ? -25.313 15.205 33.063 1.00 82.50 317 ALA A C 1
ATOM 2277 O O . ALA A 1 317 ? -24.662 15.681 32.133 1.00 82.50 317 ALA A O 1
ATOM 2278 N N . ARG A 1 318 ? -25.928 16.001 33.951 1.00 83.69 318 ARG A N 1
ATOM 2279 C CA . ARG A 1 318 ? -25.922 17.474 33.859 1.00 83.69 318 ARG A CA 1
ATOM 2280 C C . ARG A 1 318 ? -24.752 18.142 34.583 1.00 83.69 318 ARG A C 1
ATOM 2282 O O . ARG A 1 318 ? -24.437 19.281 34.251 1.00 83.69 318 ARG A O 1
ATOM 2289 N N . THR A 1 319 ? -24.171 17.485 35.581 1.00 85.69 319 THR A N 1
ATOM 2290 C CA . THR A 1 319 ? -23.136 18.077 36.438 1.00 85.69 319 THR A CA 1
ATOM 2291 C C . THR A 1 319 ? -21.854 17.263 36.340 1.00 85.69 319 THR A C 1
ATOM 2293 O O . THR A 1 319 ? -20.914 17.699 35.690 1.00 85.69 319 THR A O 1
ATOM 2296 N N . TYR A 1 320 ? -21.843 16.060 36.915 1.00 86.81 320 TYR A N 1
ATOM 2297 C CA . TYR A 1 320 ? -20.618 15.286 37.122 1.00 86.81 320 TYR A CA 1
ATOM 2298 C C . TYR A 1 320 ? -20.020 14.727 35.827 1.00 86.81 320 TYR A C 1
ATOM 2300 O O . TYR A 1 320 ? -18.815 14.765 35.648 1.00 86.81 320 TYR A O 1
ATOM 2308 N N . TYR A 1 321 ? -20.849 14.313 34.867 1.00 84.50 321 TYR A N 1
ATOM 2309 C CA . TYR A 1 321 ? -20.383 13.900 33.538 1.00 84.50 321 TYR A CA 1
ATOM 2310 C C . TYR A 1 321 ? -19.660 15.030 32.782 1.00 84.50 321 TYR A C 1
ATOM 2312 O O . TYR A 1 321 ? -18.912 14.780 31.846 1.00 84.50 321 TYR A O 1
ATOM 2320 N N . GLN A 1 322 ? -19.920 16.291 33.140 1.00 84.44 322 GLN A N 1
ATOM 2321 C CA . GLN A 1 322 ? -19.275 17.445 32.513 1.00 84.44 322 GLN A CA 1
ATOM 2322 C C . GLN A 1 322 ? -18.080 17.963 33.310 1.00 84.44 322 GLN A C 1
ATOM 2324 O O . GLN A 1 322 ? -17.239 18.627 32.715 1.00 84.44 322 GLN A O 1
ATOM 2329 N N . SER A 1 323 ? -18.054 17.746 34.628 1.00 86.56 323 SER A N 1
ATOM 2330 C CA . SER A 1 323 ? -17.058 18.337 35.525 1.00 86.56 323 SER A CA 1
ATOM 2331 C C . SER A 1 323 ? -16.002 17.372 36.038 1.00 86.56 323 SER A C 1
ATOM 2333 O O . SER A 1 323 ? -14.945 17.855 36.415 1.00 86.56 323 SER A O 1
ATOM 2335 N N . GLU A 1 324 ? -16.303 16.074 36.093 1.00 89.06 324 GLU A N 1
ATOM 2336 C CA . GLU A 1 324 ? -15.388 15.063 36.640 1.00 89.06 324 GLU A CA 1
ATOM 2337 C C . GLU A 1 324 ? -14.858 14.102 35.574 1.00 89.06 324 GLU A C 1
ATOM 2339 O O . GLU A 1 324 ? -13.812 13.534 35.787 1.00 89.06 324 GLU A O 1
ATOM 2344 N N . TYR A 1 325 ? -15.537 13.969 34.425 1.00 88.00 325 TYR A N 1
ATOM 2345 C CA . TYR A 1 325 ? -15.091 13.100 33.333 1.00 88.00 325 TYR A CA 1
ATOM 2346 C C . TYR A 1 325 ? -13.892 13.717 32.593 1.00 88.00 325 TYR A C 1
ATOM 2348 O O . TYR A 1 325 ? -14.065 14.410 31.581 1.00 88.00 325 TYR A O 1
ATOM 2356 N N . ASP A 1 326 ? -12.695 13.501 33.124 1.00 86.62 326 ASP A N 1
ATOM 2357 C CA . ASP A 1 326 ? -11.456 14.154 32.692 1.00 86.62 326 ASP A CA 1
ATOM 2358 C C . ASP A 1 326 ? -11.007 13.670 31.303 1.00 86.62 326 ASP A C 1
ATOM 2360 O O . ASP A 1 326 ? -10.553 14.459 30.469 1.00 86.62 326 ASP A O 1
ATOM 2364 N N . THR A 1 327 ? -11.225 12.389 31.011 1.00 85.19 327 THR A N 1
ATOM 2365 C CA . THR A 1 327 ? -10.904 11.720 29.737 1.00 85.19 327 THR A CA 1
ATOM 2366 C C . THR A 1 327 ? -12.045 11.789 28.716 1.00 85.19 327 THR A C 1
ATOM 2368 O O . THR A 1 327 ? -12.087 11.060 27.717 1.00 85.19 327 THR A O 1
ATOM 2371 N N . ARG A 1 328 ? -12.992 12.712 28.908 1.00 84.94 328 ARG A N 1
ATOM 2372 C CA . ARG A 1 328 ? -14.117 12.880 27.991 1.00 84.94 328 ARG A CA 1
ATOM 2373 C C . ARG A 1 328 ? -13.653 13.228 26.579 1.00 84.94 328 ARG A C 1
ATOM 2375 O O . ARG A 1 328 ? -13.027 14.258 26.351 1.00 84.94 328 ARG A O 1
ATOM 2382 N N . GLY A 1 329 ? -14.100 12.422 25.617 1.00 79.88 329 GLY A N 1
ATOM 2383 C CA . GLY A 1 329 ? -13.754 12.585 24.203 1.00 79.88 329 GLY A CA 1
ATOM 2384 C C . GLY A 1 329 ? -12.495 11.828 23.780 1.00 79.88 329 GLY A C 1
ATOM 2385 O O . GLY A 1 329 ? -12.195 11.833 22.593 1.00 79.88 329 GLY A O 1
ATOM 2386 N N . TYR A 1 330 ? -11.825 11.143 24.712 1.00 80.44 330 TYR A N 1
ATOM 2387 C CA . TYR A 1 330 ? -10.691 10.251 24.450 1.00 80.44 330 TYR A CA 1
ATOM 2388 C C . TYR A 1 330 ? -11.098 8.768 24.409 1.00 80.44 330 TYR A C 1
ATOM 2390 O O . TYR A 1 330 ? -10.264 7.909 24.632 1.00 80.44 330 TYR A O 1
ATOM 2398 N N . GLY A 1 331 ? -12.384 8.450 24.213 1.00 83.31 331 GLY A N 1
ATOM 2399 C CA . GLY A 1 331 ? -12.877 7.065 24.091 1.00 83.31 331 GLY A CA 1
ATOM 2400 C C . GLY A 1 331 ? -13.065 6.281 25.400 1.00 83.31 331 GLY A C 1
ATOM 2401 O O . GLY A 1 331 ? -13.630 5.194 25.380 1.00 83.31 331 GLY A O 1
ATOM 2402 N N . TYR A 1 332 ? -12.688 6.839 26.552 1.00 89.19 332 TYR A N 1
ATOM 2403 C CA . TYR A 1 332 ? -12.916 6.212 27.859 1.00 89.19 332 TYR A CA 1
ATOM 2404 C C . TYR A 1 332 ? -14.407 6.049 28.153 1.00 89.19 332 TYR A C 1
ATOM 2406 O O . TYR A 1 332 ? -15.210 6.910 27.818 1.00 89.19 332 TYR A O 1
ATOM 2414 N N . TYR A 1 333 ? -14.796 5.023 28.893 1.00 91.12 333 TYR A N 1
ATOM 2415 C CA . TYR A 1 333 ? -16.058 5.025 29.625 1.00 91.12 333 TYR A CA 1
ATOM 2416 C C . TYR A 1 333 ? -15.885 5.763 30.949 1.00 91.12 333 TYR A C 1
ATOM 2418 O O . TYR A 1 333 ? -14.818 5.717 31.547 1.00 91.12 333 TYR A O 1
ATOM 2426 N N . HIS A 1 334 ? -16.940 6.394 31.458 1.00 91.81 334 HIS A N 1
ATOM 2427 C CA . HIS A 1 334 ? -16.895 7.061 32.760 1.00 91.81 334 HIS A CA 1
ATOM 2428 C C . HIS A 1 334 ? -17.854 6.422 33.759 1.00 91.81 334 HIS A C 1
ATOM 2430 O O . HIS A 1 334 ? -19.048 6.264 33.499 1.00 91.81 334 HIS A O 1
ATOM 2436 N N . ALA A 1 335 ? -17.362 6.109 34.951 1.00 91.44 335 ALA A N 1
ATOM 2437 C CA . ALA A 1 335 ? -18.155 5.614 36.060 1.00 91.44 335 ALA A CA 1
ATOM 2438 C C . ALA A 1 335 ? -17.987 6.478 37.306 1.00 91.44 335 ALA A C 1
ATOM 2440 O O . ALA A 1 335 ? -16.891 6.621 37.827 1.00 91.44 335 ALA A O 1
ATOM 2441 N N . LEU A 1 336 ? -19.107 6.940 37.869 1.00 90.62 336 LEU A N 1
ATOM 2442 C CA . LEU A 1 336 ? -19.113 7.609 39.169 1.00 90.62 336 LEU A CA 1
ATOM 2443 C C . LEU A 1 336 ? -19.702 6.704 40.255 1.00 90.62 336 LEU A C 1
ATOM 2445 O O . LEU A 1 336 ? -20.892 6.354 40.240 1.00 90.62 336 LEU A O 1
ATOM 2449 N N . LEU A 1 337 ? -18.897 6.389 41.268 1.00 89.25 337 LEU A N 1
ATOM 2450 C CA . LEU A 1 337 ? -19.368 5.739 42.484 1.00 89.25 337 LEU A CA 1
ATOM 2451 C C . LEU A 1 337 ? -20.077 6.717 43.409 1.00 89.25 337 LEU A C 1
ATOM 2453 O O . LEU A 1 337 ? -19.484 7.631 43.984 1.00 89.25 337 LEU A O 1
ATOM 2457 N N . VAL A 1 338 ? -21.360 6.459 43.639 1.00 87.12 338 VAL A N 1
ATOM 2458 C CA . VAL A 1 338 ? -22.236 7.312 44.445 1.00 87.12 338 VAL A CA 1
ATOM 2459 C C . VAL A 1 338 ? -22.715 6.589 45.696 1.00 87.12 338 VAL A C 1
ATOM 2461 O O . VAL A 1 338 ? -22.814 5.365 45.748 1.00 87.12 338 VAL A O 1
ATOM 2464 N N . ARG A 1 339 ? -23.047 7.340 46.748 1.00 81.88 339 ARG A N 1
ATOM 2465 C CA . ARG A 1 339 ? -23.517 6.746 48.015 1.00 81.88 339 ARG A CA 1
ATOM 2466 C C . ARG A 1 339 ? -24.908 6.123 47.905 1.00 81.88 339 ARG A C 1
ATOM 2468 O O . ARG A 1 339 ? -25.175 5.107 48.539 1.00 81.88 339 ARG A O 1
ATOM 2475 N N . GLU A 1 340 ? -25.800 6.781 47.172 1.00 79.56 340 GLU A N 1
ATOM 2476 C CA . GLU A 1 340 ? -27.187 6.364 46.993 1.00 79.56 340 GLU A CA 1
ATOM 2477 C C . GLU A 1 340 ? -27.762 6.947 45.697 1.00 79.56 340 GLU A C 1
ATOM 2479 O O . GLU A 1 340 ? -27.623 8.145 45.451 1.00 79.56 340 GLU A O 1
ATOM 2484 N N . VAL A 1 341 ? -28.470 6.118 44.921 1.00 76.50 341 VAL A N 1
ATOM 2485 C CA . VAL A 1 341 ? -29.251 6.559 43.757 1.00 76.50 341 VAL A CA 1
ATOM 2486 C C . VAL A 1 341 ? -30.746 6.645 44.120 1.00 76.50 341 VAL A C 1
ATOM 2488 O O . VAL A 1 341 ? -31.338 5.618 44.466 1.00 76.50 341 VAL A O 1
ATOM 2491 N N . PRO A 1 342 ? -31.381 7.835 44.087 1.00 68.81 342 PRO A N 1
ATOM 2492 C CA . PRO A 1 342 ? -32.749 8.033 44.579 1.00 68.81 342 PRO A CA 1
ATOM 2493 C C . PRO A 1 342 ? -33.862 7.568 43.612 1.00 68.81 342 PRO A C 1
ATOM 2495 O O . PRO A 1 342 ? -34.893 7.084 44.078 1.00 68.81 342 PRO A O 1
ATOM 2498 N N . ASP A 1 343 ? -33.663 7.635 42.291 1.00 62.59 343 ASP A N 1
ATOM 2499 C CA . ASP A 1 343 ? -34.720 7.442 41.275 1.00 62.59 343 ASP A CA 1
ATOM 2500 C C . ASP A 1 343 ? -34.777 6.015 40.689 1.00 62.59 343 ASP A C 1
ATOM 2502 O O . ASP A 1 343 ? -34.762 5.805 39.479 1.00 62.59 343 ASP A O 1
ATOM 2506 N N . ARG A 1 344 ? -34.843 4.986 41.544 1.00 60.91 344 ARG A N 1
ATOM 2507 C CA . ARG A 1 344 ? -34.676 3.572 41.123 1.00 60.91 344 ARG A CA 1
ATOM 2508 C C . ARG A 1 344 ? -35.827 2.959 40.306 1.00 60.91 344 ARG A C 1
ATOM 2510 O O . ARG A 1 344 ? -35.720 1.813 39.865 1.00 60.91 344 ARG A O 1
ATOM 2517 N N . GLY A 1 345 ? -36.962 3.647 40.164 1.00 54.28 345 GLY A N 1
ATOM 2518 C CA . GLY A 1 345 ? -38.223 2.980 39.820 1.00 54.28 345 GLY A CA 1
ATOM 2519 C C . GLY A 1 345 ? -38.562 1.850 40.814 1.00 54.28 345 GLY A C 1
ATOM 2520 O O . GLY A 1 345 ? -37.923 1.691 41.856 1.00 54.28 345 GLY A O 1
ATOM 2521 N N . ALA A 1 346 ? -39.584 1.041 40.527 1.00 42.34 346 ALA A N 1
ATOM 2522 C CA . ALA A 1 346 ? -39.919 -0.132 41.342 1.00 42.34 346 ALA A CA 1
ATOM 2523 C C . ALA A 1 346 ? -38.932 -1.289 41.066 1.00 42.34 346 ALA A C 1
ATOM 2525 O O . ALA A 1 346 ? -39.289 -2.286 40.445 1.00 42.34 346 ALA A O 1
ATOM 2526 N N . GLY A 1 347 ? -37.672 -1.150 41.483 1.00 51.97 347 GLY A N 1
ATOM 2527 C CA . GLY A 1 347 ? -36.628 -2.136 41.211 1.00 51.97 347 GLY A CA 1
ATOM 2528 C C . GLY A 1 347 ? -35.463 -2.071 42.195 1.00 51.97 347 GLY A C 1
ATOM 2529 O O . GLY A 1 347 ? -35.109 -1.017 42.713 1.00 51.97 347 GLY A O 1
ATOM 2530 N N . ASN A 1 348 ? -34.848 -3.224 42.456 1.00 52.06 348 ASN A N 1
ATOM 2531 C CA . ASN A 1 348 ? -33.670 -3.372 43.319 1.00 52.06 348 ASN A CA 1
ATOM 2532 C C . ASN A 1 348 ? -32.370 -3.099 42.525 1.00 52.06 348 ASN A C 1
ATOM 2534 O O . ASN A 1 348 ? -31.403 -3.844 42.679 1.00 52.06 348 ASN A O 1
ATOM 2538 N N . ARG A 1 349 ? -32.392 -2.086 41.643 1.00 59.59 349 ARG A N 1
ATOM 2539 C CA . ARG A 1 349 ? -31.272 -1.690 40.772 1.00 59.59 349 ARG A CA 1
ATOM 2540 C C . ARG A 1 349 ? -30.134 -1.127 41.624 1.00 59.59 349 ARG A C 1
ATOM 2542 O O . ARG A 1 349 ? -30.396 -0.405 42.589 1.00 59.59 349 ARG A O 1
ATOM 2549 N N . VAL A 1 350 ? -28.904 -1.533 41.320 1.00 55.19 350 VAL A N 1
ATOM 2550 C CA . VAL A 1 350 ? -27.692 -1.203 42.098 1.00 55.19 350 VAL A CA 1
ATOM 2551 C C . VAL A 1 350 ? -26.689 -0.350 41.316 1.00 55.19 350 VAL A C 1
ATOM 2553 O O . VAL A 1 350 ? -25.789 0.216 41.930 1.00 55.19 350 VAL A O 1
ATOM 2556 N N . GLY A 1 351 ? -26.881 -0.216 40.009 1.00 56.78 351 GLY A N 1
ATOM 2557 C CA . GLY A 1 351 ? -26.290 0.786 39.134 1.00 56.78 351 GLY A CA 1
ATOM 2558 C C . GLY A 1 351 ? -27.350 1.242 38.126 1.00 56.78 351 GLY A C 1
ATOM 2559 O O . GLY A 1 351 ? -28.470 0.710 38.121 1.00 56.78 351 GLY A O 1
ATOM 2560 N N . LEU A 1 352 ? -27.036 2.306 37.392 1.00 65.19 352 LEU A N 1
ATOM 2561 C CA . LEU A 1 352 ? -27.841 2.834 36.292 1.00 65.19 352 LEU A CA 1
ATOM 2562 C C . LEU A 1 352 ? -26.900 3.403 35.220 1.00 65.19 352 LEU A C 1
ATOM 2564 O O . LEU A 1 352 ? -26.205 4.389 35.474 1.00 65.19 352 LEU A O 1
ATOM 2568 N N . THR A 1 353 ? -26.954 2.847 34.015 1.00 64.56 353 THR A N 1
ATOM 2569 C CA . THR A 1 353 ? -26.537 3.517 32.771 1.00 64.56 353 THR A CA 1
ATOM 2570 C C . THR A 1 353 ? -27.702 4.333 32.159 1.00 64.56 353 THR A C 1
ATOM 2572 O O . THR A 1 353 ? -28.878 3.998 32.358 1.00 64.56 353 THR A O 1
ATOM 2575 N N . SER A 1 354 ? -27.413 5.440 31.454 1.00 55.41 354 SER A N 1
ATOM 2576 C CA . SER A 1 354 ? -28.412 6.329 30.819 1.00 55.41 354 SER A CA 1
ATOM 2577 C C . SER A 1 354 ? -28.157 6.568 29.329 1.00 55.41 354 SER A C 1
ATOM 2579 O O . SER A 1 354 ? -27.210 7.245 28.956 1.00 55.41 354 SER A O 1
ATOM 2581 N N . THR A 1 355 ? -29.135 6.195 28.499 1.00 43.75 355 THR A N 1
ATOM 2582 C CA . THR A 1 355 ? -29.646 6.986 27.351 1.00 43.75 355 THR A CA 1
ATOM 2583 C C . THR A 1 355 ? -28.717 7.354 26.178 1.00 43.75 355 THR A C 1
ATOM 2585 O O . THR A 1 355 ? -29.087 8.249 25.422 1.00 43.75 355 THR A O 1
ATOM 2588 N N . GLY A 1 356 ? -27.588 6.677 25.962 1.00 52.69 356 GLY A N 1
ATOM 2589 C CA . GLY A 1 356 ? -26.747 6.901 24.771 1.00 52.69 356 GLY A CA 1
ATOM 2590 C C . GLY A 1 356 ? -25.563 7.850 24.985 1.00 52.69 356 GLY A C 1
ATOM 2591 O O . GLY A 1 356 ? -25.213 8.601 24.082 1.00 52.69 356 GLY A O 1
ATOM 2592 N N . VAL A 1 357 ? -24.980 7.838 26.186 1.00 62.84 357 VAL A N 1
ATOM 2593 C CA . VAL A 1 357 ? -23.669 8.433 26.497 1.00 62.84 357 VAL A CA 1
ATOM 2594 C C . VAL A 1 357 ? -22.786 7.374 27.166 1.00 62.84 357 VAL A C 1
ATOM 2596 O O . VAL A 1 357 ? -23.326 6.463 27.792 1.00 62.84 357 VAL A O 1
ATOM 2599 N N . ASP A 1 358 ? -21.462 7.513 27.099 1.00 75.50 358 ASP A N 1
ATOM 2600 C CA . ASP A 1 358 ? -20.476 6.530 27.594 1.00 75.50 358 ASP A CA 1
ATOM 2601 C C . ASP A 1 358 ? -20.277 6.571 29.129 1.00 75.50 358 ASP A C 1
ATOM 2603 O O . ASP A 1 358 ? -19.194 6.330 29.655 1.00 75.50 358 ASP A O 1
ATOM 2607 N N . GLY A 1 359 ? -21.338 6.900 29.877 1.00 83.75 359 GLY A N 1
ATOM 2608 C CA . GLY A 1 359 ? -21.298 7.182 31.314 1.00 83.75 359 GLY A CA 1
ATOM 2609 C C . GLY A 1 359 ? -22.238 6.320 32.164 1.00 83.75 359 GLY A C 1
ATOM 2610 O O . GLY A 1 359 ? -23.353 5.992 31.753 1.00 83.75 359 GLY A O 1
ATOM 2611 N N . MET A 1 360 ? -21.832 6.004 33.396 1.00 88.69 360 MET A N 1
ATOM 2612 C CA . MET A 1 360 ? -22.603 5.204 34.356 1.00 88.69 360 MET A CA 1
ATOM 2613 C C . MET A 1 360 ? -22.482 5.710 35.800 1.00 88.69 360 MET A C 1
ATOM 2615 O O . MET A 1 360 ? -21.470 6.277 36.211 1.00 88.69 360 MET A O 1
ATOM 2619 N N . ILE A 1 361 ? -23.517 5.459 36.610 1.00 86.62 361 ILE A N 1
ATOM 2620 C CA . ILE A 1 361 ? -23.442 5.627 38.069 1.00 86.62 361 ILE A CA 1
ATOM 2621 C C . ILE A 1 361 ? -23.575 4.287 38.779 1.00 86.62 361 ILE A C 1
ATOM 2623 O O . ILE A 1 361 ? -24.481 3.494 38.505 1.00 86.62 361 ILE A O 1
ATOM 2627 N N . VAL A 1 362 ? -22.701 4.061 39.757 1.00 86.75 362 VAL A N 1
ATOM 2628 C CA . VAL A 1 362 ? -22.654 2.812 40.519 1.00 86.75 362 VAL A CA 1
ATOM 2629 C C . VAL A 1 362 ? -22.867 3.097 41.997 1.00 86.75 362 VAL A C 1
ATOM 2631 O O . VAL A 1 362 ? -22.152 3.878 42.622 1.00 86.75 362 VAL A O 1
ATOM 2634 N N . GLU A 1 363 ? -23.866 2.455 42.602 1.00 83.50 363 GLU A N 1
ATOM 2635 C CA . GLU A 1 363 ? -24.171 2.683 44.008 1.00 83.50 363 GLU A CA 1
ATOM 2636 C C . GLU A 1 363 ? -23.231 1.893 44.933 1.00 83.50 363 GLU A C 1
ATOM 2638 O O . GLU A 1 363 ? -23.256 0.658 45.003 1.00 83.50 363 GLU A O 1
ATOM 2643 N N . HIS A 1 364 ? -22.456 2.608 45.744 1.00 78.50 364 HIS A N 1
ATOM 2644 C CA . HIS A 1 364 ? -21.592 2.027 46.759 1.00 78.50 364 HIS A CA 1
ATOM 2645 C C . HIS A 1 364 ? -22.402 1.514 47.958 1.00 78.50 364 HIS A C 1
ATOM 2647 O O . HIS A 1 364 ? -22.822 2.257 48.850 1.00 78.50 364 HIS A O 1
ATOM 2653 N N . ARG A 1 365 ? -22.591 0.191 48.005 1.00 71.88 365 ARG A N 1
ATOM 2654 C CA . ARG A 1 365 ? -23.314 -0.522 49.070 1.00 71.88 365 ARG A CA 1
ATOM 2655 C C . ARG A 1 365 ? -22.380 -1.468 49.842 1.00 71.88 365 ARG A C 1
ATOM 2657 O O . ARG A 1 365 ? -22.355 -2.660 49.534 1.00 71.88 365 ARG A O 1
ATOM 2664 N N . PRO A 1 366 ? -21.708 -1.017 50.920 1.00 59.00 366 PRO A N 1
ATOM 2665 C CA . PRO A 1 366 ? -20.753 -1.837 51.683 1.00 59.00 366 PRO A CA 1
ATOM 2666 C C . PRO A 1 366 ? -21.321 -3.172 52.193 1.00 59.00 366 PRO A C 1
ATOM 2668 O O . PRO A 1 366 ? -20.631 -4.182 52.249 1.00 59.00 366 PRO A O 1
ATOM 2671 N N . SER A 1 367 ? -22.609 -3.197 52.556 1.00 52.16 367 SER A N 1
ATOM 2672 C CA . SER A 1 367 ? -23.300 -4.391 53.073 1.00 52.16 367 SER A CA 1
ATOM 2673 C C . SER A 1 367 ? -23.788 -5.355 51.985 1.00 52.16 367 SER A C 1
ATOM 2675 O O . SER A 1 367 ? -24.267 -6.452 52.289 1.00 52.16 367 SER A O 1
ATOM 2677 N N . ARG A 1 368 ? -23.683 -4.955 50.714 1.00 55.78 368 ARG A N 1
ATOM 2678 C CA . ARG A 1 368 ? -24.001 -5.753 49.531 1.00 55.78 368 ARG A CA 1
ATOM 2679 C C . ARG A 1 368 ? -22.735 -5.829 48.678 1.00 55.78 368 ARG A C 1
ATOM 2681 O O . ARG A 1 368 ? -22.692 -5.217 47.623 1.00 55.78 368 ARG A O 1
ATOM 2688 N N . VAL A 1 369 ? -21.720 -6.549 49.178 1.00 53.53 369 VAL A N 1
ATOM 2689 C CA . VAL A 1 369 ? -20.508 -6.989 48.450 1.00 53.53 369 VAL A CA 1
ATOM 2690 C C . VAL A 1 369 ? -20.836 -7.133 46.973 1.00 53.53 369 VAL A C 1
ATOM 2692 O O . VAL A 1 369 ? -21.606 -8.044 46.668 1.00 53.53 369 VAL A O 1
ATOM 2695 N N . ARG A 1 370 ? -20.377 -6.196 46.122 1.00 69.88 370 ARG A N 1
ATOM 2696 C CA . ARG A 1 370 ? -20.590 -6.224 44.659 1.00 69.88 370 ARG A CA 1
ATOM 2697 C C . ARG A 1 370 ? -20.153 -5.010 43.856 1.00 69.88 370 ARG A C 1
ATOM 2699 O O . ARG A 1 370 ? -20.384 -5.051 42.662 1.00 69.88 370 ARG A O 1
ATOM 2706 N N . VAL A 1 371 ? -19.568 -3.962 44.433 1.00 82.06 371 VAL A N 1
ATOM 2707 C CA . VAL A 1 371 ? -19.415 -2.707 43.680 1.00 82.06 371 VAL A CA 1
ATOM 2708 C C . VAL A 1 371 ? -18.675 -2.907 42.342 1.00 82.06 371 VAL A C 1
ATOM 2710 O O . VAL A 1 371 ? -19.198 -2.483 41.328 1.00 82.06 371 VAL A O 1
ATOM 2713 N N . ALA A 1 372 ? -17.606 -3.714 42.303 1.00 87.50 372 ALA A N 1
ATOM 2714 C CA . ALA A 1 372 ? -16.908 -4.073 41.062 1.00 87.50 372 ALA A CA 1
ATOM 2715 C C . ALA A 1 372 ? -17.739 -4.937 40.086 1.00 87.50 372 ALA A C 1
ATOM 2717 O O . ALA A 1 372 ? -17.668 -4.738 38.885 1.00 87.50 372 ALA A O 1
ATOM 2718 N N . LYS A 1 373 ? -18.581 -5.865 40.573 1.00 88.75 373 LYS A N 1
ATOM 2719 C CA . LYS A 1 373 ? -19.509 -6.614 39.697 1.00 88.75 373 LYS A CA 1
ATOM 2720 C C . LYS A 1 373 ? -20.621 -5.731 39.151 1.00 88.75 373 LYS A C 1
ATOM 2722 O O . LYS A 1 373 ? -21.114 -5.996 38.069 1.00 88.75 373 LYS A O 1
ATOM 2727 N N . THR A 1 374 ? -21.042 -4.726 39.917 1.00 88.06 374 THR A N 1
ATOM 2728 C CA . THR A 1 374 ? -21.974 -3.721 39.419 1.00 88.06 374 THR A CA 1
ATOM 2729 C C . THR A 1 374 ? -21.288 -2.845 38.378 1.00 88.06 374 THR A C 1
ATOM 2731 O O . THR A 1 374 ? -21.880 -2.646 37.336 1.00 88.06 374 THR A O 1
ATOM 2734 N N . VAL A 1 375 ? -20.048 -2.393 38.610 1.00 89.69 375 VAL A N 1
ATOM 2735 C CA . VAL A 1 375 ? -19.254 -1.688 37.585 1.00 89.69 375 VAL A CA 1
ATOM 2736 C C . VAL A 1 375 ? -19.193 -2.523 36.308 1.00 89.69 375 VAL A C 1
ATOM 2738 O O . VAL A 1 375 ? -19.594 -2.031 35.266 1.00 89.69 375 VAL A O 1
ATOM 2741 N N . MET A 1 376 ? -18.810 -3.801 36.401 1.00 93.06 376 MET A N 1
ATOM 2742 C CA . MET A 1 376 ? -18.793 -4.707 35.250 1.00 93.06 376 MET A CA 1
ATOM 2743 C C . MET A 1 376 ? -20.178 -4.828 34.595 1.00 93.06 376 MET A C 1
ATOM 2745 O O . MET A 1 376 ? -20.301 -4.661 33.398 1.00 93.06 376 MET A O 1
ATOM 2749 N N . HIS A 1 377 ? -21.247 -5.045 35.361 1.00 92.50 377 HIS A N 1
ATOM 2750 C CA . HIS A 1 377 ? -22.607 -5.139 34.819 1.00 92.50 377 HIS A CA 1
ATOM 2751 C C . HIS A 1 377 ? -23.042 -3.879 34.050 1.00 92.50 377 HIS A C 1
ATOM 2753 O O . HIS A 1 377 ? -23.573 -3.979 32.950 1.00 92.50 377 HIS A O 1
ATOM 2759 N N . GLU A 1 378 ? -22.809 -2.692 34.614 1.00 89.88 378 GLU A N 1
ATOM 2760 C CA . GLU A 1 378 ? -23.155 -1.434 33.947 1.00 89.88 378 GLU A CA 1
ATOM 2761 C C . GLU A 1 378 ? -22.236 -1.157 32.744 1.00 89.88 378 GLU A C 1
ATOM 2763 O O . GLU A 1 378 ? -22.710 -0.660 31.724 1.00 89.88 378 GLU A O 1
ATOM 2768 N N . LEU A 1 379 ? -20.957 -1.546 32.819 1.00 92.25 379 LEU A N 1
ATOM 2769 C CA . LEU A 1 379 ? -20.034 -1.499 31.686 1.00 92.25 379 LEU A CA 1
ATOM 2770 C C . LEU A 1 379 ? -20.525 -2.396 30.542 1.00 92.25 379 LEU A C 1
ATOM 2772 O O . LEU A 1 379 ? -20.512 -1.966 29.397 1.00 92.25 379 LEU A O 1
ATOM 2776 N N . GLY A 1 380 ? -21.053 -3.586 30.840 1.00 93.19 380 GLY A N 1
ATOM 2777 C CA . GLY A 1 380 ? -21.653 -4.478 29.844 1.00 93.19 380 GLY A CA 1
ATOM 2778 C C . GLY A 1 380 ? -22.785 -3.815 29.056 1.00 93.19 380 GLY A C 1
ATOM 2779 O O . GLY A 1 380 ? -22.876 -3.993 27.845 1.00 93.19 380 GLY A O 1
ATOM 2780 N N . HIS A 1 381 ? -23.605 -2.979 29.702 1.00 90.62 381 HIS A N 1
ATOM 2781 C CA . HIS A 1 381 ? -24.602 -2.180 28.987 1.00 90.62 381 HIS A CA 1
ATOM 2782 C C . HIS A 1 381 ? -23.983 -1.099 28.091 1.00 90.62 381 HIS A C 1
ATOM 2784 O O . HIS A 1 381 ? -24.506 -0.841 27.008 1.00 90.62 381 HIS A O 1
ATOM 2790 N N . ASN A 1 382 ? -22.895 -0.458 28.522 1.00 88.31 382 ASN A N 1
ATOM 2791 C CA . ASN A 1 382 ? -22.173 0.515 27.696 1.00 88.31 382 ASN A CA 1
ATOM 2792 C C . ASN A 1 382 ? -21.459 -0.147 26.502 1.00 88.31 382 ASN A C 1
ATOM 2794 O O . ASN A 1 382 ? -21.292 0.492 25.464 1.00 88.31 382 ASN A O 1
ATOM 2798 N N . LEU A 1 383 ? -21.137 -1.435 26.634 1.00 90.94 383 LEU A N 1
ATOM 2799 C CA . LEU A 1 383 ? -20.595 -2.316 25.599 1.00 90.94 383 LEU A CA 1
ATOM 2800 C C . LEU A 1 383 ? -21.688 -3.043 24.782 1.00 90.94 383 LEU A C 1
ATOM 2802 O O . LEU A 1 383 ? -21.405 -4.026 24.111 1.00 90.94 383 LEU A O 1
ATOM 2806 N N . GLY A 1 384 ? -22.944 -2.581 24.835 1.00 89.50 384 GLY A N 1
ATOM 2807 C CA . GLY A 1 384 ? -24.014 -3.022 23.927 1.00 89.50 384 GLY A CA 1
ATOM 2808 C C . GLY A 1 384 ? -24.964 -4.098 24.463 1.00 89.50 384 GLY A C 1
ATOM 2809 O O . GLY A 1 384 ? -26.027 -4.313 23.884 1.00 89.50 384 GLY A O 1
ATOM 2810 N N . LEU A 1 385 ? -24.683 -4.724 25.609 1.00 91.62 385 LEU A N 1
ATOM 2811 C CA . LEU A 1 385 ? -25.565 -5.760 26.156 1.00 91.62 385 LEU A CA 1
ATOM 2812 C C . LEU A 1 385 ? -26.846 -5.142 26.718 1.00 91.62 385 LEU A C 1
ATOM 2814 O O . LEU A 1 385 ? -26.842 -4.549 27.795 1.00 91.62 385 LEU A O 1
ATOM 2818 N N . HIS A 1 386 ? -27.980 -5.316 26.044 1.00 89.75 386 HIS A N 1
ATOM 2819 C CA . HIS A 1 386 ? -29.258 -4.747 26.478 1.00 89.75 386 HIS A CA 1
ATOM 2820 C C . HIS A 1 386 ? -30.327 -5.817 26.760 1.00 89.75 386 HIS A C 1
ATOM 2822 O O . HIS A 1 386 ? -30.293 -6.904 26.188 1.00 89.75 386 HIS A O 1
ATOM 2828 N N . PRO A 1 387 ? -31.343 -5.535 27.604 1.00 85.81 387 PRO A N 1
ATOM 2829 C CA . PRO A 1 387 ? -32.392 -6.508 27.954 1.00 85.81 387 PRO A CA 1
ATOM 2830 C C . PRO A 1 387 ? -33.193 -7.072 26.768 1.00 85.81 387 PRO A C 1
ATOM 2832 O O . PRO A 1 387 ? -33.928 -8.047 26.934 1.00 85.81 387 PRO A O 1
ATOM 2835 N N . GLY A 1 388 ? -33.109 -6.427 25.599 1.00 85.75 388 GLY A N 1
ATOM 2836 C CA . GLY A 1 388 ? -33.721 -6.884 24.352 1.00 85.75 388 GLY A CA 1
ATOM 2837 C C . GLY A 1 388 ? -32.982 -8.049 23.690 1.00 85.75 388 GLY A C 1
ATOM 2838 O O . GLY A 1 388 ? -33.642 -8.877 23.066 1.00 85.75 388 GLY A O 1
ATOM 2839 N N . GLU A 1 389 ? -31.667 -8.153 23.890 1.00 90.00 389 GLU A N 1
ATOM 2840 C CA . GLU A 1 389 ? -30.807 -9.127 23.203 1.00 90.00 389 GLU A CA 1
ATOM 2841 C C . GLU A 1 389 ? -30.999 -10.542 23.750 1.00 90.00 389 GLU A C 1
ATOM 2843 O O . GLU A 1 389 ? -31.113 -11.520 23.011 1.00 90.00 389 GLU A O 1
ATOM 2848 N N . HIS A 1 390 ? -31.128 -10.666 25.074 1.00 93.81 390 HIS A N 1
ATOM 2849 C CA . HIS A 1 390 ? -31.330 -11.956 25.712 1.00 93.81 390 HIS A CA 1
ATOM 2850 C C . HIS A 1 390 ? -32.193 -11.866 26.970 1.00 93.81 390 HIS A C 1
ATOM 2852 O O . HIS A 1 390 ? -32.015 -11.020 27.843 1.00 93.81 390 HIS A O 1
ATOM 2858 N N . ARG A 1 391 ? -33.099 -12.842 27.137 1.00 92.56 391 ARG A N 1
ATOM 2859 C CA . ARG A 1 391 ? -34.044 -12.920 28.269 1.00 92.56 391 ARG A CA 1
ATOM 2860 C C . ARG A 1 391 ? -33.356 -12.968 29.641 1.00 92.56 391 ARG A C 1
ATOM 2862 O O . ARG A 1 391 ? -34.007 -12.718 30.657 1.00 92.56 391 ARG A O 1
ATOM 2869 N N . GLY A 1 392 ? -32.093 -13.387 29.698 1.00 91.88 392 GLY A N 1
ATOM 2870 C CA . GLY A 1 392 ? -31.306 -13.458 30.928 1.00 91.88 392 GLY A CA 1
ATOM 2871 C C . GLY A 1 392 ? -30.721 -12.120 31.387 1.00 91.88 392 GLY A C 1
ATOM 2872 O O . GLY A 1 392 ? -30.463 -11.987 32.583 1.00 91.88 392 GLY A O 1
ATOM 2873 N N . ILE A 1 393 ? -30.551 -11.154 30.480 1.00 92.12 393 ILE A N 1
ATOM 2874 C CA . ILE A 1 393 ? -30.017 -9.822 30.784 1.00 92.12 393 ILE A CA 1
ATOM 2875 C C . ILE A 1 393 ? -31.027 -9.074 31.655 1.00 92.12 393 ILE A C 1
ATOM 2877 O O . ILE A 1 393 ? -32.235 -9.124 31.408 1.00 92.12 393 ILE A O 1
ATOM 2881 N N . ASP A 1 394 ? -30.542 -8.424 32.714 1.00 90.06 394 ASP A N 1
ATOM 2882 C CA . ASP A 1 394 ? -31.355 -7.646 33.654 1.00 90.06 394 ASP A CA 1
ATOM 2883 C C . ASP A 1 394 ? -32.534 -8.410 34.266 1.00 90.06 394 ASP A C 1
ATOM 2885 O O . ASP A 1 394 ? -33.606 -7.870 34.575 1.00 90.06 394 ASP A O 1
ATOM 2889 N N . SER A 1 395 ? -32.371 -9.719 34.441 1.00 89.00 395 SER A N 1
ATOM 2890 C CA . SER A 1 395 ? -33.473 -10.550 34.889 1.00 89.00 395 SER A CA 1
ATOM 2891 C C . SER A 1 395 ? -33.039 -11.676 35.816 1.00 89.00 395 SER A C 1
ATOM 2893 O O . SER A 1 395 ? -31.887 -12.092 35.883 1.00 89.00 395 SER A O 1
ATOM 2895 N N . TYR A 1 396 ? -34.021 -12.193 36.555 1.00 89.19 396 TYR A N 1
ATOM 2896 C CA . TYR A 1 396 ? -33.921 -13.468 37.271 1.00 89.19 396 TYR A CA 1
ATOM 2897 C C . TYR A 1 396 ? -34.566 -14.613 36.468 1.00 89.19 396 TYR A C 1
ATOM 2899 O O . TYR A 1 396 ? -34.839 -15.687 37.014 1.00 89.19 396 TYR A O 1
ATOM 2907 N N . ALA A 1 397 ? -34.897 -14.376 35.195 1.00 91.56 397 ALA A N 1
ATOM 2908 C CA . ALA A 1 397 ? -35.766 -15.240 34.404 1.00 91.56 397 ALA A CA 1
ATOM 2909 C C . ALA A 1 397 ? -35.048 -16.486 33.863 1.00 91.56 397 ALA A C 1
ATOM 2911 O O . ALA A 1 397 ? -35.708 -17.493 33.575 1.00 91.56 397 ALA A O 1
ATOM 2912 N N . VAL A 1 398 ? -33.720 -16.422 33.730 1.00 92.69 398 VAL A N 1
ATOM 2913 C CA . VAL A 1 398 ? -32.851 -17.526 33.306 1.00 92.69 398 VAL A CA 1
ATOM 2914 C C . VAL A 1 398 ? -31.964 -17.931 34.477 1.00 92.69 398 VAL A C 1
ATOM 2916 O O . VAL A 1 398 ? -31.442 -17.089 35.205 1.00 92.69 398 VAL A O 1
ATOM 2919 N N . LYS A 1 399 ? -31.827 -19.241 34.693 1.00 93.31 399 LYS A N 1
ATOM 2920 C CA . LYS A 1 399 ? -30.997 -19.759 35.778 1.00 93.31 399 LYS A CA 1
ATOM 2921 C C . LYS A 1 399 ? -29.509 -19.525 35.487 1.00 93.31 399 LYS A C 1
ATOM 2923 O O . LYS A 1 399 ? -29.111 -19.671 34.333 1.00 93.31 399 LYS A O 1
ATOM 2928 N N . PRO A 1 400 ? -28.694 -19.251 36.517 1.00 90.69 400 PRO A N 1
ATOM 2929 C CA . PRO A 1 400 ? -27.269 -18.978 36.358 1.00 90.69 400 PRO A CA 1
ATOM 2930 C C . PRO A 1 400 ? -26.488 -20.103 35.660 1.00 90.69 400 PRO A C 1
ATOM 2932 O O . PRO A 1 400 ? -25.506 -19.822 34.987 1.00 90.69 400 PRO A O 1
ATOM 2935 N N . GLU A 1 401 ? -26.905 -21.366 35.780 1.00 91.75 401 GLU A N 1
ATOM 2936 C CA . GLU A 1 401 ? -26.243 -22.501 35.110 1.00 91.75 401 GLU A CA 1
ATOM 2937 C C . GLU A 1 401 ? -26.480 -22.547 33.593 1.00 91.75 401 GLU A C 1
ATOM 2939 O O . GLU A 1 401 ? -25.846 -23.339 32.909 1.00 91.75 401 GLU A O 1
ATOM 2944 N N . ARG A 1 402 ? -27.431 -21.760 33.073 1.00 94.25 402 ARG A N 1
ATOM 2945 C CA . ARG A 1 402 ? -27.730 -21.667 31.634 1.00 94.25 402 ARG A CA 1
ATOM 2946 C C . ARG A 1 402 ? -27.294 -20.356 30.992 1.00 94.25 402 ARG A C 1
ATOM 2948 O O . ARG A 1 402 ? -27.347 -20.261 29.781 1.00 94.25 402 ARG A O 1
ATOM 2955 N N . TYR A 1 403 ? -27.007 -19.356 31.815 1.00 95.50 403 TYR A N 1
ATOM 2956 C CA . TYR A 1 403 ? -26.549 -18.042 31.390 1.00 95.50 403 TYR A CA 1
ATOM 2957 C C . TYR A 1 403 ? -25.706 -17.467 32.532 1.00 95.50 403 TYR A C 1
ATOM 2959 O O . TYR A 1 403 ? -26.251 -16.794 33.425 1.00 95.50 403 TYR A O 1
ATOM 2967 N N . PRO A 1 404 ? -24.419 -17.853 32.610 1.00 94.12 404 PRO A N 1
ATOM 2968 C CA . PRO A 1 404 ? -23.543 -17.541 33.733 1.00 94.12 404 PRO A CA 1
ATOM 2969 C C . PRO A 1 404 ? -22.946 -16.129 33.718 1.00 94.12 404 PRO A C 1
ATOM 2971 O O . PRO A 1 404 ? -21.980 -15.895 34.431 1.00 94.12 404 PRO A O 1
ATOM 2974 N N . SER A 1 405 ? -23.582 -15.184 33.037 1.00 95.38 405 SER A N 1
ATOM 2975 C CA . SER A 1 405 ? -23.158 -13.789 32.918 1.00 95.38 405 SER A CA 1
ATOM 2976 C C . SER A 1 405 ? -23.429 -12.917 34.145 1.00 95.38 405 SER A C 1
ATOM 2978 O O . SER A 1 405 ? -24.466 -13.065 34.805 1.00 95.38 405 SER A O 1
ATOM 2980 N N . VAL A 1 406 ? -22.578 -11.921 34.404 1.00 93.38 406 VAL A N 1
ATOM 2981 C CA . VAL A 1 406 ? -22.868 -10.816 35.339 1.00 93.38 406 VAL A CA 1
ATOM 2982 C C . VAL A 1 406 ? -24.097 -9.997 34.936 1.00 93.38 406 VAL A C 1
ATOM 2984 O O . VAL A 1 406 ? -24.709 -9.384 35.813 1.00 93.38 406 VAL A O 1
ATOM 2987 N N . MET A 1 407 ? -24.534 -10.052 33.673 1.00 92.88 407 MET A N 1
ATOM 2988 C CA . MET A 1 407 ? -25.795 -9.450 33.217 1.00 92.88 407 MET A CA 1
ATOM 2989 C C . MET A 1 407 ? -27.034 -10.136 33.813 1.00 92.88 407 MET A C 1
ATOM 2991 O O . MET A 1 407 ? -28.118 -9.555 33.860 1.00 92.88 407 MET A O 1
ATOM 2995 N N . ASN A 1 408 ? -26.884 -11.355 34.337 1.00 92.38 408 ASN A N 1
ATOM 2996 C CA . ASN A 1 408 ? -27.930 -12.079 35.049 1.00 92.38 408 ASN A CA 1
ATOM 2997 C C . ASN A 1 408 ? -27.977 -11.666 36.529 1.00 92.38 408 ASN A C 1
ATOM 2999 O O . ASN A 1 408 ? -27.017 -11.856 37.284 1.00 92.38 408 ASN A O 1
ATOM 3003 N N . TYR A 1 409 ? -29.133 -11.214 37.022 1.00 87.44 409 TYR A N 1
ATOM 3004 C CA . TYR A 1 409 ? -29.253 -10.766 38.414 1.00 87.44 409 TYR A CA 1
ATOM 3005 C C . TYR A 1 409 ? -29.001 -11.866 39.459 1.00 87.44 409 TYR A C 1
ATOM 3007 O O . TYR A 1 409 ? -28.666 -11.556 40.608 1.00 87.44 409 TYR A O 1
ATOM 3015 N N . HIS A 1 410 ? -29.089 -13.152 39.092 1.00 87.81 410 HIS A N 1
ATOM 3016 C CA . HIS A 1 410 ? -28.649 -14.250 39.967 1.00 87.81 410 HIS A CA 1
ATOM 3017 C C . HIS A 1 410 ? -27.129 -14.225 40.227 1.00 87.81 410 HIS A C 1
ATOM 3019 O O . HIS A 1 410 ? -26.692 -14.624 41.311 1.00 87.81 410 HIS A O 1
ATOM 3025 N N . ARG A 1 411 ? -26.318 -13.741 39.273 1.00 87.31 411 ARG A N 1
ATOM 3026 C CA . ARG A 1 411 ? -24.844 -13.640 39.364 1.00 87.31 411 ARG A CA 1
ATOM 3027 C C . ARG A 1 411 ? -24.366 -12.389 40.094 1.00 87.31 411 ARG A C 1
ATOM 3029 O O . ARG A 1 411 ? -23.325 -12.412 40.765 1.00 87.31 411 ARG A O 1
ATOM 3036 N N . LEU A 1 412 ? -25.231 -11.383 40.193 1.00 81.25 412 LEU A N 1
ATOM 3037 C CA . LEU A 1 412 ? -25.128 -10.306 41.176 1.00 81.25 412 LEU A CA 1
ATOM 3038 C C . LEU A 1 412 ? -25.462 -10.801 42.603 1.00 81.25 412 LEU A C 1
ATOM 3040 O O . LEU A 1 412 ? -26.033 -10.068 43.404 1.00 81.25 412 LEU A O 1
ATOM 3044 N N . GLY A 1 413 ? -25.118 -12.043 42.969 1.00 72.38 413 GLY A N 1
ATOM 3045 C CA . GLY A 1 413 ? -25.269 -12.672 44.292 1.00 72.38 413 GLY A CA 1
ATOM 3046 C C . GLY A 1 413 ? -24.161 -12.307 45.300 1.00 72.38 413 GLY A C 1
ATOM 3047 O O . GLY A 1 413 ? -23.294 -11.485 45.015 1.00 72.38 413 GLY A O 1
ATOM 3048 N N . ARG A 1 414 ? -24.230 -12.822 46.540 1.00 69.06 414 ARG A N 1
ATOM 3049 C CA . ARG A 1 414 ? -23.397 -12.357 47.682 1.00 69.06 414 ARG A CA 1
ATOM 3050 C C . ARG A 1 414 ? -21.955 -12.882 47.707 1.00 69.06 414 ARG A C 1
ATOM 3052 O O . ARG A 1 414 ? -21.198 -12.458 48.574 1.00 69.06 414 ARG A O 1
ATOM 3059 N N . CYS A 1 415 ? -21.591 -13.822 46.838 1.00 79.81 415 CYS A N 1
ATOM 3060 C CA . CYS A 1 415 ? -20.219 -14.318 46.797 1.00 79.81 415 CYS A CA 1
ATOM 3061 C C . CYS A 1 415 ? -19.296 -13.332 46.073 1.00 79.81 415 CYS A C 1
ATOM 3063 O O . CYS A 1 415 ? -19.712 -12.634 45.143 1.00 79.81 415 CYS A O 1
ATOM 3065 N N . ASP A 1 416 ? -18.026 -13.366 46.460 1.00 82.31 416 ASP A N 1
ATOM 3066 C CA . ASP A 1 416 ? -16.902 -12.740 45.763 1.00 82.31 416 ASP A CA 1
ATOM 3067 C C . ASP A 1 416 ? -16.394 -13.648 44.619 1.00 82.31 416 ASP A C 1
ATOM 3069 O O . ASP A 1 416 ? -15.223 -14.022 44.540 1.00 82.31 416 ASP A O 1
ATOM 3073 N N . CYS A 1 417 ? -17.340 -14.093 43.790 1.00 84.25 417 CYS A N 1
ATOM 3074 C CA . CYS A 1 417 ? -17.168 -15.042 42.696 1.00 84.25 417 CYS A CA 1
ATOM 3075 C C . CYS A 1 417 ? -18.071 -14.664 41.505 1.00 84.25 417 CYS A C 1
ATOM 3077 O O . CYS A 1 417 ? -18.983 -13.840 41.678 1.00 84.25 417 CYS A O 1
ATOM 3079 N N . HIS A 1 418 ? -17.829 -15.283 40.341 1.00 88.12 418 HIS A N 1
ATOM 3080 C CA . HIS A 1 418 ? -18.539 -15.049 39.070 1.00 88.12 418 HIS A CA 1
ATOM 3081 C C . HIS A 1 418 ? -18.368 -13.621 38.529 1.00 88.12 418 HIS A C 1
ATOM 3083 O O . HIS A 1 418 ? -19.317 -12.839 38.523 1.00 88.12 418 HIS A O 1
ATOM 3089 N N . TYR A 1 419 ? -17.134 -13.293 38.156 1.00 92.06 419 TYR A N 1
ATOM 3090 C CA . TYR A 1 419 ? -16.778 -12.096 37.397 1.00 92.06 419 TYR A CA 1
ATOM 3091 C C . TYR A 1 419 ? -16.568 -12.557 35.964 1.00 92.06 419 TYR A C 1
ATOM 3093 O O . TYR A 1 419 ? -15.490 -13.051 35.660 1.00 92.06 419 TYR A O 1
ATOM 3101 N N . ASP A 1 420 ? -17.635 -12.559 35.175 1.00 95.06 420 ASP A N 1
ATOM 3102 C CA . ASP A 1 420 ? -17.582 -13.013 33.789 1.00 95.06 420 ASP A CA 1
ATOM 3103 C C . ASP A 1 420 ? -18.848 -12.602 33.042 1.00 95.06 420 ASP A C 1
ATOM 3105 O O . ASP A 1 420 ? -19.928 -12.546 33.650 1.00 95.06 420 ASP A O 1
ATOM 3109 N N . TYR A 1 421 ? -18.732 -12.369 31.743 1.00 97.12 421 TYR A N 1
ATOM 3110 C CA . TYR A 1 421 ? -19.888 -12.460 30.860 1.00 97.12 421 TYR A CA 1
ATOM 3111 C C . TYR A 1 421 ? -20.000 -13.885 30.315 1.00 97.12 421 TYR A C 1
ATOM 3113 O O . TYR A 1 421 ? -19.133 -14.722 30.552 1.00 97.12 421 TYR A O 1
ATOM 3121 N N . SER A 1 422 ? -21.120 -14.222 29.686 1.00 96.88 422 SER A N 1
ATOM 3122 C CA . SER A 1 422 ? -21.258 -15.555 29.111 1.00 96.88 422 SER A CA 1
ATOM 3123 C C . SER A 1 422 ? -20.511 -15.665 27.780 1.00 96.88 422 SER A C 1
ATOM 3125 O O . SER A 1 422 ? -20.590 -14.757 26.963 1.00 96.88 422 SER A O 1
ATOM 3127 N N . ASP A 1 423 ? -19.841 -16.793 27.553 1.00 95.75 423 ASP A N 1
ATOM 3128 C CA . ASP A 1 423 ? -19.164 -17.173 26.303 1.00 95.75 423 ASP A CA 1
ATOM 3129 C C . ASP A 1 423 ? -20.046 -18.056 25.394 1.00 95.75 423 ASP A C 1
ATOM 3131 O O . ASP A 1 423 ? -19.566 -18.706 24.468 1.00 95.75 423 ASP A O 1
ATOM 3135 N N . GLY A 1 424 ? -21.331 -18.210 25.738 1.00 95.06 424 GLY A N 1
ATOM 3136 C CA . GLY A 1 424 ? -22.280 -19.045 24.998 1.00 95.06 424 GLY A CA 1
ATOM 3137 C C . GLY A 1 424 ? -22.026 -20.560 25.080 1.00 95.06 424 GLY A C 1
ATOM 3138 O O . GLY A 1 424 ? -22.787 -21.342 24.498 1.00 95.06 424 GLY A O 1
ATOM 3139 N N . SER A 1 425 ? -21.000 -21.019 25.806 1.00 94.25 425 SER A N 1
ATOM 3140 C CA . SER A 1 425 ? -20.572 -22.425 25.784 1.00 94.25 425 SER A CA 1
ATOM 3141 C C . SER A 1 425 ? -21.239 -23.300 26.858 1.00 94.25 425 SER A C 1
ATOM 3143 O O . SER A 1 425 ? -21.152 -24.533 26.816 1.00 94.25 425 SER A O 1
ATOM 3145 N N . ASN A 1 426 ? -21.961 -22.704 27.815 1.00 90.25 426 ASN A N 1
ATOM 3146 C CA . ASN A 1 426 ? -22.373 -23.402 29.040 1.00 90.25 426 ASN A CA 1
ATOM 3147 C C . ASN A 1 426 ? -23.632 -24.258 28.872 1.00 90.25 426 ASN A C 1
ATOM 3149 O O . ASN A 1 426 ? -23.788 -25.291 29.535 1.00 90.25 426 ASN A O 1
ATOM 3153 N N . ALA A 1 427 ? -24.573 -23.831 28.029 1.00 90.62 427 ALA A N 1
ATOM 3154 C CA . ALA A 1 427 ? -25.822 -24.545 27.795 1.00 90.62 427 ALA A CA 1
ATOM 3155 C C . ALA A 1 427 ? -26.417 -24.242 26.414 1.00 90.62 427 ALA A C 1
ATOM 3157 O O . ALA A 1 427 ? -26.134 -23.234 25.786 1.00 90.62 427 ALA A O 1
ATOM 3158 N N . SER A 1 428 ? -27.332 -25.098 25.953 1.00 87.31 428 SER A N 1
ATOM 3159 C CA . SER A 1 428 ? -28.107 -24.803 24.744 1.00 87.31 428 SER A CA 1
ATOM 3160 C C . SER A 1 428 ? -28.961 -23.542 24.942 1.00 87.31 428 SER A C 1
ATOM 3162 O O . SER A 1 428 ? -29.793 -23.497 25.858 1.00 87.31 428 SER A O 1
ATOM 3164 N N . GLY A 1 429 ? -28.760 -22.552 24.068 1.00 84.00 429 GLY A N 1
ATOM 3165 C CA . GLY A 1 429 ? -29.390 -21.233 24.158 1.00 84.00 429 GLY A CA 1
ATOM 3166 C C . GLY A 1 429 ? -28.741 -20.305 25.187 1.00 84.00 429 GLY A C 1
ATOM 3167 O O . GLY A 1 429 ? -29.392 -19.354 25.611 1.00 84.00 429 GLY A O 1
ATOM 3168 N N . ASP A 1 430 ? -27.520 -20.614 25.626 1.00 92.44 430 ASP A N 1
ATOM 3169 C CA . ASP A 1 430 ? -26.655 -19.660 26.307 1.00 92.44 430 ASP A CA 1
ATOM 3170 C C . ASP A 1 430 ? -26.237 -18.581 25.304 1.00 92.44 430 ASP A C 1
ATOM 3172 O O . ASP A 1 430 ? -25.806 -18.891 24.195 1.00 92.44 430 ASP A O 1
ATOM 3176 N N . PHE A 1 431 ? -26.476 -17.327 25.661 1.00 96.12 431 PHE A N 1
ATOM 3177 C CA . PHE A 1 431 ? -26.182 -16.191 24.800 1.00 96.12 431 PHE A CA 1
ATOM 3178 C C . PHE A 1 431 ? -24.728 -15.789 25.011 1.00 96.12 431 PHE A C 1
ATOM 3180 O O . PHE A 1 431 ? -24.313 -15.651 26.159 1.00 96.12 431 PHE A O 1
ATOM 3187 N N . ASP A 1 432 ? -23.982 -15.642 23.921 1.00 97.19 432 ASP A N 1
ATOM 3188 C CA . ASP A 1 432 ? -22.580 -15.240 23.950 1.00 97.19 432 ASP A CA 1
ATOM 3189 C C . ASP A 1 432 ? -22.490 -13.718 24.078 1.00 97.19 432 ASP A C 1
ATOM 3191 O O . ASP A 1 432 ? -22.637 -12.969 23.112 1.00 97.19 432 ASP A O 1
ATOM 3195 N N . ASP A 1 433 ? -22.325 -13.267 25.316 1.00 97.75 433 ASP A N 1
ATOM 3196 C CA . ASP A 1 433 ? -22.161 -11.857 25.626 1.00 97.75 433 ASP A CA 1
ATOM 3197 C C . ASP A 1 433 ? -20.804 -11.340 25.139 1.00 97.75 433 ASP A C 1
ATOM 3199 O O . ASP A 1 433 ? -20.720 -10.192 24.716 1.00 97.75 433 ASP A O 1
ATOM 3203 N N . TRP A 1 434 ? -19.746 -12.156 25.212 1.00 97.56 434 TRP A N 1
ATOM 3204 C CA . TRP A 1 434 ? -18.401 -11.736 24.820 1.00 97.56 434 TRP A CA 1
ATOM 3205 C C . TRP A 1 434 ? -18.294 -11.522 23.313 1.00 97.56 434 TRP A C 1
ATOM 3207 O O . TRP A 1 434 ? -17.755 -10.500 22.897 1.00 97.56 434 TRP A O 1
ATOM 3217 N N . ALA A 1 435 ? -18.877 -12.410 22.503 1.00 95.81 435 ALA A N 1
ATOM 3218 C CA . ALA A 1 435 ? -18.968 -12.197 21.059 1.00 95.81 435 ALA A CA 1
ATOM 3219 C C . ALA A 1 435 ? -19.800 -10.952 20.710 1.00 95.81 435 ALA A C 1
ATOM 3221 O O . ALA A 1 435 ? -19.458 -10.221 19.784 1.00 95.81 435 ALA A O 1
ATOM 3222 N N . HIS A 1 436 ? -20.871 -10.679 21.465 1.00 95.12 436 HIS A N 1
ATOM 3223 C CA . HIS A 1 436 ? -21.666 -9.466 21.269 1.00 95.12 436 HIS A CA 1
ATOM 3224 C C . HIS A 1 436 ? -20.898 -8.197 21.663 1.00 95.12 436 HIS A C 1
ATOM 3226 O O . HIS A 1 436 ? -20.986 -7.200 20.956 1.00 95.12 436 HIS A O 1
ATOM 3232 N N . ILE A 1 437 ? -20.130 -8.233 22.759 1.00 95.12 437 ILE A N 1
ATOM 3233 C CA . ILE A 1 437 ? -19.249 -7.130 23.166 1.00 95.12 437 ILE A CA 1
ATOM 3234 C C . ILE A 1 437 ? -18.191 -6.875 22.093 1.00 95.12 437 ILE A C 1
ATOM 3236 O O . ILE A 1 437 ? -18.034 -5.727 21.701 1.00 95.12 437 ILE A O 1
ATOM 3240 N N . ALA A 1 438 ? -17.505 -7.916 21.609 1.00 94.31 438 ALA A N 1
ATOM 3241 C CA . ALA A 1 438 ? -16.477 -7.782 20.576 1.00 94.31 438 ALA A CA 1
ATOM 3242 C C . ALA A 1 438 ? -17.045 -7.119 19.314 1.00 94.31 438 ALA A C 1
ATOM 3244 O O . ALA A 1 438 ? -16.555 -6.079 18.905 1.00 94.31 438 ALA A O 1
ATOM 3245 N N . SER A 1 439 ? -18.172 -7.625 18.806 1.00 91.81 439 SER A N 1
ATOM 3246 C CA . SER A 1 439 ? -18.853 -7.031 17.649 1.00 91.81 439 SER A CA 1
ATOM 3247 C C . SER A 1 439 ? -19.328 -5.594 17.900 1.00 91.81 439 SER A C 1
ATOM 3249 O O . SER A 1 439 ? -19.329 -4.770 16.992 1.00 91.81 439 SER A O 1
ATOM 3251 N N . ALA A 1 440 ? -19.748 -5.267 19.125 1.00 89.56 440 ALA A N 1
ATOM 3252 C CA . ALA A 1 440 ? -20.154 -3.908 19.459 1.00 89.56 440 ALA A CA 1
ATOM 3253 C C . ALA A 1 440 ? -18.967 -2.939 19.534 1.00 89.56 440 ALA A C 1
ATOM 3255 O O . ALA A 1 440 ? -19.187 -1.735 19.366 1.00 89.56 440 ALA A O 1
ATOM 3256 N N . LEU A 1 441 ? -17.758 -3.421 19.851 1.00 89.75 441 LEU A N 1
ATOM 3257 C CA . LEU A 1 441 ? -16.525 -2.638 19.759 1.00 89.75 441 LEU A CA 1
ATOM 3258 C C . LEU A 1 441 ? -16.291 -2.254 18.289 1.00 89.75 441 LEU A C 1
ATOM 3260 O O . LEU A 1 441 ? -16.362 -1.057 18.017 1.00 89.75 441 LEU A O 1
ATOM 3264 N N . ASP A 1 442 ? -16.293 -3.234 17.377 1.00 83.88 442 ASP A N 1
ATOM 3265 C CA . ASP A 1 442 ? -16.068 -3.046 15.930 1.00 83.88 442 ASP A CA 1
ATOM 3266 C C . ASP A 1 442 ? -17.038 -2.036 15.269 1.00 83.88 442 ASP A C 1
ATOM 3268 O O . ASP A 1 442 ? -16.666 -1.224 14.430 1.00 83.88 442 ASP A O 1
ATOM 3272 N N . GLU A 1 443 ? -18.335 -2.076 15.607 1.00 69.38 443 GLU A N 1
ATOM 3273 C CA . GLU A 1 443 ? -19.366 -1.328 14.858 1.00 69.38 443 GLU A CA 1
ATOM 3274 C C . GLU A 1 443 ? -19.527 0.152 15.265 1.00 69.38 443 GLU A C 1
ATOM 3276 O O . GLU A 1 443 ? -20.225 0.925 14.592 1.00 69.38 443 GLU A O 1
ATOM 3281 N N . ARG A 1 444 ? -18.975 0.572 16.407 1.00 56.53 444 ARG A N 1
ATOM 3282 C CA . ARG A 1 444 ? -19.241 1.907 16.973 1.00 56.53 444 ARG A CA 1
ATOM 3283 C C . ARG A 1 444 ? -18.114 2.874 16.621 1.00 56.53 444 ARG A C 1
ATOM 3285 O O . ARG A 1 444 ? -17.218 3.079 17.423 1.00 56.53 444 ARG A O 1
ATOM 3292 N N . ALA A 1 445 ? -18.242 3.592 15.505 1.00 44.03 445 ALA A N 1
ATOM 3293 C CA . ALA A 1 445 ? -17.408 4.774 15.277 1.00 44.03 445 ALA A CA 1
ATOM 3294 C C . ALA A 1 445 ? -17.470 5.708 16.509 1.00 44.03 445 ALA A C 1
ATOM 3296 O O . ALA A 1 445 ? -18.570 5.915 17.055 1.00 44.03 445 ALA A O 1
ATOM 3297 N N . PRO A 1 446 ? -16.343 6.291 16.965 1.00 43.69 446 PRO A N 1
ATOM 3298 C CA . PRO A 1 446 ? -16.365 7.248 18.060 1.00 43.69 446 PRO A CA 1
ATOM 3299 C C . PRO A 1 446 ? -17.378 8.349 17.741 1.00 43.69 446 PRO A C 1
ATOM 3301 O O . PRO A 1 446 ? -17.563 8.736 16.585 1.00 43.69 446 PRO A O 1
ATOM 3304 N N . ASN A 1 447 ? -18.062 8.876 18.761 1.00 37.72 447 ASN A N 1
ATOM 3305 C CA . ASN A 1 447 ? -18.872 10.084 18.604 1.00 37.72 447 ASN A CA 1
ATOM 3306 C C . ASN A 1 447 ? -17.935 11.241 18.196 1.00 37.72 447 ASN A C 1
ATOM 3308 O O . ASN A 1 447 ? -17.473 12.010 19.040 1.00 37.72 447 ASN A O 1
ATOM 3312 N N . ALA A 1 448 ? -17.661 11.364 16.894 1.00 34.72 448 ALA A N 1
ATOM 3313 C CA . ALA A 1 448 ? -16.687 12.246 16.252 1.00 34.72 448 ALA A CA 1
ATOM 3314 C C . ALA A 1 448 ? -17.092 13.732 16.285 1.00 34.72 448 ALA A C 1
ATOM 3316 O O . ALA A 1 448 ? -16.809 14.503 15.372 1.00 34.72 448 ALA A O 1
ATOM 3317 N N . SER A 1 449 ? -17.784 14.168 17.338 1.00 30.81 449 SER A N 1
ATOM 3318 C CA . SER A 1 449 ? -18.157 15.567 17.534 1.00 30.81 449 SER A CA 1
ATOM 3319 C C . SER A 1 449 ? -17.348 16.272 18.623 1.00 30.81 449 SER A C 1
ATOM 3321 O O . SER A 1 449 ? -17.725 17.385 18.993 1.00 30.81 449 SER A O 1
ATOM 3323 N N . ALA A 1 450 ? -16.309 15.654 19.201 1.00 33.22 450 ALA A N 1
ATOM 3324 C CA . ALA A 1 450 ? -15.609 16.268 20.333 1.00 33.22 450 ALA A CA 1
ATOM 3325 C C . ALA A 1 450 ? -14.146 15.858 20.578 1.00 33.22 450 ALA A C 1
ATOM 3327 O O . ALA A 1 450 ? -13.647 16.212 21.643 1.00 33.22 450 ALA A O 1
ATOM 3328 N N . ALA A 1 451 ? -13.444 15.181 19.663 1.00 36.69 451 ALA A N 1
ATOM 3329 C CA . ALA A 1 451 ? -11.993 15.057 19.816 1.00 36.69 451 ALA A CA 1
ATOM 3330 C C . ALA A 1 451 ? -11.367 16.464 19.670 1.00 36.69 451 ALA A C 1
ATOM 3332 O O . ALA A 1 451 ? -11.550 17.101 18.625 1.00 36.69 451 ALA A O 1
ATOM 3333 N N . PRO A 1 452 ? -10.694 17.019 20.697 1.00 36.25 452 PRO A N 1
ATOM 3334 C CA . PRO A 1 452 ? -9.836 18.181 20.503 1.00 36.25 452 PRO A CA 1
ATOM 3335 C C . PRO A 1 452 ? -8.742 17.782 19.508 1.00 36.25 452 PRO A C 1
ATOM 3337 O O . PRO A 1 452 ? -8.245 16.663 19.585 1.00 36.25 452 PRO A O 1
ATOM 3340 N N . SER A 1 453 ? -8.362 18.662 18.577 1.00 36.88 453 SER A N 1
ATOM 3341 C CA . SER A 1 453 ? -7.260 18.360 17.657 1.00 36.88 453 SER A CA 1
ATOM 3342 C C . SER A 1 453 ? -6.011 18.006 18.467 1.00 36.88 453 SER A C 1
ATOM 3344 O O . SER A 1 453 ? -5.492 18.863 19.184 1.00 36.88 453 SER A O 1
ATOM 3346 N N . LEU A 1 454 ? -5.530 16.768 18.347 1.00 43.34 454 LEU A N 1
ATOM 3347 C CA . LEU A 1 454 ? -4.319 16.295 19.025 1.00 43.34 454 LEU A CA 1
ATOM 3348 C C . LEU A 1 454 ? -3.026 16.749 18.327 1.00 43.34 454 LEU A C 1
ATOM 3350 O O . LEU A 1 454 ? -1.942 16.313 18.691 1.00 43.34 454 LEU A O 1
ATOM 3354 N N . VAL A 1 455 ? -3.118 17.679 17.373 1.00 32.22 455 VAL A N 1
ATOM 3355 C CA . VAL A 1 455 ? -1.956 18.294 16.726 1.00 32.22 455 VAL A CA 1
ATOM 3356 C C . VAL A 1 455 ? -1.503 19.502 17.550 1.00 32.22 455 VAL A C 1
ATOM 3358 O O . VAL A 1 455 ? -2.125 20.569 17.506 1.00 32.22 455 VAL A O 1
ATOM 3361 N N . GLY A 1 456 ? -0.434 19.311 18.325 1.00 33.28 456 GLY A N 1
ATOM 3362 C CA . GLY A 1 456 ? 0.316 20.352 19.029 1.00 33.28 456 GLY A CA 1
ATOM 3363 C C . GLY A 1 456 ? 1.787 20.302 18.668 1.00 33.28 456 GLY A C 1
ATOM 3364 O O . GLY A 1 456 ? 2.358 19.198 18.781 1.00 33.28 456 GLY A O 1
#